Protein AF-0000000080324584 (afdb_homodimer)

Nearest PDB structures (foldseek):
  3cnh-assembly2_B  TM=9.680E-01  e=1.663E-21  Deinococcus radiodurans R1 = ATCC 13939 = DSM 20539
  7asz-assembly1_B  TM=6.895E-01  e=1.979E-08  Zobellia galactanivorans
  3um9-assembly1_B  TM=6.970E-01  e=9.414E-08  Polaromonas sp. JS666
  7arp-assembly1_B  TM=6.440E-01  e=4.584E-08  Zobellia galactanivorans
  2pr7-assembly2_B  TM=8.021E-01  e=5.235E-06  Corynebacterium glutamicum ATCC 13032

InterPro domains:
  IPR006439 HAD hydrolase, subfamily IA [PR00413] (6-17)
  IPR006439 HAD hydrolase, subfamily IA [PR00413] (132-148)
  IPR006439 HAD hydrolase, subfamily IA [PR00413] (150-170)
  IPR006439 HAD hydrolase, subfamily IA [TIGR01509] (119-187)
  IPR023198 Phosphoglycolate phosphatase-like, domain 2 [G3DSA:1.10.150.240] (21-85)
  IPR023214 HAD superfamily [G3DSA:3.40.50.1000] (86-204)
  IPR036412 HAD-like superfamily [SSF56784] (7-192)

Sequence (418 aa):
METSEPKIIFFDIGGVLLTNGWGHDSRKLAAEKFGLNYDELNTLHNYIFNVFEIGNITLDEYLDTVIFNHPRDFTREDFKEFVYSRSKELPGLLQWMKEWKRDCGFRIISINNEGKELNTYRVKKFKLHECFDAFVSSCDVKMRKPDPNIFLLALGIAQARPEQCYYFDDRIFQVETAKNLGMHAYHHTSFEETKAILEKIKEDISKPQMETSEPKIIFFDIGGVLLTNGWGHDSRKLAAEKFGLNYDELNTLHNYIFNVFEIGNITLDEYLDTVIFNHPRDFTREDFKEFVYSRSKELPGLLQWMKEWKRDCGFRIISINNEGKELNTYRVKKFKLHECFDAFVSSCDVKMRKPDPNIFLLALGIAQARPEQCYYFDDRIFQVETAKNLGMHAYHHTSFEETKAILEKIKEDISKPQ

Organism: NCBI:txid1503925

Solvent-accessible surface area (backbone atoms only — not comparable to full-atom values): 22120 Å² total; per-residue (Å²): 118,85,75,84,66,76,52,39,34,36,31,37,41,53,62,58,33,25,43,65,28,79,40,72,69,44,47,50,52,46,17,65,75,69,71,45,62,49,69,59,36,51,53,41,38,70,70,46,43,66,50,27,25,27,38,76,42,50,66,67,58,48,37,38,64,42,63,55,66,50,93,67,98,67,52,70,67,58,50,50,52,52,47,60,64,43,48,41,78,42,80,61,39,48,66,49,41,36,60,47,46,79,73,57,83,51,51,30,33,36,49,37,74,34,32,52,65,60,43,53,48,48,40,61,74,67,46,42,68,62,48,33,60,34,39,46,34,4,22,57,70,58,40,41,81,81,47,67,62,46,55,53,37,48,30,43,28,60,69,52,57,39,75,43,27,34,37,38,25,51,46,59,68,60,21,50,53,41,36,75,64,44,25,51,46,37,66,45,84,43,47,67,59,50,50,53,51,52,51,51,52,48,52,61,63,69,45,81,120,121,84,72,80,68,79,43,40,37,36,31,37,41,54,62,58,32,25,42,66,28,78,42,72,69,44,47,50,50,46,16,65,77,69,71,46,61,48,71,60,35,52,53,42,39,72,70,46,44,66,50,28,26,27,38,77,42,50,66,67,58,48,37,38,64,42,64,56,67,50,94,67,98,67,51,70,67,59,49,49,50,53,47,60,65,43,48,42,77,41,80,61,40,48,67,48,40,37,60,47,46,78,74,56,81,53,51,30,32,36,49,37,74,36,32,52,64,60,42,54,48,50,40,60,75,66,46,41,68,61,47,33,62,35,38,46,36,4,22,55,72,60,38,40,80,81,48,67,61,46,55,53,37,47,32,43,29,60,70,52,59,39,77,45,26,34,37,38,26,52,45,60,69,59,21,49,53,40,36,75,64,45,25,52,46,37,69,45,82,44,47,67,59,49,50,50,51,51,54,49,52,48,54,62,62,70,46,81,123

Secondary structure (DSSP, 8-state):
-------EEEE--BTTTB--SSSHHHHHHHHHHHT--HHHHHHHHHHHHHHHHTTSS-HHHHHHHHTTTS--SS-HHHHHHHHHHT--BPSSHHHHHHHHHTTS---EEEEE---HHHHHHHHHHTTGGGT-SEEEEHHHHT--TT-HHHHHHHHHHHT--GGGEEEEESSHHHHHHHHHTT-EEEE---HHHHHHHHHHHHHHHHS--/-------EEEE--BTTTB--SSSHHHHHHHHHHHT--HHHHHHHHHHHHHHHHTTSS-HHHHHHHHTTTS--SS-HHHHHHHHHHT--BPSSHHHHHHHHHTTS--EEEEEE--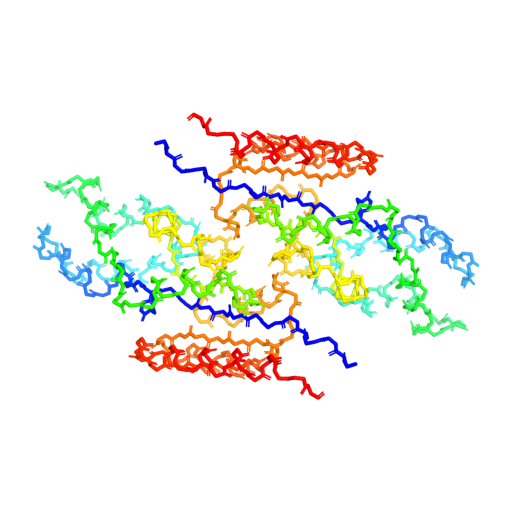-HHHHHHHHHHTTGGGT-SEEEEHHHHT--TT-HHHHHHHHHHHT--GGGEEEEESSHHHHHHHHHTT-EEEE---HHHHHHHHHHHHHHHHS--

Foldseek 3Di:
DPAQDAQEEEEEPDPFFKPPLDDPVLLVVLCVVQVHDSVQLVVQCVVCVLCQQQQVDAPVVSCCRRPVVDDGPDDPVVVVVSSLVSIDTDPDQQVVQLVCQVPLNHAYEYAYTDGDVSVVSNCVVSVSVSRHPYYLGSSVVSHHPPPLVSVVVVCVVSVHQQCSYEYEDQDVVSQVSSVVSPHNYDHDDDNVVVVVVSVVSSVVSPDDD/DPQLPAQEEEEEPDPFFKPPLDDPVLLVVLCVVQVHDSVQLVVQCVVCVLCQQQQVDAPVVSCCRRPVVDDGPDDPVVVVVSSLVSIDTDPDQQVVQLVCQVPLRHAYEYAYTDGDVSVVSCCVVSVSVSRHPYYLGSSVVSHHPPPLVSVVVVCVVVVHQQCSYEYEDQDVVSQVSSVVSPHNYDHDDDNVVVVVVSVVVSVVSPDDD

Radius of gyration: 23.41 Å; Cα contacts (8 Å, |Δi|>4): 671; chains: 2; bounding box: 48×74×59 Å

Structure (mmCIF, N/CA/C/O backbone):
data_AF-0000000080324584-model_v1
#
loop_
_entity.id
_entity.type
_entity.pdbx_description
1 polymer Hydrolase
#
loop_
_atom_site.group_PDB
_atom_site.id
_atom_site.type_symbol
_atom_site.label_atom_id
_atom_site.label_alt_id
_atom_site.label_comp_id
_atom_site.label_asym_id
_atom_site.label_entity_id
_atom_site.label_seq_id
_atom_site.pdbx_PDB_ins_code
_atom_site.Cartn_x
_atom_site.Cartn_y
_atom_site.Cartn_z
_atom_site.occupancy
_atom_site.B_iso_or_equiv
_atom_site.auth_seq_id
_atom_site.auth_comp_id
_atom_site.auth_asym_id
_atom_site.auth_atom_id
_atom_site.pdbx_PDB_model_num
ATOM 1 N N . MET A 1 1 ? 25.406 14.828 9.945 1 26.23 1 MET A N 1
ATOM 2 C CA . MET A 1 1 ? 25.359 14.047 8.719 1 26.23 1 MET A CA 1
ATOM 3 C C . MET A 1 1 ? 23.922 13.633 8.391 1 26.23 1 MET A C 1
ATOM 5 O O . MET A 1 1 ? 23.234 13.039 9.227 1 26.23 1 MET A O 1
ATOM 9 N N . GLU A 1 2 ? 23.094 14.352 7.641 1 38.09 2 GLU A N 1
ATOM 10 C CA . GLU A 1 2 ? 21.641 14.242 7.5 1 38.09 2 GLU A CA 1
ATOM 11 C C . GLU A 1 2 ? 21.219 12.781 7.402 1 38.09 2 GLU A C 1
ATOM 13 O O . GLU A 1 2 ? 21.797 12 6.641 1 38.09 2 GLU A O 1
ATOM 18 N N . THR A 1 3 ? 20.922 12.062 8.398 1 42.47 3 THR A N 1
ATOM 19 C CA . THR A 1 3 ? 20.531 10.664 8.523 1 42.47 3 THR A CA 1
ATOM 20 C C . THR A 1 3 ? 19.953 10.148 7.215 1 42.47 3 THR A C 1
ATOM 22 O O . THR A 1 3 ? 19.297 10.891 6.48 1 42.47 3 THR A O 1
ATOM 25 N N . SER A 1 4 ? 20.438 9.102 6.699 1 48.88 4 SER A N 1
ATOM 26 C CA . SER A 1 4 ? 20.25 8.242 5.531 1 48.88 4 SER A CA 1
ATOM 27 C C . SER A 1 4 ? 18.766 7.984 5.27 1 48.88 4 SER A C 1
ATOM 29 O O . SER A 1 4 ? 18.031 7.602 6.18 1 48.88 4 SER A O 1
ATOM 31 N N . GLU A 1 5 ? 18.125 8.789 4.402 1 55.38 5 GLU A N 1
ATOM 32 C CA . GLU A 1 5 ? 16.828 8.93 3.773 1 55.38 5 GLU A CA 1
ATOM 33 C C . GLU A 1 5 ? 16.203 7.57 3.457 1 55.38 5 GLU A C 1
ATOM 35 O O . GLU A 1 5 ? 16.922 6.574 3.344 1 55.38 5 GLU A O 1
ATOM 40 N N . PRO A 1 6 ? 14.93 7.465 3.289 1 57.03 6 PRO A N 1
ATOM 41 C CA . PRO A 1 6 ? 14.141 6.258 3.041 1 57.03 6 PRO A CA 1
ATOM 42 C C . PRO A 1 6 ? 14.695 5.41 1.899 1 57.03 6 PRO A C 1
ATOM 44 O O . PRO A 1 6 ? 15.172 5.953 0.897 1 57.03 6 PRO A O 1
ATOM 47 N N . LYS A 1 7 ? 15.25 4.117 1.831 1 79.06 7 LYS A N 1
ATOM 48 C CA . LYS A 1 7 ? 15.891 3.137 0.959 1 79.06 7 LYS A CA 1
ATOM 49 C C . LYS A 1 7 ? 14.906 2.045 0.542 1 79.06 7 LYS A C 1
ATOM 51 O O . LYS A 1 7 ? 15.07 0.88 0.909 1 79.06 7 LYS A O 1
ATOM 56 N N . ILE A 1 8 ? 13.688 2.422 -0.136 1 94.56 8 ILE A N 1
ATOM 57 C CA . ILE A 1 8 ? 12.602 1.554 -0.579 1 94.56 8 ILE A CA 1
ATOM 58 C C . ILE A 1 8 ? 13.039 0.773 -1.817 1 94.56 8 ILE A C 1
ATOM 60 O O . ILE A 1 8 ? 13.594 1.348 -2.758 1 94.56 8 ILE A O 1
ATOM 64 N N . ILE A 1 9 ? 12.867 -0.395 -1.835 1 97.94 9 ILE A N 1
ATOM 65 C CA . ILE A 1 9 ? 13.078 -1.235 -3.01 1 97.94 9 ILE A CA 1
ATOM 66 C C . ILE A 1 9 ? 11.742 -1.836 -3.457 1 97.94 9 ILE A C 1
ATOM 68 O O . ILE A 1 9 ? 11.039 -2.453 -2.658 1 97.94 9 ILE A O 1
ATOM 72 N N . PHE A 1 10 ? 11.375 -1.6 -4.723 1 98.75 10 PHE A N 1
ATOM 73 C CA . PHE A 1 10 ? 10.211 -2.221 -5.344 1 98.75 10 PHE A CA 1
ATOM 74 C C . PHE A 1 10 ? 10.625 -3.41 -6.203 1 98.75 10 PHE A C 1
ATOM 76 O O . PHE A 1 10 ? 11.641 -3.352 -6.902 1 98.75 10 PHE A O 1
ATOM 83 N N . PHE A 1 11 ? 9.852 -4.5 -6.152 1 98.75 11 PHE A N 1
ATOM 84 C CA . PHE A 1 11 ? 10.109 -5.668 -6.984 1 98.75 11 PHE A CA 1
ATOM 85 C C . PHE A 1 11 ? 8.836 -6.098 -7.711 1 98.75 11 PHE A C 1
ATOM 87 O O . PHE A 1 11 ? 7.75 -6.09 -7.129 1 98.75 11 PHE A O 1
ATOM 94 N N . ASP A 1 12 ? 8.977 -6.422 -8.953 1 98.56 12 ASP A N 1
ATOM 95 C CA . ASP A 1 12 ? 8.031 -7.355 -9.555 1 98.56 12 ASP A CA 1
ATOM 96 C C . ASP A 1 12 ? 8.172 -8.75 -8.953 1 98.56 12 ASP A C 1
ATOM 98 O O . ASP A 1 12 ? 9.148 -9.031 -8.258 1 98.56 12 ASP A O 1
ATOM 102 N N . ILE A 1 13 ? 7.188 -9.578 -9.188 1 98.44 13 ILE A N 1
ATOM 103 C CA . ILE A 1 13 ? 7.246 -10.922 -8.625 1 98.44 13 ILE A CA 1
ATOM 104 C C . ILE A 1 13 ? 7.445 -11.938 -9.75 1 98.44 13 ILE A C 1
ATOM 106 O O . ILE A 1 13 ? 8.438 -12.68 -9.75 1 98.44 13 ILE A O 1
ATOM 110 N N . GLY A 1 14 ? 6.496 -11.969 -10.695 1 97.62 14 GLY A N 1
ATOM 111 C CA . GLY A 1 14 ? 6.613 -12.891 -11.812 1 97.62 14 GLY A CA 1
ATOM 112 C C . GLY A 1 14 ? 7.809 -12.602 -12.703 1 97.62 14 GLY A C 1
ATOM 113 O O . GLY A 1 14 ? 8.008 -11.461 -13.133 1 97.62 14 GLY A O 1
ATOM 114 N N . GLY A 1 15 ? 8.562 -13.594 -12.961 1 97.06 15 GLY A N 1
ATOM 115 C CA . GLY A 1 15 ? 9.734 -13.422 -13.805 1 97.06 15 GLY A CA 1
ATOM 116 C C . GLY A 1 15 ? 10.945 -12.922 -13.047 1 97.06 15 GLY A C 1
ATOM 117 O O . GLY A 1 15 ? 12.062 -12.922 -13.578 1 97.06 15 GLY A O 1
ATOM 118 N N . VAL A 1 16 ? 10.719 -12.523 -11.797 1 98.38 16 VAL A N 1
ATOM 119 C CA . VAL A 1 16 ? 11.805 -12.023 -10.969 1 98.38 16 VAL A CA 1
ATOM 120 C C . VAL A 1 16 ? 12.062 -12.984 -9.805 1 98.38 16 VAL A C 1
ATOM 122 O O . VAL A 1 16 ? 13.18 -13.469 -9.625 1 98.38 16 VAL A O 1
ATOM 125 N N . LEU A 1 17 ? 11.023 -13.297 -9.062 1 98.62 17 LEU A N 1
ATOM 126 C CA . LEU A 1 17 ? 11.117 -14.203 -7.918 1 98.62 17 LEU A CA 1
ATOM 127 C C . LEU A 1 17 ? 10.445 -15.531 -8.219 1 98.62 17 LEU A C 1
ATOM 129 O O . LEU A 1 17 ? 10.93 -16.594 -7.797 1 98.62 17 LEU A O 1
ATOM 133 N N . LEU A 1 18 ? 9.359 -15.492 -8.906 1 98.44 18 LEU A N 1
ATOM 134 C CA . LEU A 1 18 ? 8.547 -16.641 -9.273 1 98.44 18 LEU A CA 1
ATOM 135 C C . LEU A 1 18 ? 8.32 -16.703 -10.781 1 98.44 18 LEU A C 1
ATOM 137 O O . LEU A 1 18 ? 8.508 -15.695 -11.477 1 98.44 18 LEU A O 1
ATOM 141 N N . THR A 1 19 ? 7.926 -17.859 -11.266 1 97.44 19 THR A N 1
ATOM 142 C CA . THR A 1 19 ? 7.461 -17.953 -12.641 1 97.44 19 THR A CA 1
ATOM 143 C C . THR A 1 19 ? 6.203 -17.109 -12.844 1 97.44 19 THR A C 1
ATOM 145 O O . THR A 1 19 ? 5.551 -16.719 -11.875 1 97.44 19 THR A O 1
ATOM 148 N N . ASN A 1 20 ? 5.742 -16.688 -14.023 1 91.38 20 ASN A N 1
ATOM 149 C CA . ASN A 1 20 ? 4.555 -15.883 -14.312 1 91.38 20 ASN A CA 1
ATOM 150 C C . ASN A 1 20 ? 3.275 -16.656 -14.008 1 91.38 20 ASN A C 1
ATOM 152 O O . ASN A 1 20 ? 2.203 -16.062 -13.875 1 91.38 20 ASN A O 1
ATOM 156 N N . GLY A 1 21 ? 3.299 -17.812 -13.672 1 89.31 21 GLY A N 1
ATOM 157 C CA . GLY A 1 21 ? 2.172 -18.641 -13.266 1 89.31 21 GLY A CA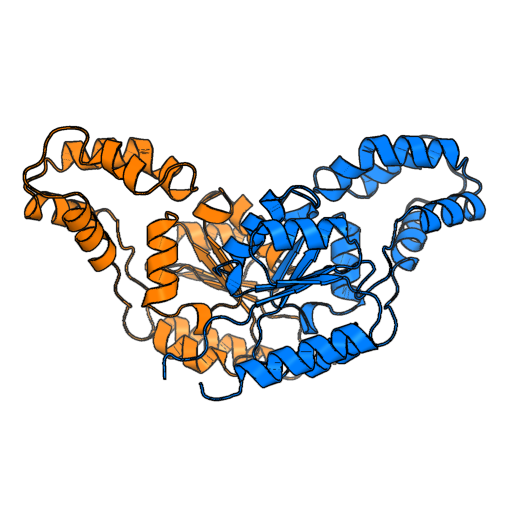 1
ATOM 158 C C . GLY A 1 21 ? 1.243 -18.984 -14.422 1 89.31 21 GLY A C 1
ATOM 159 O O . GLY A 1 21 ? 1.298 -20.094 -14.961 1 89.31 21 GLY A O 1
ATOM 160 N N . TRP A 1 22 ? 0.382 -17.953 -14.898 1 94.94 22 TRP A N 1
ATOM 161 C CA . TRP A 1 22 ? -0.637 -18.156 -15.922 1 94.94 22 TRP A CA 1
ATOM 162 C C . TRP A 1 22 ? -0.351 -17.312 -17.156 1 94.94 22 TRP A C 1
ATOM 164 O O . TRP A 1 22 ? -1.208 -16.531 -17.594 1 94.94 22 TRP A O 1
ATOM 174 N N . GLY A 1 23 ? 0.853 -17.578 -17.734 1 93.75 23 GLY A N 1
ATOM 175 C CA . GLY A 1 23 ? 1.255 -16.875 -18.953 1 93.75 23 GLY A CA 1
ATOM 176 C C . GLY A 1 23 ? 1.009 -17.688 -20.219 1 93.75 23 GLY A C 1
ATOM 177 O O . GLY A 1 23 ? 0.259 -18.672 -20.188 1 93.75 23 GLY A O 1
ATOM 178 N N . HIS A 1 24 ? 1.54 -17.172 -21.25 1 93.62 24 HIS A N 1
ATOM 179 C CA . HIS A 1 24 ? 1.378 -17.766 -22.562 1 93.62 24 HIS A CA 1
ATOM 180 C C . HIS A 1 24 ? 1.788 -19.234 -22.562 1 93.62 24 HIS A C 1
ATOM 182 O O . HIS A 1 24 ? 1.039 -20.094 -23.031 1 93.62 24 HIS A O 1
ATOM 188 N N . ASP A 1 25 ? 2.953 -19.531 -22.031 1 95.12 25 ASP A N 1
ATOM 189 C CA . ASP A 1 25 ? 3.473 -20.891 -22.016 1 95.12 25 ASP A CA 1
ATOM 190 C C . ASP A 1 25 ? 2.584 -21.812 -21.188 1 95.12 25 ASP A C 1
ATOM 192 O O . ASP A 1 25 ? 2.34 -22.953 -21.578 1 95.12 25 ASP A O 1
ATOM 196 N N . SER A 1 26 ? 2.152 -21.359 -20.094 1 97.12 26 SER A N 1
ATOM 197 C CA . SER A 1 26 ? 1.279 -22.156 -19.234 1 97.12 26 SER A CA 1
ATOM 198 C C . SER A 1 26 ? -0.051 -22.453 -19.922 1 97.12 26 SER A C 1
ATOM 200 O O . SER A 1 26 ? -0.603 -23.547 -19.766 1 97.12 26 SER A O 1
ATOM 202 N N . ARG A 1 27 ? -0.572 -21.516 -20.672 1 97.88 27 ARG A N 1
ATOM 203 C CA . ARG A 1 27 ? -1.83 -21.734 -21.375 1 97.88 27 ARG A CA 1
ATOM 204 C C . ARG A 1 27 ? -1.671 -22.766 -22.484 1 97.88 27 ARG A C 1
ATOM 206 O O . ARG A 1 27 ? -2.588 -23.547 -22.75 1 97.88 27 ARG A O 1
ATOM 213 N N . LYS A 1 28 ? -0.511 -22.766 -23.109 1 98.12 28 LYS A N 1
ATOM 214 C CA . LYS A 1 28 ? -0.239 -23.797 -24.094 1 98.12 28 LYS A CA 1
ATOM 215 C C . LYS A 1 28 ? -0.218 -25.188 -23.469 1 98.12 28 LYS A C 1
ATOM 217 O O . LYS A 1 28 ? -0.791 -26.125 -24 1 98.12 28 LYS A O 1
ATOM 222 N N . LEU A 1 29 ? 0.433 -25.234 -22.359 1 98.06 29 LEU A N 1
ATOM 223 C CA . LEU A 1 29 ? 0.5 -26.516 -21.641 1 98.06 29 LEU A CA 1
ATOM 224 C C . LEU A 1 29 ? -0.89 -26.969 -21.203 1 98.06 29 LEU A C 1
ATOM 226 O O . LEU A 1 29 ? -1.198 -28.156 -21.25 1 98.06 29 LEU A O 1
ATOM 230 N N . ALA A 1 30 ? -1.648 -26.016 -20.766 1 98.31 30 ALA A N 1
ATOM 231 C CA . ALA A 1 30 ? -3.018 -26.328 -20.359 1 98.31 30 ALA A CA 1
ATOM 232 C C . ALA A 1 30 ? -3.814 -26.891 -21.531 1 98.31 30 ALA A C 1
ATOM 234 O O . ALA A 1 30 ? -4.574 -27.859 -21.375 1 98.31 30 ALA A O 1
ATOM 235 N N . ALA A 1 31 ? -3.693 -26.25 -22.672 1 98.19 31 ALA A N 1
ATOM 236 C CA . ALA A 1 31 ? -4.402 -26.703 -23.859 1 98.19 31 ALA A CA 1
ATOM 237 C C . ALA A 1 31 ? -4.047 -28.141 -24.203 1 98.19 31 ALA A C 1
ATOM 239 O O . ALA A 1 31 ? -4.922 -28.938 -24.547 1 98.19 31 ALA A O 1
ATOM 240 N N . GLU A 1 32 ? -2.791 -28.453 -24.109 1 98.25 32 GLU A N 1
ATOM 241 C CA . GLU A 1 32 ? -2.324 -29.812 -24.391 1 98.25 32 GLU A CA 1
ATOM 242 C C . GLU A 1 32 ? -2.857 -30.797 -23.359 1 98.25 32 GLU A C 1
ATOM 244 O O . GLU A 1 32 ? -3.395 -31.859 -23.703 1 98.25 32 GLU A O 1
ATOM 249 N N . LYS A 1 33 ? -2.771 -30.484 -22.125 1 98.25 33 LYS A N 1
ATOM 250 C CA . LYS A 1 33 ? -3.119 -31.375 -21.031 1 98.25 33 LYS A CA 1
ATOM 251 C C . LYS A 1 33 ? -4.617 -31.656 -21 1 98.25 33 LYS A C 1
ATOM 253 O O . LYS A 1 33 ? -5.039 -32.781 -20.766 1 98.25 33 LYS A O 1
ATOM 258 N N . PHE A 1 34 ? -5.367 -30.625 -21.281 1 98.38 34 PHE A N 1
ATOM 259 C CA . PHE A 1 34 ? -6.809 -30.75 -21.078 1 98.38 34 PHE A CA 1
ATOM 260 C C . PHE A 1 34 ? -7.531 -30.859 -22.422 1 98.38 34 PHE A C 1
ATOM 262 O O . PHE A 1 34 ? -8.758 -30.891 -22.469 1 98.38 34 PHE A O 1
ATOM 269 N N . GLY A 1 35 ? -6.75 -30.953 -23.516 1 97.5 35 GLY A N 1
ATOM 270 C CA . GLY A 1 35 ? -7.34 -31.109 -24.844 1 97.5 35 GLY A CA 1
ATOM 271 C C . GLY A 1 35 ? -8.156 -29.906 -25.266 1 97.5 35 GLY A C 1
ATOM 272 O O . GLY A 1 35 ? -9.258 -30.047 -25.812 1 97.5 35 GLY A O 1
ATOM 273 N N . LEU A 1 36 ? -7.645 -28.688 -24.984 1 98.06 36 LEU A N 1
ATOM 274 C CA . LEU A 1 36 ? -8.344 -27.453 -25.328 1 98.06 36 LEU A CA 1
ATOM 275 C C . LEU A 1 36 ? -7.848 -26.891 -26.641 1 98.06 36 LEU A C 1
ATOM 277 O O . LEU A 1 36 ? -6.711 -27.141 -27.047 1 98.06 36 LEU A O 1
ATOM 281 N N . ASN A 1 37 ? -8.734 -26.203 -27.344 1 97.69 37 ASN A N 1
ATOM 282 C CA . ASN A 1 37 ? -8.305 -25.406 -28.484 1 97.69 37 ASN A CA 1
ATOM 283 C C . ASN A 1 37 ? -7.539 -24.156 -28.031 1 97.69 37 ASN A C 1
ATOM 285 O O . ASN A 1 37 ? -8.133 -23.188 -27.547 1 97.69 37 ASN A O 1
ATOM 289 N N . TYR A 1 38 ? -6.297 -24.125 -28.203 1 97.81 38 TYR A N 1
ATOM 290 C CA . TYR A 1 38 ? -5.434 -23.062 -27.703 1 97.81 38 TYR A CA 1
ATOM 291 C C . TYR A 1 38 ? -5.844 -21.703 -28.266 1 97.81 38 TYR A C 1
ATOM 293 O O . TYR A 1 38 ? -5.848 -20.703 -27.547 1 97.81 38 TYR A O 1
ATOM 301 N N . ASP A 1 39 ? -6.113 -21.656 -29.562 1 97.62 39 ASP A N 1
ATOM 302 C CA . ASP A 1 39 ? -6.461 -20.391 -30.203 1 97.62 39 ASP A CA 1
ATOM 303 C C . ASP A 1 39 ? -7.727 -19.797 -29.578 1 97.62 39 ASP A C 1
ATOM 305 O O . ASP A 1 39 ? -7.801 -18.594 -29.344 1 97.62 39 ASP A O 1
ATOM 309 N N . GLU A 1 40 ? -8.617 -20.656 -29.375 1 97.19 40 GLU A N 1
ATOM 310 C CA . GLU A 1 40 ? -9.844 -20.219 -28.719 1 97.19 40 GLU A CA 1
ATOM 311 C C . GLU A 1 40 ? -9.562 -19.766 -27.281 1 97.19 40 GLU A C 1
ATOM 313 O O . GLU A 1 40 ? -10.023 -18.703 -26.875 1 97.19 40 GLU A O 1
ATOM 318 N N . LEU A 1 41 ? -8.836 -20.578 -26.547 1 97.94 41 LEU A N 1
ATOM 319 C CA . LEU A 1 41 ? -8.453 -20.25 -25.172 1 97.94 41 LEU A CA 1
ATOM 320 C C . LEU A 1 41 ? -7.746 -18.906 -25.109 1 97.94 41 LEU A C 1
ATOM 322 O O . LEU A 1 41 ? -8.117 -18.047 -24.312 1 97.94 41 LEU A O 1
ATOM 326 N N . ASN A 1 42 ? -6.828 -18.734 -25.938 1 97.81 42 ASN A N 1
ATOM 327 C CA . ASN A 1 42 ? -6.012 -17.516 -25.938 1 97.81 42 ASN A CA 1
ATOM 328 C C . ASN A 1 42 ? -6.824 -16.297 -26.312 1 97.81 42 ASN A C 1
ATOM 330 O O . ASN A 1 42 ? -6.609 -15.203 -25.781 1 97.81 42 ASN A O 1
ATOM 334 N N . THR A 1 43 ? -7.719 -16.406 -27.266 1 97.5 43 THR A N 1
ATOM 335 C CA . THR A 1 43 ? -8.578 -15.305 -27.672 1 97.5 43 THR A CA 1
ATOM 336 C C . THR A 1 43 ? -9.453 -14.836 -26.516 1 97.5 43 THR A C 1
ATOM 338 O O . THR A 1 43 ? -9.547 -13.641 -26.234 1 97.5 43 THR A O 1
ATOM 341 N N . LEU A 1 44 ? -10.062 -15.781 -25.859 1 97.56 44 LEU A N 1
ATOM 342 C CA . LEU A 1 44 ? -10.938 -15.461 -24.734 1 97.56 44 LEU A CA 1
ATOM 343 C C . LEU A 1 44 ? -10.133 -14.914 -23.562 1 97.56 44 LEU A C 1
ATOM 345 O O . LEU A 1 44 ? -10.594 -14 -22.859 1 97.56 44 LEU A O 1
ATOM 349 N N . HIS A 1 45 ? -8.938 -15.516 -23.312 1 98.12 45 HIS A N 1
ATOM 350 C CA . HIS A 1 45 ? -8.016 -14.992 -22.312 1 98.12 45 HIS A CA 1
ATOM 351 C C . HIS A 1 45 ? -7.719 -13.516 -22.547 1 98.12 45 HIS A C 1
ATOM 353 O O . HIS A 1 45 ? -7.879 -12.688 -21.641 1 98.12 45 HIS A O 1
ATOM 359 N N . ASN A 1 46 ? -7.309 -13.164 -23.75 1 96.94 46 ASN A N 1
ATOM 360 C CA . ASN A 1 46 ? -6.93 -11.797 -24.094 1 96.94 46 ASN A CA 1
ATOM 361 C C . ASN A 1 46 ? -8.109 -10.836 -23.953 1 96.94 46 ASN A C 1
ATOM 363 O O . ASN A 1 46 ? -7.926 -9.664 -23.609 1 96.94 46 ASN A O 1
ATOM 367 N N . TYR A 1 47 ? -9.266 -11.398 -24.078 1 95.25 47 TYR A N 1
ATOM 368 C CA . TYR A 1 47 ? -10.5 -10.617 -23.984 1 95.25 47 TYR A CA 1
ATOM 369 C C . TYR A 1 47 ? -10.781 -10.219 -22.547 1 95.25 47 TYR A C 1
ATOM 371 O O . TYR A 1 47 ? -11.18 -9.078 -22.281 1 95.25 47 TYR A O 1
ATOM 379 N N . ILE A 1 48 ? -10.523 -11.07 -21.609 1 97.94 48 ILE A N 1
ATOM 380 C CA . ILE A 1 48 ? -11.109 -10.875 -20.297 1 97.94 48 ILE A CA 1
ATOM 381 C C . ILE A 1 48 ? -10.008 -10.719 -19.25 1 97.94 48 ILE A C 1
ATOM 383 O O . ILE A 1 48 ? -10.273 -10.328 -18.109 1 97.94 48 ILE A O 1
ATOM 387 N N . PHE A 1 49 ? -8.773 -10.977 -19.641 1 97.38 49 PHE A N 1
ATOM 388 C CA . PHE A 1 49 ? -7.695 -11.164 -18.672 1 97.38 49 PHE A CA 1
ATOM 389 C C . PHE A 1 49 ? -7.438 -9.875 -17.891 1 97.38 49 PHE A C 1
ATOM 391 O O . PHE A 1 49 ? -7.168 -9.914 -16.703 1 97.38 49 PHE A O 1
ATOM 398 N N . ASN A 1 50 ? -7.531 -8.734 -18.547 1 96.31 50 ASN A N 1
ATOM 399 C CA . ASN A 1 50 ? -7.293 -7.461 -17.875 1 96.31 50 ASN A CA 1
ATOM 400 C C . ASN A 1 50 ? -8.305 -7.227 -16.75 1 96.31 50 ASN A C 1
ATOM 402 O O . ASN A 1 50 ? -7.957 -6.707 -15.695 1 96.31 50 ASN A O 1
ATOM 406 N N . VAL A 1 51 ? -9.547 -7.566 -16.953 1 97.81 51 VAL A N 1
ATOM 407 C CA . VAL A 1 51 ? -10.609 -7.418 -15.969 1 97.81 51 VAL A CA 1
ATOM 408 C C . VAL A 1 51 ? -10.336 -8.32 -14.766 1 97.81 51 VAL A C 1
ATOM 410 O O . VAL A 1 51 ? -10.562 -7.922 -13.625 1 97.81 51 VAL A O 1
ATOM 413 N N . PHE A 1 52 ? -9.797 -9.516 -15.094 1 98 52 PHE A N 1
ATOM 414 C CA . PHE A 1 52 ? -9.438 -10.477 -14.062 1 98 52 PHE A CA 1
ATOM 415 C C . PHE A 1 52 ? -8.234 -9.992 -13.258 1 98 52 PHE A C 1
ATOM 417 O O . PHE A 1 52 ? -8.25 -10.031 -12.023 1 98 52 PHE A O 1
ATOM 424 N N . GLU A 1 53 ? -7.266 -9.438 -13.883 1 97.62 53 GLU A N 1
ATOM 425 C CA . GLU A 1 53 ? -6.008 -9.055 -13.242 1 97.62 53 GLU A CA 1
ATOM 426 C C . GLU A 1 53 ? -6.191 -7.844 -12.336 1 97.62 53 GLU A C 1
ATOM 428 O O . GLU A 1 53 ? -5.426 -7.641 -11.398 1 97.62 53 GLU A O 1
ATOM 433 N N . ILE A 1 54 ? -7.242 -7.027 -12.594 1 98.12 54 ILE A N 1
ATOM 434 C CA . ILE A 1 54 ? -7.457 -5.863 -11.734 1 98.12 54 ILE A CA 1
ATOM 435 C C . ILE A 1 54 ? -8.508 -6.191 -10.68 1 98.12 54 ILE A C 1
ATOM 437 O O . ILE A 1 54 ? -8.984 -5.301 -9.969 1 98.12 54 ILE A O 1
ATOM 441 N N . GLY A 1 55 ? -8.938 -7.414 -10.648 1 98.06 55 GLY A N 1
ATOM 442 C CA . GLY A 1 55 ? -9.719 -7.91 -9.531 1 98.06 55 GLY A CA 1
ATOM 443 C C . GLY A 1 55 ? -11.211 -7.672 -9.688 1 98.06 55 GLY A C 1
ATOM 444 O O . GLY A 1 55 ? -11.961 -7.73 -8.719 1 98.06 55 GLY A O 1
ATOM 445 N N . ASN A 1 56 ? -11.633 -7.367 -10.891 1 97.88 56 ASN A N 1
ATOM 446 C CA . ASN A 1 56 ? -13.039 -7.062 -11.094 1 97.88 56 ASN A CA 1
ATOM 447 C C . ASN A 1 56 ? -13.875 -8.336 -11.258 1 97.88 56 ASN A C 1
ATOM 449 O O . ASN A 1 56 ? -15.102 -8.289 -11.18 1 97.88 56 ASN A O 1
ATOM 453 N N . ILE A 1 57 ? -13.211 -9.469 -11.516 1 98.06 57 ILE A N 1
ATOM 454 C CA . ILE A 1 57 ? -13.891 -10.758 -11.547 1 98.06 57 ILE A CA 1
ATOM 455 C C . ILE A 1 57 ? -13.055 -11.797 -10.812 1 98.06 57 ILE A C 1
ATOM 457 O O . ILE A 1 57 ? -11.844 -11.625 -10.641 1 98.06 57 ILE A O 1
ATOM 461 N N . THR A 1 58 ? -13.688 -12.828 -10.359 1 98.31 58 THR A N 1
ATOM 462 C CA . THR A 1 58 ? -13.008 -13.906 -9.648 1 98.31 58 THR A CA 1
ATOM 463 C C . THR A 1 58 ? -12.359 -14.875 -10.625 1 98.31 58 THR A C 1
ATOM 465 O O . THR A 1 58 ? -12.641 -14.836 -11.828 1 98.31 58 THR A O 1
ATOM 468 N N . LEU A 1 59 ? -11.531 -15.734 -10.109 1 98.56 59 LEU A N 1
ATOM 469 C CA . LEU A 1 59 ? -10.938 -16.781 -10.93 1 98.56 59 LEU A CA 1
ATOM 470 C C . LEU A 1 59 ? -12.023 -17.688 -11.523 1 98.56 59 LEU A C 1
ATOM 472 O O . LEU A 1 59 ? -11.938 -18.094 -12.688 1 98.56 59 LEU A O 1
ATOM 476 N N . ASP A 1 60 ? -13.062 -17.938 -10.75 1 98.62 60 ASP A N 1
ATOM 477 C CA . ASP A 1 60 ? -14.156 -18.781 -11.242 1 98.62 60 ASP A CA 1
ATOM 478 C C . ASP A 1 60 ? -14.867 -18.125 -12.414 1 98.62 60 ASP A C 1
ATOM 480 O O . ASP A 1 60 ? -15.18 -18.781 -13.406 1 98.62 60 ASP A O 1
ATOM 484 N N . GLU A 1 61 ? -15.109 -16.828 -12.297 1 98.62 61 GLU A N 1
ATOM 485 C CA . GLU A 1 61 ? -15.766 -16.094 -13.383 1 98.62 61 GLU A CA 1
ATOM 486 C C . GLU A 1 61 ? -14.867 -16.031 -14.617 1 98.62 61 GLU A C 1
ATOM 488 O O . GLU A 1 61 ? -15.352 -16.156 -15.742 1 98.62 61 GLU A O 1
ATOM 493 N N . TYR A 1 62 ? -13.633 -15.844 -14.406 1 98.69 62 TYR A N 1
ATOM 494 C CA . TYR A 1 62 ? -12.664 -15.891 -15.492 1 98.69 62 TYR A CA 1
ATOM 495 C C . TYR A 1 62 ? -12.688 -17.25 -16.188 1 98.69 62 TYR A C 1
ATOM 497 O O . TYR A 1 62 ? -12.758 -17.312 -17.422 1 98.69 62 TYR A O 1
ATOM 505 N N . LEU A 1 63 ? -12.664 -18.328 -15.406 1 98.62 63 LEU A N 1
ATOM 506 C CA . LEU A 1 63 ? -12.648 -19.672 -15.961 1 98.62 63 LEU A CA 1
ATOM 507 C C . LEU A 1 63 ? -13.953 -20 -16.672 1 98.62 63 LEU A C 1
ATOM 509 O O . LEU A 1 63 ? -13.969 -20.719 -17.672 1 98.62 63 LEU A O 1
ATOM 513 N N . ASP A 1 64 ? -15.086 -19.453 -16.156 1 98.56 64 ASP A N 1
ATOM 514 C CA . ASP A 1 64 ? -16.359 -19.609 -16.844 1 98.56 64 ASP A CA 1
ATOM 515 C C . ASP A 1 64 ? -16.281 -19.078 -18.266 1 98.56 64 ASP A C 1
ATOM 517 O O . ASP A 1 64 ? -16.875 -19.641 -19.188 1 98.56 64 ASP A O 1
ATOM 521 N N . THR A 1 65 ? -15.562 -17.984 -18.375 1 98.5 65 THR A N 1
ATOM 522 C CA . THR A 1 65 ? -15.469 -17.312 -19.672 1 98.5 65 THR A CA 1
ATOM 523 C C . THR A 1 65 ? -14.484 -18.031 -20.578 1 98.5 65 THR A C 1
ATOM 525 O O . THR A 1 65 ? -14.766 -18.25 -21.766 1 98.5 65 THR A O 1
ATOM 528 N N . VAL A 1 66 ? -13.391 -18.484 -20.078 1 98.5 66 VAL A N 1
ATOM 529 C CA . VAL A 1 66 ? -12.258 -18.891 -20.891 1 98.5 66 VAL A CA 1
ATOM 530 C C . VAL A 1 66 ? -12.266 -20.406 -21.078 1 98.5 66 VAL A C 1
ATOM 532 O O . VAL A 1 66 ? -11.914 -20.922 -22.141 1 98.5 66 VAL A O 1
ATOM 535 N N . ILE A 1 67 ? -12.703 -21.109 -20.047 1 98.5 67 ILE A N 1
ATOM 536 C CA . ILE A 1 67 ? -12.523 -22.562 -20.031 1 98.5 67 ILE A CA 1
ATOM 537 C C . ILE A 1 67 ? -13.891 -23.25 -20.016 1 98.5 67 ILE A C 1
ATOM 539 O O . ILE A 1 67 ? -14.18 -24.094 -20.859 1 98.5 67 ILE A O 1
ATOM 543 N N . PHE A 1 68 ? -14.742 -22.844 -19.172 1 98.5 68 PHE A N 1
ATOM 544 C CA . PHE A 1 68 ? -15.969 -23.594 -18.906 1 98.5 68 PHE A CA 1
ATOM 545 C C . PHE A 1 68 ? -17.172 -22.922 -19.562 1 98.5 68 PHE A C 1
ATOM 547 O O . PHE A 1 68 ? -18.266 -22.906 -19 1 98.5 68 PHE A O 1
ATOM 554 N N . ASN A 1 69 ? -16.828 -22.312 -20.594 1 96.62 69 ASN A N 1
ATOM 555 C CA . ASN A 1 69 ? -17.906 -21.734 -21.391 1 96.62 69 ASN A CA 1
ATOM 556 C C . ASN A 1 69 ? -18.688 -22.797 -22.156 1 96.62 69 ASN A C 1
ATOM 558 O O . ASN A 1 69 ? -19.688 -22.5 -22.812 1 96.62 69 ASN A O 1
ATOM 562 N N . HIS A 1 70 ? -18.25 -24.062 -22.141 1 93.5 70 HIS A N 1
ATOM 563 C CA . HIS A 1 70 ? -18.953 -25.266 -22.578 1 93.5 70 HIS A CA 1
ATOM 564 C C . HIS A 1 70 ? -18.578 -26.469 -21.719 1 93.5 70 HIS A C 1
ATOM 566 O O . HIS A 1 70 ? -17.625 -26.406 -20.938 1 93.5 70 HIS A O 1
ATOM 572 N N . PRO A 1 71 ? -19.328 -27.484 -21.828 1 96.06 71 PRO A N 1
ATOM 573 C CA . PRO A 1 71 ? -19.031 -28.656 -20.984 1 96.06 71 PRO A CA 1
ATOM 574 C C . PRO A 1 71 ? -17.625 -29.203 -21.219 1 96.06 71 PRO A C 1
ATOM 576 O O . PRO A 1 71 ? -17.141 -29.203 -22.344 1 96.06 71 PRO A O 1
ATOM 579 N N . ARG A 1 72 ? -17 -29.594 -20.141 1 97.75 72 ARG A N 1
ATOM 580 C CA . ARG A 1 72 ? -15.656 -30.188 -20.156 1 97.75 72 ARG A CA 1
ATOM 581 C C . ARG A 1 72 ? -15.656 -31.562 -19.5 1 97.75 72 ARG A C 1
ATOM 583 O O . ARG A 1 72 ? -16.547 -31.875 -18.703 1 97.75 72 ARG A O 1
ATOM 590 N N . ASP A 1 73 ? -14.641 -32.344 -19.828 1 97 73 ASP A N 1
ATOM 591 C CA . ASP A 1 73 ? -14.492 -33.688 -19.266 1 97 73 ASP A CA 1
ATOM 592 C C . ASP A 1 73 ? -13.57 -33.656 -18.047 1 97 73 ASP A C 1
ATOM 594 O O . ASP A 1 73 ? -13.125 -34.688 -17.578 1 97 73 ASP A O 1
ATOM 598 N N . PHE A 1 74 ? -13.148 -32.469 -17.547 1 98.25 74 PHE A N 1
ATOM 599 C CA . PHE A 1 74 ? -12.391 -32.25 -16.328 1 98.25 74 PHE A CA 1
ATOM 600 C C . PHE A 1 74 ? -13.109 -31.25 -15.422 1 98.25 74 PHE A C 1
ATOM 602 O O . PHE A 1 74 ? -14.023 -30.562 -15.859 1 98.25 74 PHE A O 1
ATOM 609 N N . THR A 1 75 ? -12.672 -31.188 -14.211 1 98.19 75 THR A N 1
ATOM 610 C CA . THR A 1 75 ? -13.375 -30.344 -13.25 1 98.19 75 THR A CA 1
ATOM 611 C C . THR A 1 75 ? -12.695 -28.984 -13.125 1 98.19 75 THR A C 1
ATOM 613 O O . THR A 1 75 ? -11.539 -28.812 -13.508 1 98.19 75 THR A O 1
ATOM 616 N N . ARG A 1 76 ? -13.445 -28.078 -12.602 1 98.06 76 ARG A N 1
ATOM 617 C C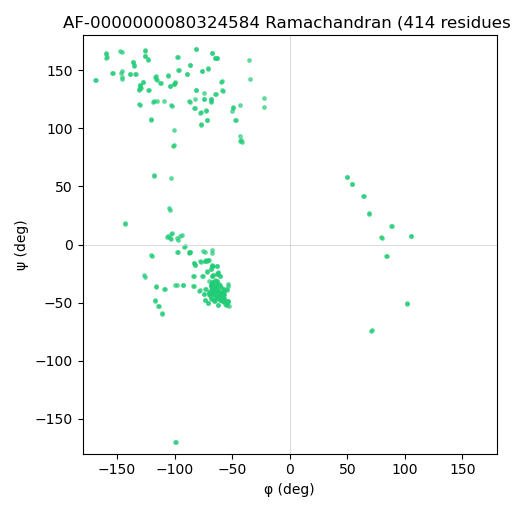A . ARG A 1 76 ? -12.914 -26.75 -12.305 1 98.06 76 ARG A CA 1
ATOM 618 C C . ARG A 1 76 ? -11.75 -26.828 -11.328 1 98.06 76 ARG A C 1
ATOM 620 O O . ARG A 1 76 ? -10.758 -26.109 -11.477 1 98.06 76 ARG A O 1
ATOM 627 N N . GLU A 1 77 ? -11.875 -27.641 -10.359 1 98.25 77 GLU A N 1
ATOM 628 C CA . GLU A 1 77 ? -10.844 -27.812 -9.344 1 98.25 77 GLU A CA 1
ATOM 629 C C . GLU A 1 77 ? -9.555 -28.375 -9.961 1 98.25 77 GLU A C 1
ATOM 631 O O . GLU A 1 77 ? -8.461 -27.938 -9.602 1 98.25 77 GLU A O 1
ATOM 636 N N . ASP A 1 78 ? -9.711 -29.297 -10.875 1 98.19 78 ASP A N 1
ATOM 637 C CA . ASP A 1 78 ? -8.547 -29.828 -11.57 1 98.19 78 ASP A CA 1
ATOM 638 C C . ASP A 1 78 ? -7.805 -28.734 -12.328 1 98.19 78 ASP A C 1
ATOM 640 O O . ASP A 1 78 ? -6.57 -28.688 -12.305 1 98.19 78 ASP A O 1
ATOM 644 N N . PHE A 1 79 ? -8.578 -27.953 -12.945 1 98.56 79 PHE A N 1
ATOM 645 C CA . PHE A 1 79 ? -7.965 -26.906 -13.75 1 98.56 79 PHE A CA 1
ATOM 646 C C . PHE A 1 79 ? -7.309 -25.859 -12.852 1 98.56 79 PHE A C 1
ATOM 648 O O . PHE A 1 79 ? -6.199 -25.391 -13.141 1 98.56 79 PHE A O 1
ATOM 655 N N . LYS A 1 80 ? -7.949 -25.438 -11.797 1 98.5 80 LYS A N 1
ATOM 656 C CA . LYS A 1 80 ? -7.371 -24.484 -10.859 1 98.5 80 LYS A CA 1
ATOM 657 C C . LYS A 1 80 ? -6.066 -25.016 -10.273 1 98.5 80 LYS A C 1
ATOM 659 O O . LYS A 1 80 ? -5.094 -24.266 -10.133 1 98.5 80 LYS A O 1
ATOM 664 N N . GLU A 1 81 ? -6.059 -26.25 -9.922 1 98.25 81 GLU A N 1
ATOM 665 C CA . GLU A 1 81 ? -4.836 -26.859 -9.406 1 98.25 81 GLU A CA 1
ATOM 666 C C . GLU A 1 81 ? -3.701 -26.766 -10.422 1 98.25 81 GLU A C 1
ATOM 668 O O . GLU A 1 81 ? -2.549 -26.531 -10.055 1 98.25 81 GLU A O 1
ATOM 673 N N . PHE A 1 82 ? -4.082 -27.062 -11.641 1 98.38 82 PHE A N 1
ATOM 674 C CA . PHE A 1 82 ? -3.098 -26.922 -12.711 1 98.38 82 PHE A CA 1
ATOM 675 C C . PHE A 1 82 ? -2.551 -25.5 -12.773 1 98.38 82 PHE A C 1
ATOM 677 O O . PHE A 1 82 ? -1.336 -25.312 -12.828 1 98.38 82 PHE A O 1
ATOM 684 N N . VAL A 1 83 ? -3.422 -24.5 -12.781 1 98.31 83 VAL A N 1
ATOM 685 C CA . VAL A 1 83 ? -3.035 -23.094 -12.836 1 98.31 83 VAL A CA 1
ATOM 686 C C . VAL A 1 83 ? -2.088 -22.781 -11.68 1 98.31 83 VAL A C 1
ATOM 688 O O . VAL A 1 83 ? -1.019 -22.203 -11.883 1 98.31 83 VAL A O 1
ATOM 691 N N . TYR A 1 84 ? -2.459 -23.125 -10.438 1 98.31 84 TYR A N 1
ATOM 692 C CA . TYR A 1 84 ? -1.658 -22.844 -9.25 1 98.31 84 TYR A CA 1
ATOM 693 C C . TYR A 1 84 ? -0.303 -23.547 -9.336 1 98.31 84 TYR A C 1
ATOM 695 O O . TYR A 1 84 ? 0.716 -22.984 -8.938 1 98.31 84 TYR A O 1
ATOM 703 N N . SER A 1 85 ? -0.259 -24.719 -9.93 1 97.88 85 SER A N 1
ATOM 704 C CA . SER A 1 85 ? 0.958 -25.516 -10 1 97.88 85 SER A CA 1
ATOM 705 C C . SER A 1 85 ? 1.982 -24.891 -10.938 1 97.88 85 SER A C 1
ATOM 707 O O . SER A 1 85 ? 3.156 -25.266 -10.922 1 97.88 85 SER A O 1
ATOM 709 N N . ARG A 1 86 ? 1.557 -23.938 -11.734 1 97.5 86 ARG A N 1
ATOM 710 C CA . ARG A 1 86 ? 2.463 -23.281 -12.68 1 97.5 86 ARG A CA 1
ATOM 711 C C . ARG A 1 86 ? 3.35 -22.266 -11.977 1 97.5 86 ARG A C 1
ATOM 713 O O . ARG A 1 86 ? 4.328 -21.781 -12.547 1 97.5 86 ARG A O 1
ATOM 720 N N . SER A 1 87 ? 3.014 -21.922 -10.773 1 97.88 87 SER A N 1
ATOM 721 C CA . SER A 1 87 ? 3.834 -21.016 -9.977 1 97.88 87 SER A CA 1
ATOM 722 C C . SER A 1 87 ? 4.969 -21.766 -9.281 1 97.88 87 SER A C 1
ATOM 724 O O . SER A 1 87 ? 4.73 -22.672 -8.492 1 97.88 87 SER A O 1
ATOM 726 N N . LYS A 1 88 ? 6.117 -21.391 -9.648 1 97.62 88 LYS A N 1
ATOM 727 C CA . LYS A 1 88 ? 7.324 -21.969 -9.062 1 97.62 88 LYS A CA 1
ATOM 728 C C . LYS A 1 88 ? 8.328 -20.891 -8.695 1 97.62 88 LYS A C 1
ATOM 730 O O . LYS A 1 88 ? 8.391 -19.844 -9.344 1 97.62 88 LYS A O 1
ATOM 735 N N . GLU A 1 89 ? 9.039 -21.172 -7.625 1 97.75 89 GLU A N 1
ATOM 736 C CA . GLU A 1 89 ? 10.117 -20.266 -7.242 1 97.75 89 GLU A CA 1
ATOM 737 C C . GLU A 1 89 ? 11.266 -20.312 -8.242 1 97.75 89 GLU A C 1
ATOM 739 O O . GLU A 1 89 ? 11.68 -21.391 -8.672 1 97.75 89 GLU A O 1
ATOM 744 N N . LEU A 1 90 ? 11.633 -19.156 -8.758 1 97.5 90 LEU A N 1
ATOM 745 C CA . LEU A 1 90 ? 12.836 -19.094 -9.578 1 97.5 90 LEU A CA 1
ATOM 746 C C . LEU A 1 90 ? 14.086 -19.266 -8.719 1 97.5 90 LEU A C 1
ATOM 748 O O . LEU A 1 90 ? 14.078 -18.953 -7.527 1 97.5 90 LEU A O 1
ATOM 752 N N . PRO A 1 91 ? 15.133 -19.797 -9.273 1 94.38 91 PRO A N 1
ATOM 753 C CA . PRO A 1 91 ? 16.281 -20.203 -8.461 1 94.38 91 PRO A CA 1
ATOM 754 C C . PRO A 1 91 ? 17.031 -19.016 -7.855 1 94.38 91 PRO A C 1
ATOM 756 O O . PRO A 1 91 ? 17.422 -18.094 -8.578 1 94.38 91 PRO A O 1
ATOM 759 N N . GLY A 1 92 ? 17.141 -19.047 -6.523 1 96.25 92 GLY A N 1
ATOM 760 C CA . GLY A 1 92 ? 18.172 -18.281 -5.84 1 96.25 92 GLY A CA 1
ATOM 761 C C . GLY A 1 92 ? 17.656 -17 -5.215 1 96.25 92 GLY A C 1
ATOM 762 O O . GLY A 1 92 ? 17.828 -16.766 -4.02 1 96.25 92 GLY A O 1
ATOM 763 N N . LEU A 1 93 ? 16.938 -16.141 -5.914 1 97.44 93 LEU A N 1
ATOM 764 C CA . LEU A 1 93 ? 16.75 -14.758 -5.504 1 97.44 93 LEU A CA 1
ATOM 765 C C . LEU A 1 93 ? 15.797 -14.656 -4.32 1 97.44 93 LEU A C 1
ATOM 767 O O . LEU A 1 93 ? 16.094 -13.977 -3.338 1 97.44 93 LEU A O 1
ATOM 771 N N . LEU A 1 94 ? 14.641 -15.344 -4.379 1 98.12 94 LEU A N 1
ATOM 772 C CA . LEU A 1 94 ? 13.648 -15.234 -3.312 1 98.12 94 LEU A CA 1
ATOM 773 C C . LEU A 1 94 ? 14.227 -15.711 -1.985 1 98.12 94 LEU A C 1
ATOM 775 O O . LEU A 1 94 ? 14.078 -15.039 -0.961 1 98.12 94 LEU A O 1
ATOM 779 N N . GLN A 1 95 ? 14.875 -16.828 -2.043 1 97 95 GLN A N 1
ATOM 780 C CA . GLN A 1 95 ? 15.469 -17.375 -0.83 1 97 95 GLN A CA 1
ATOM 781 C C . GLN A 1 95 ? 16.531 -16.453 -0.265 1 97 95 GLN A C 1
ATOM 783 O O . GLN A 1 95 ? 16.578 -16.203 0.942 1 97 95 GLN A O 1
ATOM 788 N N . TRP A 1 96 ? 17.328 -16 -1.166 1 98.12 96 TRP A N 1
ATOM 789 C CA . TRP A 1 96 ? 18.359 -15.062 -0.755 1 98.12 96 TRP A CA 1
ATOM 790 C C . TRP A 1 96 ? 17.75 -13.797 -0.167 1 98.12 96 TRP A C 1
ATOM 792 O O . TRP A 1 96 ? 18.234 -13.289 0.854 1 98.12 96 TRP A O 1
ATOM 802 N N . MET A 1 97 ? 16.734 -13.273 -0.751 1 97.62 97 MET A N 1
ATOM 803 C CA . MET A 1 97 ? 16.094 -12.031 -0.31 1 97.62 97 MET A CA 1
ATOM 804 C C . MET A 1 97 ? 15.492 -12.195 1.077 1 97.62 97 MET A C 1
ATOM 806 O O . MET A 1 97 ? 15.5 -11.266 1.88 1 97.62 97 MET A O 1
ATOM 810 N N . LYS A 1 98 ? 14.883 -13.344 1.31 1 96.5 98 LYS A N 1
ATOM 811 C CA . LYS A 1 98 ? 14.305 -13.594 2.627 1 96.5 98 LYS A CA 1
ATOM 812 C C . LYS A 1 98 ? 15.359 -13.469 3.723 1 96.5 98 LYS A C 1
ATOM 814 O O . LYS A 1 98 ? 15.102 -12.883 4.773 1 96.5 98 LYS A O 1
ATOM 819 N N . GLU A 1 99 ? 16.516 -13.961 3.422 1 96 99 GLU A N 1
ATOM 820 C CA . GLU A 1 99 ? 17.625 -13.859 4.375 1 96 99 GLU A CA 1
ATOM 821 C C . GLU A 1 99 ? 18.188 -12.445 4.418 1 96 99 GLU A C 1
ATOM 823 O O . GLU A 1 99 ? 18.453 -11.914 5.496 1 96 99 GLU A O 1
ATOM 828 N N . TRP A 1 100 ? 18.328 -11.875 3.305 1 95.31 100 TRP A N 1
ATOM 829 C CA . TRP A 1 100 ? 18.891 -10.531 3.16 1 95.31 100 TRP A CA 1
ATOM 830 C C . TRP A 1 100 ? 18 -9.5 3.85 1 95.31 100 TRP A C 1
ATOM 832 O O . TRP A 1 100 ? 18.5 -8.516 4.406 1 95.31 100 TRP A O 1
ATOM 842 N N . LYS A 1 101 ? 16.719 -9.734 3.881 1 92.75 101 LYS A N 1
ATOM 843 C CA . LYS A 1 101 ? 15.719 -8.812 4.43 1 92.75 101 LYS A CA 1
ATOM 844 C C . LYS A 1 101 ? 15.914 -8.633 5.934 1 92.75 101 LYS A C 1
ATOM 846 O O . LYS A 1 101 ? 15.656 -7.551 6.469 1 92.75 101 LYS A O 1
ATOM 851 N N . ARG A 1 102 ? 16.359 -9.57 6.598 1 88.19 102 ARG A N 1
ATOM 852 C CA . ARG A 1 102 ? 16.469 -9.578 8.055 1 88.19 102 ARG A CA 1
ATOM 853 C C . ARG A 1 102 ? 17.375 -8.445 8.539 1 88.19 102 ARG A C 1
ATOM 855 O O . ARG A 1 102 ? 17.172 -7.914 9.633 1 88.19 102 ARG A O 1
ATOM 862 N N . ASP A 1 103 ? 18.312 -8.016 7.688 1 87.19 103 ASP A N 1
ATOM 863 C CA . ASP A 1 103 ? 19.234 -6.98 8.148 1 87.19 103 ASP A CA 1
ATOM 864 C C . ASP A 1 103 ? 19.562 -6.004 7.031 1 87.19 103 ASP A C 1
ATOM 866 O O . ASP A 1 103 ? 20.578 -5.297 7.098 1 87.19 103 ASP A O 1
ATOM 870 N N . CYS A 1 104 ? 18.797 -5.961 6.023 1 87.81 104 CYS A N 1
ATOM 871 C CA . CYS A 1 104 ? 19.141 -5.156 4.855 1 87.81 104 CYS A CA 1
ATOM 872 C C . CYS A 1 104 ? 18.906 -3.676 5.121 1 87.81 104 CYS A C 1
ATOM 874 O O . CYS A 1 104 ? 19.531 -2.818 4.496 1 87.81 104 CYS A O 1
ATOM 876 N N . GLY A 1 105 ? 17.953 -3.373 6.055 1 87.06 105 GLY A N 1
ATOM 877 C CA . GLY A 1 105 ? 17.641 -1.991 6.387 1 87.06 105 GLY A CA 1
ATOM 878 C C . GLY A 1 105 ? 16.734 -1.322 5.375 1 87.06 105 GLY A C 1
ATOM 879 O O . GLY A 1 105 ? 16.531 -0.107 5.422 1 87.06 105 GLY A O 1
ATOM 880 N N . PHE A 1 106 ? 16.219 -2.031 4.398 1 92.44 106 PHE A N 1
ATOM 881 C CA . PHE A 1 106 ? 15.336 -1.496 3.371 1 92.44 106 PHE A CA 1
ATOM 882 C C . PHE A 1 106 ? 13.898 -1.946 3.605 1 92.44 106 PHE A C 1
ATOM 884 O O . PHE A 1 106 ? 13.664 -3.039 4.125 1 92.44 106 PHE A O 1
ATOM 891 N N . ARG A 1 107 ? 12.977 -1.062 3.273 1 94.5 107 ARG A N 1
ATOM 892 C CA . ARG A 1 107 ? 11.609 -1.522 3.043 1 94.5 107 ARG A CA 1
ATOM 893 C C . ARG A 1 107 ? 11.461 -2.102 1.641 1 94.5 107 ARG A C 1
ATOM 895 O O . ARG A 1 107 ? 11.992 -1.55 0.674 1 94.5 107 ARG A O 1
ATOM 902 N N . ILE A 1 108 ? 10.852 -3.232 1.576 1 97.44 108 ILE A N 1
ATOM 903 C CA . ILE A 1 108 ? 10.641 -3.895 0.293 1 97.44 108 ILE A CA 1
ATOM 904 C C . ILE A 1 108 ? 9.148 -4.039 0.026 1 97.44 108 ILE A C 1
ATOM 906 O O . ILE A 1 108 ? 8.414 -4.594 0.849 1 97.44 108 ILE A O 1
ATOM 910 N N . ILE A 1 109 ? 8.672 -3.512 -1.095 1 98.62 109 ILE A N 1
ATOM 911 C CA . ILE A 1 109 ? 7.27 -3.527 -1.495 1 98.62 109 ILE A CA 1
ATOM 912 C C . ILE A 1 109 ? 7.145 -4.098 -2.906 1 98.62 109 ILE A C 1
ATOM 914 O O . ILE A 1 109 ? 7.965 -3.799 -3.779 1 98.62 109 ILE A O 1
ATOM 918 N N . SER A 1 110 ? 6.172 -4.887 -3.139 1 98.69 110 SER A N 1
ATOM 919 C CA . SER A 1 110 ? 6 -5.434 -4.48 1 98.69 110 SER A CA 1
ATOM 920 C C . SER A 1 110 ? 5.125 -4.523 -5.34 1 98.69 110 SER A C 1
ATOM 922 O O . SER A 1 110 ? 4.262 -3.814 -4.82 1 98.69 110 SER A O 1
ATOM 924 N N . ILE A 1 111 ? 5.383 -4.461 -6.57 1 98.75 111 ILE A N 1
ATOM 925 C CA . ILE A 1 111 ? 4.484 -3.996 -7.621 1 98.75 111 ILE A CA 1
ATOM 926 C C . ILE A 1 111 ? 4.254 -5.113 -8.633 1 98.75 111 ILE A C 1
ATOM 928 O O . ILE A 1 111 ? 5.152 -5.453 -9.406 1 98.75 111 ILE A O 1
ATOM 932 N N . ASN A 1 112 ? 3.061 -5.664 -8.594 1 97.62 112 ASN A N 1
ATOM 933 C CA . ASN A 1 112 ? 2.902 -6.859 -9.414 1 97.62 112 ASN A CA 1
ATOM 934 C C . ASN A 1 112 ? 1.492 -6.961 -9.992 1 97.62 112 ASN A C 1
ATOM 936 O O . ASN A 1 112 ? 0.527 -6.523 -9.359 1 97.62 112 ASN A O 1
ATOM 940 N N . ASN A 1 113 ? 1.372 -7.426 -11.227 1 97.88 113 ASN A N 1
ATOM 941 C CA . ASN A 1 113 ? 0.104 -7.789 -11.852 1 97.88 113 ASN A CA 1
ATOM 942 C C . ASN A 1 113 ? -0.28 -9.234 -11.539 1 97.88 113 ASN A C 1
ATOM 944 O O . ASN A 1 113 ? 0.493 -10.156 -11.797 1 97.88 113 ASN A O 1
ATOM 948 N N . GLU A 1 114 ? -1.463 -9.406 -10.945 1 98 114 GLU A N 1
ATOM 949 C CA . GLU A 1 114 ? -1.929 -10.766 -10.688 1 98 114 GLU A CA 1
ATOM 950 C C . GLU A 1 114 ? -3.395 -10.781 -10.266 1 98 114 GLU A C 1
ATOM 952 O O . GLU A 1 114 ? -3.838 -9.898 -9.523 1 98 114 GLU A O 1
ATOM 957 N N . GLY A 1 115 ? -4.152 -11.789 -10.734 1 98 115 GLY A N 1
ATOM 958 C CA . GLY A 1 115 ? -5.5 -11.953 -10.219 1 98 115 GLY A CA 1
ATOM 959 C C . GLY A 1 115 ? -5.539 -12.312 -8.75 1 98 115 GLY A C 1
ATOM 960 O O . GLY A 1 115 ? -4.562 -12.828 -8.203 1 98 115 GLY A O 1
ATOM 961 N N . LYS A 1 116 ? -6.645 -12.094 -8.156 1 98.12 116 LYS A N 1
ATOM 962 C CA . LYS A 1 116 ? -6.777 -12.117 -6.707 1 98.12 116 LYS A CA 1
ATOM 963 C C . LYS A 1 116 ? -6.449 -13.5 -6.145 1 98.12 116 LYS A C 1
ATOM 965 O O . LYS A 1 116 ? -5.586 -13.633 -5.277 1 98.12 116 LYS A O 1
ATOM 970 N N . GLU A 1 117 ? -7.062 -14.562 -6.645 1 98.06 117 GLU A N 1
ATOM 971 C CA . GLU A 1 117 ? -6.898 -15.898 -6.09 1 98.06 117 GLU A CA 1
ATOM 972 C C . GLU A 1 117 ? -5.473 -16.406 -6.297 1 98.06 117 GLU A C 1
ATOM 974 O O . GLU A 1 117 ? -4.895 -17.031 -5.402 1 98.06 117 GLU A O 1
ATOM 979 N N . LEU A 1 118 ? -4.949 -16.156 -7.453 1 97.94 118 LEU A N 1
ATOM 980 C CA . LEU A 1 118 ? -3.578 -16.578 -7.723 1 97.94 118 LEU A CA 1
ATOM 981 C C . LEU A 1 118 ? -2.592 -15.789 -6.863 1 97.94 118 LEU A C 1
ATOM 983 O O . LEU A 1 118 ? -1.624 -16.359 -6.348 1 97.94 118 LEU A O 1
ATOM 987 N N . ASN A 1 119 ? -2.814 -14.492 -6.734 1 98.19 119 ASN A N 1
ATOM 988 C CA . ASN A 1 119 ? -1.979 -13.656 -5.879 1 98.19 119 ASN A CA 1
ATOM 989 C C . ASN A 1 119 ? -1.97 -14.156 -4.438 1 98.19 119 ASN A C 1
ATOM 991 O O . ASN A 1 119 ? -0.904 -14.32 -3.84 1 98.19 119 ASN A O 1
ATOM 995 N N . THR A 1 120 ? -3.158 -14.43 -3.932 1 97.38 120 THR A N 1
ATOM 996 C CA . THR A 1 120 ? -3.299 -14.938 -2.572 1 97.38 120 THR A CA 1
ATOM 997 C C . THR A 1 120 ? -2.559 -16.266 -2.412 1 97.38 120 THR A C 1
ATOM 999 O O . THR A 1 120 ? -1.829 -16.453 -1.438 1 97.38 120 THR A O 1
ATOM 1002 N N . TYR A 1 121 ? -2.703 -17.156 -3.336 1 97.94 121 TYR A N 1
ATOM 1003 C CA . TYR A 1 121 ? -2.027 -18.453 -3.328 1 97.94 121 TYR A CA 1
ATOM 1004 C C . TYR A 1 121 ? -0.514 -18.281 -3.297 1 97.94 121 TYR A C 1
ATOM 1006 O O . TYR A 1 121 ? 0.173 -18.891 -2.48 1 97.94 121 TYR A O 1
ATOM 1014 N N . ARG A 1 122 ? -0.017 -17.422 -4.188 1 98.12 122 ARG A N 1
ATOM 1015 C CA . ARG A 1 122 ? 1.425 -17.25 -4.34 1 98.12 122 ARG A CA 1
ATOM 1016 C C . ARG A 1 122 ? 2.039 -16.625 -3.086 1 98.12 122 ARG A C 1
ATOM 1018 O O . ARG A 1 122 ? 3.104 -17.062 -2.635 1 98.12 122 ARG A O 1
ATOM 1025 N N . VAL A 1 123 ? 1.403 -15.641 -2.521 1 97.62 123 VAL A N 1
ATOM 1026 C CA . VAL A 1 123 ? 1.899 -14.984 -1.313 1 97.62 123 VAL A CA 1
ATOM 1027 C C . VAL A 1 123 ? 2.012 -16.016 -0.183 1 97.62 123 VAL A C 1
ATOM 1029 O O . VAL A 1 123 ? 3.027 -16.062 0.514 1 97.62 123 VAL A O 1
ATOM 1032 N N . LYS A 1 124 ? 0.96 -16.812 -0.079 1 96.5 124 LYS A N 1
ATOM 1033 C CA . LYS A 1 124 ? 0.925 -17.812 0.992 1 96.5 124 LYS A CA 1
ATOM 1034 C C . LYS A 1 124 ? 1.92 -18.938 0.729 1 96.5 124 LYS A C 1
ATOM 1036 O O . LYS A 1 124 ? 2.758 -19.25 1.579 1 96.5 124 LYS A O 1
ATOM 1041 N N . LYS A 1 125 ? 1.885 -19.5 -0.433 1 97.38 125 LYS A N 1
ATOM 1042 C CA . LYS A 1 125 ? 2.666 -20.688 -0.779 1 97.38 125 LYS A CA 1
ATOM 1043 C C . LYS A 1 125 ? 4.164 -20.406 -0.684 1 97.38 125 LYS A C 1
ATOM 1045 O O . LYS A 1 125 ? 4.926 -21.219 -0.181 1 97.38 125 LYS A O 1
ATOM 1050 N N . PHE A 1 126 ? 4.523 -19.297 -1.121 1 97.75 126 PHE A N 1
ATOM 1051 C CA . PHE A 1 126 ? 5.949 -19.016 -1.224 1 97.75 126 PHE A CA 1
ATOM 1052 C C . PHE A 1 126 ? 6.402 -18.094 -0.096 1 97.75 126 PHE A C 1
ATOM 1054 O O . PHE A 1 126 ? 7.543 -17.625 -0.093 1 97.75 126 PHE A O 1
ATOM 1061 N N . LYS A 1 127 ? 5.5 -17.781 0.848 1 96.25 127 LYS A N 1
ATOM 1062 C CA . LYS A 1 127 ? 5.785 -16.984 2.041 1 96.25 127 LYS A CA 1
ATOM 1063 C C . LYS A 1 127 ? 6.422 -15.648 1.678 1 96.25 127 LYS A C 1
ATOM 1065 O O . LYS A 1 127 ? 7.449 -15.273 2.24 1 96.25 127 LYS A O 1
ATOM 1070 N N . LEU A 1 128 ? 5.793 -14.961 0.801 1 97.25 128 LEU A N 1
ATOM 1071 C CA . LEU A 1 128 ? 6.355 -13.719 0.282 1 97.25 128 LEU A CA 1
ATOM 1072 C C . LEU A 1 128 ? 6.398 -12.641 1.365 1 97.25 128 LEU A C 1
ATOM 1074 O O . LEU A 1 128 ? 7.156 -11.68 1.259 1 97.25 128 LEU A O 1
ATOM 1078 N N . HIS A 1 129 ? 5.633 -12.836 2.42 1 93.75 129 HIS A N 1
ATOM 1079 C CA . HIS A 1 129 ? 5.609 -11.891 3.529 1 93.75 129 HIS A CA 1
ATOM 1080 C C . HIS A 1 129 ? 6.941 -11.875 4.273 1 93.75 129 HIS A C 1
ATOM 1082 O O . HIS A 1 129 ? 7.211 -10.969 5.055 1 93.75 129 HIS A O 1
ATOM 1088 N N . GLU A 1 130 ? 7.691 -12.883 4.078 1 94.31 130 GLU A N 1
ATOM 1089 C CA . GLU A 1 130 ? 9.008 -12.938 4.715 1 94.31 130 GLU A CA 1
ATOM 1090 C C . GLU A 1 130 ? 9.984 -11.977 4.047 1 94.31 130 GLU A C 1
ATOM 1092 O O . GLU A 1 130 ? 11.031 -11.664 4.609 1 94.31 130 GLU A O 1
ATOM 1097 N N . CYS A 1 131 ? 9.555 -11.547 2.898 1 94.38 131 CYS A N 1
ATOM 1098 C CA . CYS A 1 131 ? 10.43 -10.664 2.133 1 94.38 131 CYS A CA 1
ATOM 1099 C C . CYS A 1 131 ? 9.805 -9.289 1.957 1 94.38 131 CYS A C 1
ATOM 1101 O O . CYS A 1 131 ? 10.5 -8.273 2.033 1 94.38 131 CYS A O 1
ATOM 1103 N N . PHE A 1 132 ? 8.547 -9.219 1.809 1 96.81 132 PHE A N 1
ATOM 1104 C CA . PHE A 1 132 ? 7.867 -7.98 1.444 1 96.81 132 PHE A CA 1
ATOM 1105 C C . PHE A 1 132 ? 7.164 -7.375 2.652 1 96.81 132 PHE A C 1
ATOM 1107 O O . PHE A 1 132 ? 6.48 -8.078 3.398 1 96.81 132 PHE A O 1
ATOM 1114 N N . ASP A 1 133 ? 7.301 -6.059 2.783 1 95.75 133 ASP A N 1
ATOM 1115 C CA . ASP A 1 133 ? 6.633 -5.312 3.846 1 95.75 133 ASP A CA 1
ATOM 1116 C C . ASP A 1 133 ? 5.199 -4.965 3.455 1 95.75 133 ASP A C 1
ATOM 1118 O O . ASP A 1 133 ? 4.348 -4.754 4.32 1 95.75 133 ASP A O 1
ATOM 1122 N N . ALA A 1 134 ? 4.941 -4.859 2.207 1 97.88 134 ALA A N 1
ATOM 1123 C CA . ALA A 1 134 ? 3.6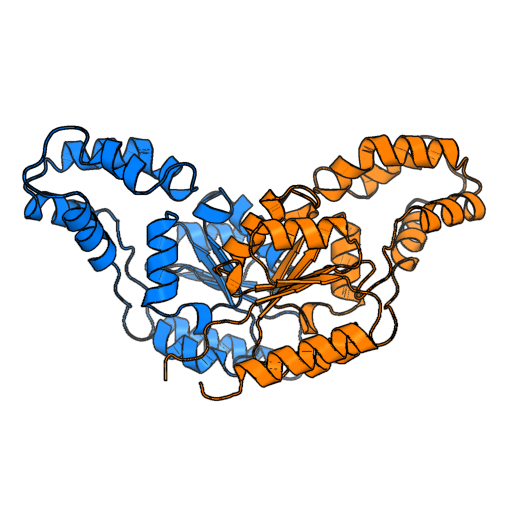29 -4.547 1.642 1 97.88 134 ALA A CA 1
ATOM 1124 C C . ALA A 1 134 ? 3.547 -4.98 0.18 1 97.88 134 ALA A C 1
ATOM 1126 O O . ALA A 1 134 ? 4.57 -5.258 -0.451 1 97.88 134 ALA A O 1
ATOM 1127 N N . PHE A 1 135 ? 2.311 -5.035 -0.297 1 98.56 135 PHE A N 1
ATOM 1128 C CA . PHE A 1 135 ? 2.062 -5.531 -1.646 1 98.56 135 PHE A CA 1
ATOM 1129 C C . PHE A 1 135 ? 1.172 -4.57 -2.424 1 98.56 135 PHE A C 1
ATOM 1131 O O . PHE A 1 135 ? 0.048 -4.285 -2.008 1 98.56 135 PHE A O 1
ATOM 1138 N N . VAL A 1 136 ? 1.696 -4.086 -3.516 1 98.81 136 VAL A N 1
ATOM 1139 C CA . VAL A 1 136 ? 0.889 -3.357 -4.488 1 98.81 136 VAL A CA 1
ATOM 1140 C C . VAL A 1 136 ? 0.542 -4.273 -5.66 1 98.81 136 VAL A C 1
ATOM 1142 O O . VAL A 1 136 ? 1.232 -4.27 -6.684 1 98.81 136 VAL A O 1
ATOM 1145 N N . SER A 1 137 ? -0.533 -5.008 -5.457 1 98.75 137 SER A N 1
ATOM 1146 C CA . SER A 1 137 ? -0.997 -5.961 -6.461 1 98.75 137 SER A CA 1
ATOM 1147 C C . SER A 1 137 ? -2.162 -5.398 -7.262 1 98.75 137 SER A C 1
ATOM 1149 O O . SER A 1 137 ? -3.096 -4.824 -6.695 1 98.75 137 SER A O 1
ATOM 1151 N N . SER A 1 138 ? -2.113 -5.629 -8.516 1 98.75 138 SER A N 1
ATOM 1152 C CA . SER A 1 138 ? -3.113 -5.066 -9.414 1 98.75 138 SER A CA 1
ATOM 1153 C C . SER A 1 138 ? -4.527 -5.426 -8.969 1 98.75 138 SER A C 1
ATOM 1155 O O . SER A 1 138 ? -5.43 -4.59 -9.008 1 98.75 138 SER A O 1
ATOM 1157 N N . CYS A 1 139 ? -4.746 -6.613 -8.492 1 98.5 139 CYS A N 1
ATOM 1158 C CA . CYS A 1 139 ? -6.074 -7.105 -8.133 1 98.5 139 CYS A CA 1
ATOM 1159 C C . CYS A 1 139 ? -6.629 -6.352 -6.934 1 98.5 139 CYS A C 1
ATOM 1161 O O . CYS A 1 139 ? -7.844 -6.227 -6.781 1 98.5 139 CYS A O 1
ATOM 1163 N N . ASP A 1 140 ? -5.75 -5.859 -6.121 1 98.19 140 ASP A N 1
ATOM 1164 C CA . ASP A 1 140 ? -6.184 -5.18 -4.906 1 98.19 140 ASP A CA 1
ATOM 1165 C C . ASP A 1 140 ? -6.324 -3.676 -5.137 1 98.19 140 ASP A C 1
ATOM 1167 O O . ASP A 1 140 ? -7.223 -3.037 -4.586 1 98.19 140 ASP A O 1
ATOM 1171 N N . VAL A 1 141 ? -5.434 -3.119 -5.992 1 98.12 141 VAL A N 1
ATOM 1172 C CA . VAL A 1 141 ? -5.41 -1.669 -6.145 1 98.12 141 VAL A CA 1
ATOM 1173 C C . VAL A 1 141 ? -6.215 -1.268 -7.379 1 98.12 141 VAL A C 1
ATOM 1175 O O . VAL A 1 141 ? -6.363 -0.078 -7.672 1 98.12 141 VAL A O 1
ATOM 1178 N N . LYS A 1 142 ? -6.68 -2.197 -8.172 1 97.31 142 LYS A N 1
ATOM 1179 C CA . LYS A 1 142 ? -7.582 -2.027 -9.305 1 97.31 142 LYS A CA 1
ATOM 1180 C C . LYS A 1 142 ? -6.891 -1.299 -10.453 1 97.31 142 LYS A C 1
ATOM 1182 O O . LYS A 1 142 ? -7.527 -0.552 -11.195 1 97.31 142 LYS A O 1
ATOM 1187 N N . MET A 1 143 ? -5.625 -1.431 -10.516 1 97 143 MET A N 1
ATOM 1188 C CA . MET A 1 143 ? -4.762 -0.904 -11.562 1 97 143 MET A CA 1
ATOM 1189 C C . MET A 1 143 ? -3.578 -1.831 -11.812 1 97 143 MET A C 1
ATOM 1191 O O . MET A 1 143 ? -3.105 -2.5 -10.891 1 97 143 MET A O 1
ATOM 1195 N N . ARG A 1 144 ? -3.133 -1.877 -13.055 1 97.38 144 ARG A N 1
ATOM 1196 C CA . ARG A 1 144 ? -2.053 -2.807 -13.367 1 97.38 144 ARG A CA 1
ATOM 1197 C C . ARG A 1 144 ? -0.985 -2.139 -14.227 1 97.38 144 ARG A C 1
ATOM 1199 O O . ARG A 1 144 ? -1.262 -1.154 -14.914 1 97.38 144 ARG A O 1
ATOM 1206 N N . LYS A 1 145 ? 0.271 -2.748 -14.062 1 97.12 145 LYS A N 1
ATOM 1207 C CA . LYS A 1 145 ? 1.289 -2.416 -15.055 1 97.12 145 LYS A CA 1
ATOM 1208 C C . LYS A 1 145 ? 0.824 -2.779 -16.453 1 97.12 145 LYS A C 1
ATOM 1210 O O . LYS A 1 145 ? 0.154 -3.795 -16.656 1 97.12 145 LYS A O 1
ATOM 1215 N N . PRO A 1 146 ? 0.984 -1.863 -17.422 1 94.81 146 PRO A N 1
ATOM 1216 C CA . PRO A 1 146 ? 1.958 -0.77 -17.453 1 94.81 146 PRO A CA 1
ATOM 1217 C C . PRO A 1 146 ? 1.342 0.583 -17.109 1 94.81 146 PRO A C 1
ATOM 1219 O O . PRO A 1 146 ? 1.961 1.625 -17.344 1 94.81 146 PRO A O 1
ATOM 1222 N N . ASP A 1 147 ? 0.158 0.721 -16.656 1 94.94 147 ASP A N 1
ATOM 1223 C CA . ASP A 1 147 ? -0.37 1.998 -16.188 1 94.94 147 ASP A CA 1
ATOM 1224 C C . ASP A 1 147 ? 0.598 2.67 -15.211 1 94.94 147 ASP A C 1
ATOM 1226 O O . ASP A 1 147 ? 0.89 2.129 -14.141 1 94.94 147 ASP A O 1
ATOM 1230 N N . PRO A 1 148 ? 1.122 3.895 -15.578 1 96.12 148 PRO A N 1
ATOM 1231 C CA . PRO A 1 148 ? 2.1 4.535 -14.695 1 96.12 148 PRO A CA 1
ATOM 1232 C C . PRO A 1 148 ? 1.519 4.887 -13.328 1 96.12 148 PRO A C 1
ATOM 1234 O O . PRO A 1 148 ? 2.268 5.094 -12.367 1 96.12 148 PRO A O 1
ATOM 1237 N N . ASN A 1 149 ? 0.19 4.934 -13.266 1 96.44 149 ASN A N 1
ATOM 1238 C CA . ASN A 1 149 ? -0.455 5.324 -12.016 1 96.44 149 ASN A CA 1
ATOM 1239 C C . ASN A 1 149 ? -0.226 4.289 -10.914 1 96.44 149 ASN A C 1
ATOM 1241 O O . ASN A 1 149 ? -0.284 4.613 -9.727 1 96.44 149 ASN A O 1
ATOM 1245 N N . ILE A 1 150 ? -0.002 3.027 -11.281 1 98.44 150 ILE A N 1
ATOM 1246 C CA . ILE A 1 150 ? 0.249 2.018 -10.258 1 98.44 150 ILE A CA 1
ATOM 1247 C C . ILE A 1 150 ? 1.585 2.297 -9.57 1 98.44 150 ILE A C 1
ATOM 1249 O O . ILE A 1 150 ? 1.74 2.045 -8.375 1 98.44 150 ILE A O 1
ATOM 1253 N N . PHE A 1 151 ? 2.529 2.854 -10.32 1 98.56 151 PHE A N 1
ATOM 1254 C CA . PHE A 1 151 ? 3.811 3.24 -9.742 1 98.56 151 PHE A CA 1
ATOM 1255 C C . PHE A 1 151 ? 3.65 4.441 -8.82 1 98.56 151 PHE A C 1
ATOM 1257 O O . PHE A 1 151 ? 4.246 4.488 -7.738 1 98.56 151 PHE A O 1
ATOM 1264 N N . LEU A 1 152 ? 2.852 5.379 -9.258 1 98.12 152 LEU A N 1
ATOM 1265 C CA . LEU A 1 152 ? 2.592 6.551 -8.43 1 98.12 152 LEU A CA 1
ATOM 1266 C C . LEU A 1 152 ? 1.91 6.152 -7.125 1 98.12 152 LEU A C 1
ATOM 1268 O O . LEU A 1 152 ? 2.246 6.676 -6.059 1 98.12 152 LEU A O 1
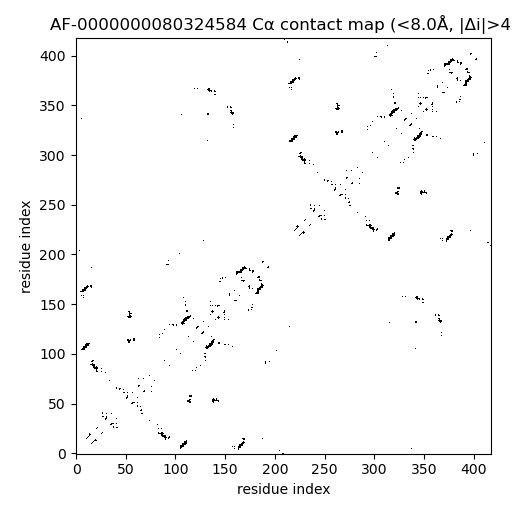ATOM 1272 N N . LEU A 1 153 ? 0.964 5.234 -7.25 1 98.56 153 LEU A N 1
ATOM 1273 C CA . LEU A 1 153 ? 0.305 4.715 -6.059 1 98.56 153 LEU A CA 1
ATOM 1274 C C . LEU A 1 153 ? 1.312 4.047 -5.129 1 98.56 153 LEU A C 1
ATOM 1276 O O . LEU A 1 153 ? 1.276 4.258 -3.912 1 98.56 153 LEU A O 1
ATOM 1280 N N . ALA A 1 154 ? 2.191 3.238 -5.715 1 98.69 154 ALA A N 1
ATOM 1281 C CA . ALA A 1 154 ? 3.213 2.555 -4.926 1 98.69 154 ALA A CA 1
ATOM 1282 C C . ALA A 1 154 ? 4.098 3.559 -4.191 1 98.69 154 ALA A C 1
ATOM 1284 O O . ALA A 1 154 ? 4.449 3.35 -3.027 1 98.69 154 ALA A O 1
ATOM 1285 N N . LEU A 1 155 ? 4.445 4.633 -4.844 1 97.88 155 LEU A N 1
ATOM 1286 C CA . LEU A 1 155 ? 5.23 5.691 -4.215 1 97.88 155 LEU A CA 1
ATOM 1287 C C . LEU A 1 155 ? 4.465 6.32 -3.059 1 97.88 155 LEU A C 1
ATOM 1289 O O . LEU A 1 155 ? 5.047 6.625 -2.014 1 97.88 155 LEU A O 1
ATOM 1293 N N . GLY A 1 156 ? 3.17 6.52 -3.285 1 97.81 156 GLY A N 1
ATOM 1294 C CA . GLY A 1 156 ? 2.322 7.031 -2.219 1 97.81 156 GLY A CA 1
ATOM 1295 C C . GLY A 1 156 ? 2.246 6.105 -1.021 1 97.81 156 GLY A C 1
ATOM 1296 O O . GLY A 1 156 ? 2.352 6.551 0.123 1 97.81 156 GLY A O 1
ATOM 1297 N N . ILE A 1 157 ? 2.123 4.809 -1.282 1 98.19 157 ILE A N 1
ATOM 1298 C CA . ILE A 1 157 ? 2.049 3.793 -0.238 1 98.19 157 ILE A CA 1
ATOM 1299 C C . ILE A 1 157 ? 3.365 3.75 0.535 1 98.19 157 ILE A C 1
ATOM 1301 O O . ILE A 1 157 ? 3.371 3.564 1.754 1 98.19 157 ILE A O 1
ATOM 1305 N N . ALA A 1 158 ? 4.441 3.961 -0.154 1 97.38 158 ALA A N 1
ATOM 1306 C CA . ALA A 1 158 ? 5.77 3.936 0.454 1 97.38 158 ALA A CA 1
ATOM 1307 C C . ALA A 1 158 ? 6.094 5.27 1.118 1 97.38 158 ALA A C 1
ATOM 1309 O O . ALA A 1 158 ? 7.035 5.367 1.908 1 97.38 158 ALA A O 1
ATOM 1310 N N . GLN A 1 159 ? 5.324 6.312 0.738 1 96.38 159 GLN A N 1
ATOM 1311 C CA . GLN A 1 159 ? 5.648 7.676 1.142 1 96.38 159 GLN A CA 1
ATOM 1312 C C . GLN A 1 159 ? 7.113 8 0.862 1 96.38 159 GLN A C 1
ATOM 1314 O O . GLN A 1 159 ? 7.832 8.453 1.752 1 96.38 159 GLN A O 1
ATOM 1319 N N . ALA A 1 160 ? 7.508 7.871 -0.391 1 95.56 160 ALA A N 1
ATOM 1320 C CA . ALA A 1 160 ? 8.883 8.094 -0.833 1 95.56 160 ALA A CA 1
ATOM 1321 C C . ALA A 1 160 ? 8.914 8.852 -2.158 1 95.56 160 ALA A C 1
ATOM 1323 O O . ALA A 1 160 ? 8.023 8.688 -2.994 1 95.56 160 ALA A O 1
ATOM 1324 N N . ARG A 1 161 ? 9.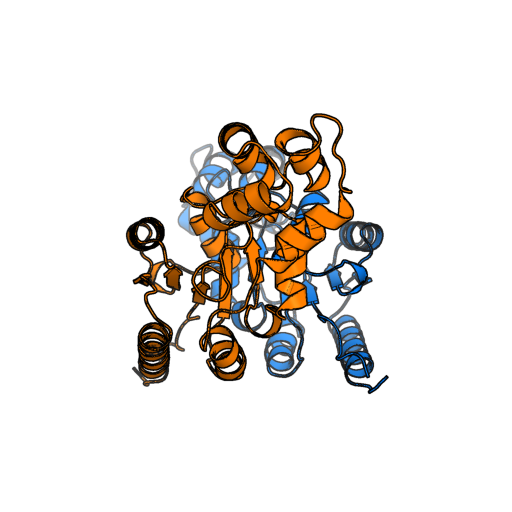922 9.68 -2.361 1 94.56 161 ARG A N 1
ATOM 1325 C CA . ARG A 1 161 ? 10.18 10.289 -3.662 1 94.56 161 ARG A CA 1
ATOM 1326 C C . ARG A 1 161 ? 10.82 9.289 -4.617 1 94.56 161 ARG A C 1
ATOM 1328 O O . ARG A 1 161 ? 11.539 8.383 -4.188 1 94.56 161 ARG A O 1
ATOM 1335 N N . PRO A 1 162 ? 10.555 9.445 -5.883 1 96.31 162 PRO A N 1
ATOM 1336 C CA . PRO A 1 162 ? 11.094 8.484 -6.848 1 96.31 162 PRO A CA 1
ATOM 1337 C C . PRO A 1 162 ? 12.602 8.312 -6.723 1 96.31 162 PRO A C 1
ATOM 1339 O O . PRO A 1 162 ? 13.109 7.188 -6.828 1 96.31 162 PRO A O 1
ATOM 1342 N N . GLU A 1 163 ? 13.32 9.359 -6.41 1 94.81 163 GLU A N 1
ATOM 1343 C CA . GLU A 1 163 ? 14.781 9.32 -6.387 1 94.81 163 GLU A CA 1
ATOM 1344 C C . GLU A 1 163 ? 15.289 8.508 -5.199 1 94.81 163 GLU A C 1
ATOM 1346 O O . GLU A 1 163 ? 16.469 8.133 -5.152 1 94.81 163 GLU A O 1
ATOM 1351 N N . GLN A 1 164 ? 14.461 8.234 -4.277 1 94.12 164 GLN A N 1
ATOM 1352 C CA . GLN A 1 164 ? 14.805 7.438 -3.1 1 94.12 164 GLN A CA 1
ATOM 1353 C C . GLN A 1 164 ? 14.531 5.957 -3.336 1 94.12 164 GLN A C 1
ATOM 1355 O O . GLN A 1 164 ? 14.781 5.125 -2.461 1 94.12 164 GLN A O 1
ATOM 1360 N N . CYS A 1 165 ? 14.016 5.598 -4.52 1 96.62 165 CYS A N 1
ATOM 1361 C CA . CYS A 1 165 ? 13.453 4.266 -4.715 1 96.62 165 CYS A CA 1
ATOM 1362 C C . CYS A 1 165 ? 14.242 3.494 -5.77 1 96.62 165 CYS A C 1
ATOM 1364 O O . CYS A 1 165 ? 14.727 4.082 -6.738 1 96.62 165 CYS A O 1
ATOM 1366 N N . TYR A 1 166 ? 14.367 2.23 -5.547 1 97.75 166 TYR A N 1
ATOM 1367 C CA . TYR A 1 166 ? 14.906 1.267 -6.5 1 97.75 166 TYR A CA 1
ATOM 1368 C C . TYR A 1 166 ? 13.828 0.313 -6.988 1 97.75 166 TYR A C 1
ATOM 1370 O O . TYR A 1 166 ? 12.969 -0.111 -6.211 1 97.75 166 TYR A O 1
ATOM 1378 N N . TYR A 1 167 ? 13.828 -0.005 -8.281 1 98.62 167 TYR A N 1
ATOM 1379 C CA . TYR A 1 167 ? 12.82 -0.878 -8.867 1 98.62 167 TYR A CA 1
ATOM 1380 C C . TYR A 1 167 ? 13.461 -1.97 -9.711 1 98.62 167 TYR A C 1
ATOM 1382 O O . TYR A 1 167 ? 14.359 -1.694 -10.516 1 98.62 167 TYR A O 1
ATOM 1390 N N . PHE A 1 168 ? 13.023 -3.211 -9.531 1 98.75 168 PHE A N 1
ATOM 1391 C CA . PHE A 1 168 ? 13.516 -4.34 -10.312 1 98.75 168 PHE A CA 1
ATOM 1392 C C . PHE A 1 168 ? 12.375 -5.043 -11.039 1 98.75 168 PHE A C 1
ATOM 1394 O O . PHE A 1 168 ? 11.344 -5.348 -10.43 1 98.75 168 PHE A O 1
ATOM 1401 N N . ASP A 1 169 ? 12.516 -5.344 -12.312 1 98.69 169 ASP A N 1
ATOM 1402 C CA . ASP A 1 169 ? 11.523 -5.988 -13.164 1 98.69 169 ASP A CA 1
ATOM 1403 C C . ASP A 1 169 ? 12.195 -6.746 -14.305 1 98.69 169 ASP A C 1
ATOM 1405 O O . ASP A 1 169 ? 13.25 -6.336 -14.797 1 98.69 169 ASP A O 1
ATOM 1409 N N . ASP A 1 170 ? 11.625 -7.816 -14.742 1 97.81 170 ASP A N 1
ATOM 1410 C CA . ASP A 1 170 ? 12.211 -8.586 -15.836 1 97.81 170 ASP A CA 1
ATOM 1411 C C . ASP A 1 170 ? 11.734 -8.062 -17.188 1 97.81 170 ASP A C 1
ATOM 1413 O O . ASP A 1 170 ? 12.195 -8.523 -18.234 1 97.81 170 ASP A O 1
ATOM 1417 N N . ARG A 1 171 ? 10.797 -7.137 -17.188 1 97.06 171 ARG A N 1
ATOM 1418 C CA . ARG A 1 171 ? 10.312 -6.508 -18.406 1 97.06 171 ARG A CA 1
ATOM 1419 C C . ARG A 1 171 ? 10.914 -5.113 -18.578 1 97.06 171 ARG A C 1
ATOM 1421 O O . ARG A 1 171 ? 10.617 -4.207 -17.797 1 97.06 171 ARG A O 1
ATOM 1428 N N . ILE A 1 172 ? 11.617 -4.934 -19.641 1 97.44 172 ILE A N 1
ATOM 1429 C CA . ILE A 1 172 ? 12.398 -3.723 -19.859 1 97.44 172 ILE A CA 1
ATOM 1430 C C . ILE A 1 172 ? 11.469 -2.514 -19.938 1 97.44 172 ILE A C 1
ATOM 1432 O O . ILE A 1 172 ? 11.828 -1.419 -19.5 1 97.44 172 ILE A O 1
ATOM 1436 N N . PHE A 1 173 ? 10.344 -2.674 -20.469 1 96.38 173 PHE A N 1
ATOM 1437 C CA . PHE A 1 173 ? 9.43 -1.546 -20.625 1 96.38 173 PHE A CA 1
ATOM 1438 C C . PHE A 1 173 ? 8.945 -1.048 -19.266 1 96.38 173 PHE A C 1
ATOM 1440 O O . PHE A 1 173 ? 8.719 0.15 -19.094 1 96.38 173 PHE A O 1
ATOM 1447 N N . GLN A 1 174 ? 8.734 -1.981 -18.328 1 97.88 174 GLN A N 1
ATOM 1448 C CA . GLN A 1 174 ? 8.359 -1.569 -16.984 1 97.88 174 GLN A CA 1
ATOM 1449 C C . GLN A 1 174 ? 9.5 -0.827 -16.281 1 97.88 174 GLN A C 1
ATOM 1451 O O . GLN A 1 174 ? 9.266 0.135 -15.555 1 97.88 174 GLN A O 1
ATOM 1456 N N . VAL A 1 175 ? 10.695 -1.278 -16.516 1 98.38 175 VAL A N 1
ATOM 1457 C CA . VAL A 1 175 ? 11.891 -0.629 -15.992 1 98.38 175 VAL A CA 1
ATOM 1458 C C . VAL A 1 175 ? 11.977 0.801 -16.516 1 98.38 175 VAL A C 1
ATOM 1460 O O . VAL A 1 175 ? 12.211 1.738 -15.75 1 98.38 175 VAL A O 1
ATOM 1463 N N . GLU A 1 176 ? 11.719 0.958 -17.797 1 97.94 176 GLU A N 1
ATOM 1464 C CA . GLU A 1 176 ? 11.773 2.277 -18.422 1 97.94 176 GLU A CA 1
ATOM 1465 C C . GLU A 1 176 ? 10.703 3.201 -17.859 1 97.94 176 GLU A C 1
ATOM 1467 O O . GLU A 1 176 ? 10.945 4.391 -17.641 1 97.94 176 GLU A O 1
ATOM 1472 N N . THR A 1 177 ? 9.516 2.648 -17.641 1 97.62 177 THR A N 1
ATOM 1473 C CA . THR A 1 177 ? 8.438 3.422 -17.031 1 97.62 177 THR A CA 1
ATOM 1474 C C . THR A 1 177 ? 8.867 3.955 -15.664 1 97.62 177 THR A C 1
ATOM 1476 O O . THR A 1 177 ? 8.688 5.137 -15.367 1 97.62 177 THR A O 1
ATOM 1479 N N . ALA A 1 178 ? 9.477 3.109 -14.852 1 98.06 178 ALA A N 1
ATOM 1480 C CA . ALA A 1 178 ? 9.938 3.498 -13.516 1 98.06 178 ALA A CA 1
ATOM 1481 C C . ALA A 1 178 ? 11.039 4.543 -13.602 1 98.06 178 ALA A C 1
ATOM 1483 O O . ALA A 1 178 ? 11.055 5.508 -12.828 1 98.06 178 ALA A O 1
ATOM 1484 N N . LYS A 1 179 ? 11.922 4.402 -14.57 1 98.12 179 LYS A N 1
ATOM 1485 C CA . LYS A 1 179 ? 12.984 5.379 -14.781 1 98.12 179 LYS A CA 1
ATOM 1486 C C . LYS A 1 179 ? 12.406 6.746 -15.148 1 98.12 179 LYS A C 1
ATOM 1488 O O . LYS A 1 179 ? 12.867 7.773 -14.641 1 98.12 179 LYS A O 1
ATOM 1493 N N . ASN A 1 180 ? 11.492 6.711 -16 1 97.94 180 ASN A N 1
ATOM 1494 C CA . ASN A 1 180 ? 10.867 7.953 -16.453 1 97.94 180 ASN A CA 1
ATOM 1495 C C . ASN A 1 180 ? 10.172 8.68 -15.305 1 97.94 180 ASN A C 1
ATOM 1497 O O . ASN A 1 180 ? 9.992 9.898 -15.352 1 97.94 180 ASN A O 1
ATOM 1501 N N . LEU A 1 181 ? 9.805 7.945 -14.289 1 97.44 181 LEU A N 1
ATOM 1502 C CA . LEU A 1 181 ? 9.172 8.531 -13.117 1 97.44 181 LEU A CA 1
ATOM 1503 C C . LEU A 1 181 ? 10.219 9.008 -12.117 1 97.44 181 LEU A C 1
ATOM 1505 O O . LEU A 1 181 ? 9.875 9.586 -11.078 1 97.44 181 LEU A O 1
ATOM 1509 N N . GLY A 1 182 ? 11.516 8.719 -12.359 1 97.44 182 GLY A N 1
ATOM 1510 C CA . GLY A 1 182 ? 12.594 9.25 -11.531 1 97.44 182 GLY A CA 1
ATOM 1511 C C . GLY A 1 182 ? 13.195 8.211 -10.602 1 97.44 182 GLY A C 1
ATOM 1512 O O . GLY A 1 182 ? 14.07 8.531 -9.797 1 97.44 182 GLY A O 1
ATOM 1513 N N . MET A 1 183 ? 12.82 6.938 -10.727 1 97.5 183 MET A N 1
ATOM 1514 C CA . MET A 1 183 ? 13.359 5.887 -9.867 1 97.5 183 MET A CA 1
ATOM 1515 C C . MET A 1 183 ? 14.656 5.324 -10.438 1 97.5 183 MET A C 1
ATOM 1517 O O . MET A 1 183 ? 14.914 5.449 -11.633 1 97.5 183 MET A O 1
ATOM 1521 N N . HIS A 1 184 ? 15.445 4.801 -9.539 1 97.38 184 HIS A N 1
ATOM 1522 C CA . HIS A 1 184 ? 16.531 3.93 -9.992 1 97.38 184 HIS A CA 1
ATOM 1523 C C . HIS A 1 184 ? 16 2.547 -10.359 1 97.38 184 HIS A C 1
ATOM 1525 O O . HIS A 1 184 ? 15.734 1.725 -9.477 1 97.38 184 HIS A O 1
ATOM 1531 N N . ALA A 1 185 ? 15.859 2.271 -11.656 1 98.38 185 ALA A N 1
ATOM 1532 C CA . ALA A 1 185 ? 15.211 1.029 -12.07 1 98.38 185 ALA A CA 1
ATOM 1533 C C . ALA A 1 185 ? 16.188 0.116 -12.805 1 98.38 185 ALA A C 1
ATOM 1535 O O . ALA A 1 185 ? 17.031 0.588 -13.578 1 98.38 185 ALA A O 1
ATOM 1536 N N . TYR A 1 186 ? 16.078 -1.159 -12.562 1 98.69 186 TYR A N 1
ATOM 1537 C CA . TYR A 1 186 ? 17 -2.156 -13.078 1 98.69 186 TYR A CA 1
ATOM 1538 C C . TYR A 1 186 ? 16.266 -3.299 -13.758 1 98.69 186 TYR A C 1
ATOM 1540 O O . TYR A 1 186 ? 15.266 -3.797 -13.234 1 98.69 186 TYR A O 1
ATOM 1548 N N . HIS A 1 187 ? 16.766 -3.654 -14.898 1 98.75 187 HIS A N 1
ATOM 1549 C CA . HIS A 1 187 ? 16.266 -4.832 -15.609 1 98.75 187 HIS A CA 1
ATOM 1550 C C . HIS A 1 187 ? 16.812 -6.113 -14.984 1 98.75 187 HIS A C 1
ATOM 1552 O O . HIS A 1 187 ? 18.016 -6.363 -15.008 1 98.75 187 HIS A O 1
ATOM 1558 N N . HIS A 1 188 ? 15.93 -6.875 -14.422 1 98.62 188 HIS A N 1
ATOM 1559 C CA . HIS A 1 188 ? 16.344 -8.156 -13.859 1 98.62 188 HIS A CA 1
ATOM 1560 C C . HIS A 1 188 ? 16.625 -9.18 -14.961 1 98.62 188 HIS A C 1
ATOM 1562 O O . HIS A 1 188 ? 15.734 -9.5 -15.75 1 98.62 188 HIS A O 1
ATOM 1568 N N . THR A 1 189 ? 17.828 -9.719 -14.883 1 97.25 189 THR A N 1
ATOM 1569 C CA . THR A 1 189 ? 18.172 -10.703 -15.891 1 97.25 189 THR A CA 1
ATOM 1570 C C . THR A 1 189 ? 18.656 -12 -15.242 1 97.25 189 THR A C 1
ATOM 1572 O O . THR A 1 189 ? 18.594 -13.07 -15.859 1 97.25 189 THR A O 1
ATOM 1575 N N . SER A 1 190 ? 19.188 -11.82 -14.039 1 97.44 190 SER A N 1
ATOM 1576 C CA . SER A 1 190 ? 19.625 -13.016 -13.32 1 97.44 190 SER A CA 1
ATOM 1577 C C . SER A 1 190 ? 19.734 -12.742 -11.82 1 97.44 190 SER A C 1
ATOM 1579 O O . SER A 1 190 ? 19.812 -11.586 -11.391 1 97.44 190 SER A O 1
ATOM 1581 N N . PHE A 1 191 ? 19.719 -13.875 -11.141 1 97.81 191 PHE A N 1
ATOM 1582 C CA . PHE A 1 191 ? 19.875 -13.797 -9.695 1 97.81 191 PHE A CA 1
ATOM 1583 C C . PHE A 1 191 ? 21.203 -13.133 -9.336 1 97.81 191 PHE A C 1
ATOM 1585 O O . PHE A 1 191 ? 21.234 -12.211 -8.516 1 97.81 191 PHE A O 1
ATOM 1592 N N . GLU A 1 192 ? 22.234 -13.523 -9.961 1 98 192 GLU A N 1
ATOM 1593 C CA . GLU A 1 192 ? 23.578 -13.047 -9.633 1 98 192 GLU A CA 1
ATOM 1594 C C . GLU A 1 192 ? 23.688 -11.539 -9.852 1 98 192 GLU A C 1
ATOM 1596 O O . GLU A 1 192 ? 24.25 -10.828 -9.016 1 98 192 GLU A O 1
ATOM 1601 N N . GLU A 1 193 ? 23.188 -11.094 -10.898 1 98.06 193 GLU A N 1
ATOM 1602 C CA . GLU A 1 193 ? 23.297 -9.68 -11.227 1 98.06 193 GLU A CA 1
ATOM 1603 C C . GLU A 1 193 ? 22.469 -8.828 -10.258 1 98.06 193 GLU A C 1
ATOM 1605 O O . GLU A 1 193 ? 22.938 -7.805 -9.766 1 98.06 193 GLU A O 1
ATOM 1610 N N . THR A 1 194 ? 21.234 -9.227 -9.992 1 98.38 194 THR A N 1
ATOM 1611 C CA . THR A 1 194 ? 20.375 -8.492 -9.07 1 98.38 194 THR A CA 1
ATOM 1612 C C . THR A 1 194 ? 20.969 -8.477 -7.668 1 98.38 194 THR A C 1
ATOM 1614 O O . THR A 1 194 ? 21 -7.438 -7.008 1 98.38 194 THR A O 1
ATOM 1617 N N . LYS A 1 195 ? 21.469 -9.641 -7.27 1 98 195 LYS A N 1
ATOM 1618 C CA . LYS A 1 195 ? 22.141 -9.727 -5.973 1 98 195 LYS A CA 1
ATOM 1619 C C . LYS A 1 195 ? 23.297 -8.734 -5.875 1 98 195 LYS A C 1
ATOM 1621 O O . LYS A 1 195 ? 23.438 -8.031 -4.879 1 98 195 LYS A O 1
ATOM 1626 N N . ALA A 1 196 ? 24.109 -8.688 -6.871 1 98 196 ALA A N 1
ATOM 1627 C CA . ALA A 1 196 ? 25.266 -7.797 -6.883 1 98 196 ALA A CA 1
ATOM 1628 C C . ALA A 1 196 ? 24.828 -6.336 -6.766 1 98 196 ALA A C 1
ATOM 1630 O O . ALA A 1 196 ? 25.438 -5.559 -6.031 1 98 196 ALA A O 1
ATOM 1631 N N . ILE A 1 197 ? 23.812 -5.969 -7.477 1 97.69 197 ILE A N 1
ATOM 1632 C CA . ILE A 1 197 ? 23.328 -4.598 -7.461 1 97.69 197 ILE A CA 1
ATOM 1633 C C . ILE A 1 197 ? 22.812 -4.25 -6.066 1 97.69 197 ILE A C 1
ATOM 1635 O O . ILE A 1 197 ? 23.125 -3.184 -5.531 1 97.69 197 ILE A O 1
ATOM 1639 N N . LEU A 1 198 ? 22.031 -5.125 -5.461 1 96.81 198 LEU A N 1
ATOM 1640 C CA . LEU A 1 198 ? 21.453 -4.891 -4.145 1 96.81 198 LEU A CA 1
ATOM 1641 C C . LEU A 1 198 ? 22.531 -4.762 -3.084 1 96.81 198 LEU A C 1
ATOM 1643 O O . LEU A 1 198 ? 22.438 -3.922 -2.188 1 96.81 198 LEU A O 1
ATOM 1647 N N . GLU A 1 199 ? 23.516 -5.609 -3.203 1 95.62 199 GLU A N 1
ATOM 1648 C CA . GLU A 1 199 ? 24.625 -5.531 -2.26 1 95.62 199 GLU A CA 1
ATOM 1649 C C . GLU A 1 199 ? 25.375 -4.211 -2.4 1 95.62 199 GLU A C 1
ATOM 1651 O O . GLU A 1 199 ? 25.781 -3.617 -1.403 1 95.62 199 GLU A O 1
ATOM 1656 N N . LYS A 1 200 ? 25.547 -3.781 -3.615 1 94.56 200 LYS A N 1
ATOM 1657 C CA . LYS A 1 200 ? 26.203 -2.5 -3.857 1 94.56 200 LYS A CA 1
ATOM 1658 C C . LYS A 1 200 ? 25.375 -1.346 -3.291 1 94.56 200 LYS A C 1
ATOM 1660 O O . LYS A 1 200 ? 25.938 -0.422 -2.686 1 94.56 200 LYS A O 1
ATOM 1665 N N . ILE A 1 201 ? 24.062 -1.39 -3.49 1 92.94 201 ILE A N 1
ATOM 1666 C CA . ILE A 1 201 ? 23.156 -0.367 -2.969 1 92.94 201 ILE A CA 1
ATOM 1667 C C . ILE A 1 201 ? 23.281 -0.3 -1.447 1 92.94 201 ILE A C 1
ATOM 1669 O O . ILE A 1 201 ? 23.375 0.789 -0.873 1 92.94 201 ILE A O 1
ATOM 1673 N N . LYS A 1 202 ? 23.234 -1.464 -0.836 1 91.44 202 LYS A N 1
ATOM 1674 C CA . LYS A 1 202 ? 23.344 -1.533 0.618 1 91.44 202 LYS A CA 1
ATOM 1675 C C . LYS A 1 202 ? 24.656 -0.925 1.103 1 91.44 202 LYS A C 1
ATOM 1677 O O . LYS A 1 202 ? 24.688 -0.182 2.086 1 91.44 202 LYS A O 1
ATOM 1682 N N . GLU A 1 203 ? 25.75 -1.184 0.426 1 89.88 203 GLU A N 1
ATOM 1683 C CA . GLU A 1 203 ? 27.062 -0.667 0.781 1 89.88 203 GLU A CA 1
ATOM 1684 C C . GLU A 1 203 ? 27.109 0.852 0.643 1 89.88 203 GLU A C 1
ATOM 1686 O O . GLU A 1 203 ? 27.719 1.535 1.477 1 89.88 203 GLU A O 1
ATOM 1691 N N . ASP A 1 204 ? 26.516 1.383 -0.344 1 86.94 204 ASP A N 1
ATOM 1692 C CA . ASP A 1 204 ? 26.547 2.811 -0.641 1 86.94 204 ASP A CA 1
ATOM 1693 C C . ASP A 1 204 ? 25.781 3.613 0.398 1 86.94 204 ASP A C 1
ATOM 1695 O O . ASP A 1 204 ? 26.125 4.758 0.699 1 86.94 204 ASP A O 1
ATOM 1699 N N . ILE A 1 205 ? 24.75 3.033 0.896 1 81.88 205 ILE A N 1
ATOM 1700 C CA . ILE A 1 205 ? 23.906 3.75 1.846 1 81.88 205 ILE A CA 1
ATOM 1701 C C . ILE A 1 205 ? 24.516 3.65 3.246 1 81.88 205 ILE A C 1
ATOM 1703 O O . ILE A 1 205 ? 24.328 4.551 4.07 1 81.88 205 ILE A O 1
ATOM 1707 N N . SER A 1 206 ? 25.094 2.559 3.568 1 75.25 206 SER A N 1
ATOM 1708 C CA . SER A 1 206 ? 25.719 2.361 4.875 1 75.25 206 SER A CA 1
ATOM 1709 C C . SER A 1 206 ? 26.953 3.238 5.035 1 75.25 206 SER A C 1
ATOM 1711 O O . SER A 1 206 ? 27.422 3.459 6.152 1 75.25 206 SER A O 1
ATOM 1713 N N . LYS A 1 207 ? 27.531 3.695 3.967 1 63.06 207 LYS A N 1
ATOM 1714 C CA . LYS A 1 207 ? 28.719 4.543 4.051 1 63.06 207 LYS A CA 1
ATOM 1715 C C . LYS A 1 207 ? 28.359 5.941 4.543 1 63.06 207 LYS A C 1
ATOM 1717 O O . LYS A 1 207 ? 27.453 6.586 3.996 1 63.06 207 LYS A O 1
ATOM 1722 N N . PRO A 1 208 ? 28.906 6.332 5.801 1 56.75 208 PRO A N 1
ATOM 1723 C CA . PRO A 1 208 ? 28.75 7.703 6.285 1 56.75 208 PRO A CA 1
ATOM 1724 C C . PRO A 1 208 ? 29.094 8.75 5.227 1 56.75 208 PRO A C 1
ATOM 1726 O O . PRO A 1 208 ? 30.031 8.555 4.445 1 56.75 208 PRO A O 1
ATOM 1729 N N . GLN A 1 209 ? 28.031 9.453 4.668 1 43.16 209 GLN A N 1
ATOM 1730 C CA . GLN A 1 209 ? 28.516 10.57 3.852 1 43.16 209 GLN A CA 1
ATOM 1731 C C . GLN A 1 209 ? 29.438 11.477 4.648 1 43.16 209 GLN A C 1
ATOM 1733 O O . GLN A 1 209 ? 29.234 11.688 5.848 1 43.16 209 GLN A O 1
ATOM 1738 N N . MET B 1 1 ? 5.316 -26.75 14.773 1 26.73 1 MET B N 1
ATOM 1739 C CA . MET B 1 1 ? 4.48 -25.703 15.359 1 26.73 1 MET B CA 1
ATOM 1740 C C . MET B 1 1 ? 4.094 -24.672 14.312 1 26.73 1 MET B C 1
ATOM 1742 O O . MET B 1 1 ? 4.953 -24.156 13.594 1 26.73 1 MET B O 1
ATOM 1746 N N . GLU B 1 2 ? 2.967 -24.641 13.641 1 38.25 2 GLU B N 1
ATOM 1747 C CA . GLU B 1 2 ? 2.648 -23.812 12.477 1 38.25 2 GLU B CA 1
ATOM 1748 C C . GLU B 1 2 ? 3.17 -22.391 12.641 1 38.25 2 GLU B C 1
ATOM 1750 O O . GLU B 1 2 ? 2.963 -21.766 13.68 1 38.25 2 GLU B O 1
ATOM 1755 N N . THR B 1 3 ? 4.301 -22 12.312 1 43.12 3 THR B N 1
ATOM 1756 C CA . THR B 1 3 ? 4.934 -20.688 12.414 1 43.12 3 THR B CA 1
ATOM 1757 C C . THR B 1 3 ? 3.881 -19.578 12.5 1 43.12 3 THR B C 1
ATOM 1759 O O . THR B 1 3 ? 2.855 -19.641 11.812 1 43.12 3 THR B O 1
ATOM 1762 N N . SER B 1 4 ? 3.814 -18.812 13.547 1 50.19 4 SER B N 1
ATOM 1763 C CA . SER B 1 4 ? 3 -17.672 13.945 1 50.19 4 SER B CA 1
ATOM 1764 C C . SER B 1 4 ? 2.83 -16.688 12.789 1 50.19 4 SER B C 1
ATOM 1766 O O . SER B 1 4 ? 3.811 -16.266 12.172 1 50.19 4 SER B O 1
ATOM 1768 N N . GLU B 1 5 ? 1.842 -16.844 11.977 1 57.72 5 GLU B N 1
ATOM 1769 C CA . GLU B 1 5 ? 1.333 -16.078 10.844 1 57.72 5 GLU B CA 1
ATOM 1770 C C . GLU B 1 5 ? 1.515 -14.57 11.062 1 57.72 5 GLU B C 1
ATOM 1772 O O . GLU B 1 5 ? 1.602 -14.109 12.203 1 57.72 5 GLU B O 1
ATOM 1777 N N . PRO B 1 6 ? 1.829 -13.867 10 1 58.53 6 PRO B N 1
ATOM 1778 C CA . PRO B 1 6 ? 2.033 -12.414 10.031 1 58.53 6 PRO B CA 1
ATOM 1779 C C . PRO B 1 6 ? 0.976 -11.688 10.859 1 58.53 6 PRO B C 1
ATOM 1781 O O . PRO B 1 6 ? -0.209 -12.023 10.789 1 58.53 6 PRO B O 1
ATOM 1784 N N . LYS B 1 7 ? 1.379 -10.914 11.977 1 84.31 7 LYS B N 1
ATOM 1785 C CA . LYS B 1 7 ? 0.465 -10.078 12.75 1 84.31 7 LYS B CA 1
ATOM 1786 C C . LYS B 1 7 ? 0.582 -8.609 12.344 1 84.31 7 LYS B C 1
ATOM 1788 O O . LYS B 1 7 ? 1.604 -7.973 12.594 1 84.31 7 LYS B O 1
ATOM 1793 N N . ILE B 1 8 ? -0.37 -8.148 11.453 1 94.62 8 ILE B N 1
ATOM 1794 C CA . ILE B 1 8 ? -0.469 -6.793 10.922 1 94.62 8 ILE B CA 1
ATOM 1795 C C . ILE B 1 8 ? -1.191 -5.898 11.93 1 94.62 8 ILE B C 1
ATOM 1797 O O . ILE B 1 8 ? -2.23 -6.281 12.469 1 94.62 8 ILE B O 1
ATOM 1801 N N . ILE B 1 9 ? -0.574 -4.859 12.266 1 98 9 ILE B N 1
ATOM 1802 C CA . ILE B 1 9 ? -1.24 -3.83 13.062 1 98 9 ILE B CA 1
ATOM 1803 C C . ILE B 1 9 ? -1.498 -2.598 12.195 1 98 9 ILE B C 1
ATOM 1805 O O . ILE B 1 9 ? -0.579 -2.07 11.57 1 98 9 ILE B O 1
ATOM 1809 N N . PHE B 1 10 ? -2.744 -2.186 12.117 1 98.75 10 PHE B N 1
ATOM 1810 C CA . PHE B 1 10 ? -3.137 -0.943 11.461 1 98.75 10 PHE B CA 1
ATOM 1811 C C . PHE B 1 10 ? -3.352 0.166 12.484 1 98.75 10 PHE B C 1
ATOM 1813 O O . PHE B 1 10 ? -3.914 -0.072 13.555 1 98.75 10 PHE B O 1
ATOM 1820 N N . PHE B 1 11 ? -2.906 1.383 12.164 1 98.75 11 PHE B N 1
ATOM 1821 C CA . PHE B 1 11 ? -3.125 2.539 13.023 1 98.75 11 PHE B CA 1
ATOM 1822 C C . PHE B 1 11 ? -3.699 3.707 12.227 1 98.75 11 PHE B C 1
ATOM 1824 O O . PHE B 1 11 ? -3.273 3.965 11.102 1 98.75 11 PHE B O 1
ATOM 1831 N N . ASP B 1 12 ? -4.656 4.359 12.797 1 98.56 12 ASP B N 1
ATOM 1832 C CA . ASP B 1 12 ? -4.867 5.762 12.438 1 98.56 12 ASP B CA 1
ATOM 1833 C C . ASP B 1 12 ? -3.707 6.633 12.914 1 98.56 12 ASP B C 1
ATOM 1835 O O . ASP B 1 12 ? -2.879 6.188 13.711 1 98.56 12 ASP B O 1
ATOM 1839 N N . ILE B 1 13 ? -3.643 7.828 12.391 1 98.44 13 ILE B N 1
ATOM 1840 C CA . ILE B 1 13 ? -2.547 8.711 12.781 1 98.44 13 ILE B CA 1
ATOM 1841 C C . ILE B 1 13 ? -3.086 9.867 13.617 1 98.44 13 ILE B C 1
ATOM 1843 O O . ILE B 1 13 ? -2.684 10.047 14.773 1 98.44 13 ILE B O 1
ATOM 1847 N N . GLY B 1 14 ? -4.004 10.641 13.031 1 97.62 14 GLY B N 1
ATOM 1848 C CA . GLY B 1 14 ? -4.594 11.758 13.75 1 97.62 14 GLY B CA 1
ATOM 1849 C C . GLY B 1 14 ? -5.418 11.32 14.953 1 97.62 14 GLY B C 1
ATOM 1850 O O . GLY B 1 14 ? -6.289 10.453 14.828 1 97.62 14 GLY B O 1
ATOM 1851 N N . GLY B 1 15 ? -5.156 11.906 16.047 1 97.06 15 GLY B N 1
ATOM 1852 C CA . GLY B 1 15 ? -5.887 11.555 17.25 1 97.06 15 GLY B CA 1
ATOM 1853 C C . GLY B 1 15 ? -5.316 10.336 17.969 1 97.06 15 GLY B C 1
ATOM 1854 O O . GLY B 1 15 ? -5.703 10.039 19.094 1 97.06 15 GLY B O 1
ATOM 1855 N N . VAL B 1 16 ? -4.379 9.664 17.297 1 98.38 16 VAL B N 1
ATOM 1856 C CA . VAL B 1 16 ? -3.76 8.477 17.875 1 98.38 16 VAL B CA 1
ATOM 1857 C C . VAL B 1 16 ? -2.281 8.742 18.141 1 98.38 16 VAL B C 1
ATOM 1859 O O . VAL B 1 16 ? -1.809 8.578 19.266 1 98.38 16 VAL B O 1
ATOM 1862 N N . LEU B 1 17 ? -1.566 9.195 17.125 1 98.62 17 LEU B N 1
ATOM 1863 C CA . LEU B 1 17 ? -0.141 9.484 17.234 1 98.62 17 LEU B CA 1
ATOM 1864 C C . LEU B 1 17 ? 0.112 10.992 17.188 1 98.62 17 LEU B C 1
ATOM 1866 O O . LEU B 1 17 ? 0.985 11.5 17.891 1 98.62 17 LEU B O 1
ATOM 1870 N N . LEU B 1 18 ? -0.628 11.672 16.375 1 98.5 18 LEU B N 1
ATOM 1871 C CA . LEU B 1 18 ? -0.523 13.109 16.156 1 98.5 18 LEU B CA 1
ATOM 1872 C C . LEU B 1 18 ? -1.87 13.789 16.375 1 98.5 18 LEU B C 1
ATOM 1874 O O . LEU B 1 18 ? -2.912 13.133 16.359 1 98.5 18 LEU B O 1
ATOM 1878 N N . THR B 1 19 ? -1.833 15.094 16.562 1 97.44 19 THR B N 1
ATOM 1879 C CA . THR B 1 19 ? -3.074 15.859 16.531 1 97.44 19 THR B CA 1
ATOM 1880 C C . THR B 1 19 ? -3.727 15.781 15.156 1 97.44 19 THR B C 1
ATOM 1882 O O . THR B 1 19 ? -3.082 15.398 14.172 1 97.44 19 THR B O 1
ATOM 1885 N N . ASN B 1 20 ? -4.996 16.047 14.891 1 91.44 20 ASN B N 1
ATOM 1886 C CA . ASN B 1 20 ? -5.699 16.016 13.609 1 91.44 20 ASN B CA 1
ATOM 1887 C C . ASN B 1 20 ? -5.199 17.109 12.664 1 91.44 20 ASN B C 1
ATOM 1889 O O . ASN B 1 20 ? -5.402 17.016 11.453 1 91.44 20 ASN B O 1
ATOM 1893 N N . GLY B 1 21 ? -4.43 17.938 13.023 1 89.25 21 GLY B N 1
ATOM 1894 C CA . GLY B 1 21 ? -3.809 18.969 12.211 1 89.25 21 GLY B CA 1
ATOM 1895 C C . GLY B 1 21 ? -4.777 20.062 11.789 1 89.25 21 GLY B C 1
ATOM 1896 O O . GLY B 1 21 ? -4.777 21.156 12.359 1 89.25 21 GLY B O 1
ATOM 1897 N N . TRP B 1 22 ? -5.723 19.75 10.781 1 94.94 22 TRP B N 1
ATOM 1898 C CA . TRP B 1 22 ? -6.641 20.719 10.203 1 94.94 22 TRP B CA 1
ATOM 1899 C C . TRP B 1 22 ? -8.094 20.328 10.469 1 94.94 22 TRP B C 1
ATOM 1901 O O . TRP B 1 22 ? -8.891 20.219 9.539 1 94.94 22 TRP B O 1
ATOM 1911 N N . GLY B 1 23 ? -8.406 20.25 11.797 1 93.75 23 GLY B N 1
ATOM 1912 C CA . GLY B 1 23 ? -9.758 19.938 12.227 1 93.75 23 GLY B CA 1
ATOM 1913 C C . GLY B 1 23 ? -10.555 21.172 12.625 1 93.75 23 GLY B C 1
ATOM 1914 O O . GLY B 1 23 ? -10.164 22.297 12.305 1 93.75 23 GLY B O 1
ATOM 1915 N N . HIS B 1 24 ? -11.656 20.891 13.188 1 93.69 24 HIS B N 1
ATOM 1916 C CA . HIS B 1 24 ? -12.594 21.922 13.602 1 93.69 24 HIS B CA 1
ATOM 1917 C C . HIS B 1 24 ? -11.922 22.969 14.492 1 93.69 24 HIS B C 1
ATOM 1919 O O . HIS B 1 24 ? -12.039 24.172 14.242 1 93.69 24 HIS B O 1
ATOM 1925 N N . ASP B 1 25 ? -11.203 22.5 15.492 1 95.19 25 ASP B N 1
ATOM 1926 C CA . ASP B 1 25 ? -10.562 23.406 16.438 1 95.19 25 ASP B CA 1
ATOM 1927 C C . ASP B 1 25 ? -9.5 24.266 15.758 1 95.19 25 ASP B C 1
ATOM 1929 O O . ASP B 1 25 ? -9.367 25.453 16.047 1 95.19 25 ASP B O 1
ATOM 1933 N N . SER B 1 26 ? -8.75 23.672 14.922 1 97.12 26 SER B N 1
ATOM 1934 C CA . SER B 1 26 ? -7.711 24.406 14.195 1 97.12 26 SER B CA 1
ATOM 1935 C C . SER B 1 26 ? -8.312 25.469 13.281 1 97.12 26 SER B C 1
ATOM 1937 O O . SER B 1 26 ? -7.75 26.562 13.141 1 97.12 26 SER B O 1
ATOM 1939 N N . ARG B 1 27 ? -9.445 25.188 12.688 1 97.88 27 ARG B N 1
ATOM 1940 C CA . ARG B 1 27 ? -10.102 26.156 11.82 1 97.88 27 ARG B CA 1
ATOM 1941 C C . ARG B 1 27 ? -10.625 27.344 12.617 1 97.88 27 ARG B C 1
ATOM 1943 O O . ARG B 1 27 ? -10.602 28.484 12.141 1 97.88 27 ARG B O 1
ATOM 1950 N N . LYS B 1 28 ? -11.078 27.062 13.812 1 98.12 28 LYS B N 1
ATOM 1951 C CA . LYS B 1 28 ? -11.5 28.156 14.68 1 98.12 28 LYS B CA 1
ATOM 1952 C C . LYS B 1 28 ? -10.32 29.062 15.031 1 98.12 28 LYS B C 1
ATOM 1954 O O . LYS B 1 28 ? -10.453 30.281 15 1 98.12 28 LYS B O 1
ATOM 1959 N N . LEU B 1 29 ? -9.25 28.438 15.352 1 98.06 29 LEU B N 1
ATOM 1960 C CA . LEU B 1 29 ? -8.055 29.203 15.672 1 98.06 29 LEU B CA 1
ATOM 1961 C C . LEU B 1 29 ? -7.586 30.016 14.477 1 98.06 29 LEU B C 1
ATOM 1963 O O . LEU B 1 29 ? -7.129 31.156 14.633 1 98.06 29 LEU B O 1
ATOM 1967 N N . ALA B 1 30 ? -7.664 29.406 13.344 1 98.31 30 ALA B N 1
ATOM 1968 C CA . ALA B 1 30 ? -7.289 30.109 12.125 1 98.31 30 ALA B CA 1
ATOM 1969 C C . ALA B 1 30 ? -8.164 31.344 11.914 1 98.31 30 ALA B C 1
ATOM 1971 O O . ALA B 1 30 ? -7.668 32.406 11.531 1 98.31 30 ALA B O 1
ATOM 1972 N N . ALA B 1 31 ? -9.461 31.156 12.094 1 98.25 31 ALA B N 1
ATOM 1973 C CA . ALA B 1 31 ? -10.398 32.281 11.93 1 98.25 31 ALA B CA 1
ATOM 1974 C C . ALA B 1 31 ? -10.039 33.438 12.852 1 98.25 31 ALA B C 1
ATOM 1976 O O . ALA B 1 31 ? -10.078 34.594 12.445 1 98.25 31 ALA B O 1
ATOM 1977 N N . GLU B 1 32 ? -9.719 33.125 14.062 1 98.25 32 GLU B N 1
ATOM 1978 C CA . GLU B 1 32 ? -9.344 34.125 15.039 1 98.25 32 GLU B CA 1
ATOM 1979 C C . GLU B 1 32 ? -8.031 34.812 14.648 1 98.25 32 GLU B C 1
ATOM 1981 O O . GLU B 1 32 ? -7.938 36.031 14.641 1 98.25 32 GLU B O 1
ATOM 1986 N N . LYS B 1 33 ? -7.062 34.062 14.297 1 98.25 33 LYS B N 1
ATOM 1987 C CA . LYS B 1 33 ? -5.719 34.562 14.023 1 98.25 33 LYS B CA 1
ATOM 1988 C C . LYS B 1 33 ? -5.699 35.438 12.766 1 98.25 33 LYS B C 1
ATOM 1990 O O . LYS B 1 33 ? -5.016 36.469 12.727 1 98.25 33 LYS B O 1
ATOM 1995 N N . PHE B 1 34 ? -6.457 35 11.797 1 98.38 34 PHE B N 1
ATOM 1996 C CA . PHE B 1 34 ? -6.355 35.656 10.492 1 98.38 34 PHE B CA 1
ATOM 1997 C C . PHE B 1 34 ? -7.562 36.531 10.234 1 98.38 34 PHE B C 1
ATOM 1999 O O . PHE B 1 34 ? -7.707 37.094 9.148 1 98.38 34 PHE B O 1
ATOM 2006 N N . GLY B 1 35 ? -8.438 36.688 11.258 1 97.44 35 GLY B N 1
ATOM 2007 C CA . GLY B 1 35 ? -9.602 37.531 11.125 1 97.44 35 GLY B CA 1
ATOM 2008 C C . GLY B 1 35 ? -10.586 37.062 10.078 1 97.44 35 GLY B C 1
ATOM 2009 O O . GLY B 1 35 ? -11.094 37.844 9.281 1 97.44 35 GLY B O 1
ATOM 2010 N N . LEU B 1 36 ? -10.82 35.719 10.031 1 98.06 36 LEU B N 1
ATOM 2011 C CA . LEU B 1 36 ? -11.719 35.125 9.047 1 98.06 36 LEU B CA 1
ATOM 2012 C C . LEU B 1 36 ? -13.109 34.906 9.633 1 98.06 36 LEU B C 1
ATOM 2014 O O . LEU B 1 36 ? -13.258 34.781 10.852 1 98.06 36 LEU B O 1
ATOM 2018 N N . ASN B 1 37 ? -14.102 34.969 8.773 1 97.69 37 ASN B N 1
ATOM 2019 C CA . ASN B 1 37 ? -15.43 34.531 9.164 1 97.69 37 ASN B CA 1
ATOM 2020 C C . ASN B 1 37 ? -15.492 33 9.297 1 97.69 37 ASN B C 1
ATOM 2022 O O . ASN B 1 37 ? -15.547 32.312 8.297 1 97.69 37 ASN B O 1
ATOM 2026 N N . TYR B 1 38 ? -15.562 32.5 10.445 1 97.81 38 TYR B N 1
ATOM 2027 C CA . TYR B 1 38 ? -15.492 31.078 10.703 1 97.81 38 TYR B CA 1
ATOM 2028 C C . TYR B 1 38 ? -16.625 30.344 10 1 97.81 38 TYR B C 1
ATOM 2030 O O . TYR B 1 38 ? -16.406 29.25 9.453 1 97.81 38 TYR B O 1
ATOM 2038 N N . ASP B 1 39 ? -17.828 30.891 10.086 1 97.62 39 ASP B N 1
ATOM 2039 C CA . ASP B 1 39 ? -18.984 30.203 9.484 1 97.62 39 ASP B CA 1
ATOM 2040 C C . ASP B 1 39 ? -18.797 30.047 7.98 1 97.62 39 ASP B C 1
ATOM 2042 O O . ASP B 1 39 ? -19.109 29 7.418 1 97.62 39 ASP B O 1
ATOM 2046 N N . GLU B 1 40 ? -18.312 31.062 7.426 1 97.19 40 GLU B N 1
ATOM 2047 C CA . GLU B 1 40 ? -18.031 31 6 1 97.19 40 GLU B CA 1
ATOM 2048 C C . GLU B 1 40 ? -16.922 29.984 5.715 1 97.19 40 GLU B C 1
ATOM 2050 O O . GLU B 1 40 ? -17.047 29.156 4.812 1 97.19 40 GLU B O 1
ATOM 2055 N N . LEU B 1 41 ? -15.836 30.078 6.457 1 97.94 41 LEU B N 1
ATOM 2056 C CA . LEU B 1 41 ? -14.711 29.156 6.336 1 97.94 41 LEU B CA 1
ATOM 2057 C C . LEU B 1 41 ? -15.18 27.703 6.469 1 97.94 41 LEU B C 1
ATOM 2059 O O . LEU B 1 41 ? -14.875 26.875 5.621 1 97.94 41 LEU B O 1
ATOM 2063 N N . ASN B 1 42 ? -15.922 27.469 7.445 1 97.81 42 ASN B N 1
ATOM 2064 C CA . ASN B 1 42 ? -16.359 26.125 7.742 1 97.81 42 ASN B CA 1
ATOM 2065 C C . ASN B 1 42 ? -17.312 25.594 6.676 1 97.81 42 ASN B C 1
ATOM 2067 O O . ASN B 1 42 ? -17.297 24.406 6.34 1 97.81 42 ASN B O 1
ATOM 2071 N N . THR B 1 43 ? -18.203 26.422 6.164 1 97.56 43 THR B N 1
ATOM 2072 C CA . THR B 1 43 ? -19.125 26.031 5.102 1 97.56 43 THR B CA 1
ATOM 2073 C C . THR B 1 43 ? -18.359 25.609 3.85 1 97.56 43 THR B C 1
ATOM 2075 O O . THR B 1 43 ? -18.641 24.562 3.273 1 97.56 43 THR B O 1
ATOM 2078 N N . LEU B 1 44 ? -17.406 26.406 3.467 1 97.62 44 LEU B N 1
ATOM 2079 C CA . LEU B 1 44 ? -16.609 26.109 2.275 1 97.62 44 LEU B CA 1
ATOM 2080 C C . LEU B 1 44 ? -15.727 24.891 2.494 1 97.62 44 LEU B C 1
ATOM 2082 O O . LEU B 1 44 ? -15.539 24.094 1.58 1 97.62 44 LEU B O 1
ATOM 2086 N N . HIS B 1 45 ? -15.148 24.781 3.725 1 98.12 45 HIS B N 1
ATOM 2087 C CA . HIS B 1 45 ? -14.391 23.594 4.102 1 98.12 45 HIS B CA 1
ATOM 2088 C C . HIS B 1 45 ? -15.219 22.328 3.91 1 98.12 45 HIS B C 1
ATOM 2090 O O . HIS B 1 45 ? -14.781 21.391 3.236 1 98.12 45 HIS B O 1
ATOM 2096 N N . ASN B 1 46 ? -16.406 22.297 4.465 1 97 46 ASN B N 1
ATOM 2097 C CA . ASN B 1 46 ? -17.266 21.125 4.402 1 97 46 ASN B CA 1
ATOM 2098 C C . ASN B 1 46 ? -17.672 20.797 2.965 1 97 46 ASN B C 1
ATOM 2100 O O . ASN B 1 46 ? -17.859 19.625 2.627 1 97 46 ASN B O 1
ATOM 2104 N N . TYR B 1 47 ? -17.656 21.812 2.166 1 95.31 47 TYR B N 1
ATOM 2105 C CA . TYR B 1 47 ? -18.016 21.672 0.761 1 95.31 47 TYR B CA 1
ATOM 2106 C C . TYR B 1 47 ? -16.922 20.938 -0.017 1 95.31 47 TYR B C 1
ATOM 2108 O O . TYR B 1 47 ? -17.219 20.094 -0.855 1 95.31 47 TYR B O 1
ATOM 2116 N N . ILE B 1 48 ? -15.688 21.188 0.278 1 97.94 48 ILE B N 1
ATOM 2117 C CA . ILE B 1 48 ? -14.648 20.812 -0.67 1 97.94 48 ILE B CA 1
ATOM 2118 C C . ILE B 1 48 ? -13.672 19.844 -0.007 1 97.94 48 ILE B C 1
ATOM 2120 O O . ILE B 1 48 ? -12.844 19.234 -0.681 1 97.94 48 ILE B O 1
ATOM 2124 N N . PHE B 1 49 ? -13.805 19.656 1.299 1 97.44 49 PHE B N 1
ATOM 2125 C CA . PHE B 1 49 ? -12.758 19 2.07 1 97.44 49 PHE B CA 1
ATOM 2126 C C . PHE B 1 49 ? -12.594 17.547 1.644 1 97.44 49 PHE B C 1
ATOM 2128 O O . PHE B 1 49 ? -11.477 17.031 1.583 1 97.44 49 PHE B O 1
ATOM 2135 N N . ASN B 1 50 ? -13.688 16.875 1.333 1 96.31 50 ASN B N 1
ATOM 2136 C CA . ASN B 1 50 ? -13.609 15.477 0.917 1 96.31 50 ASN B CA 1
ATOM 2137 C C . ASN B 1 50 ? -12.805 15.32 -0.368 1 96.31 50 ASN B C 1
ATOM 2139 O O . ASN B 1 50 ? -12.047 14.359 -0.515 1 96.31 50 ASN B O 1
ATOM 2143 N N . VAL B 1 51 ? -12.945 16.219 -1.312 1 97.88 51 VAL B N 1
ATOM 2144 C CA . VAL B 1 51 ? -12.219 16.203 -2.58 1 97.88 51 VAL B CA 1
ATOM 2145 C C . VAL B 1 51 ? -10.727 16.391 -2.328 1 97.88 51 VAL B C 1
ATOM 2147 O O . VAL B 1 51 ? -9.898 15.75 -2.973 1 97.88 51 VAL B O 1
ATOM 2150 N N . PHE B 1 52 ? -10.453 17.266 -1.33 1 98 52 PHE B N 1
ATOM 2151 C CA . PHE B 1 52 ? -9.07 17.531 -0.936 1 98 52 PHE B CA 1
ATOM 2152 C C . PHE B 1 52 ? -8.461 16.312 -0.242 1 98 52 PHE B C 1
ATOM 2154 O O . PHE B 1 52 ? -7.344 15.906 -0.563 1 98 52 PHE B O 1
ATOM 2161 N N . GLU B 1 53 ? -9.172 15.672 0.604 1 97.62 53 GLU B N 1
ATOM 2162 C CA . GLU B 1 53 ? -8.656 14.586 1.433 1 97.62 53 GLU B CA 1
ATOM 2163 C C . GLU B 1 53 ? -8.391 13.336 0.6 1 97.62 53 GLU B C 1
ATOM 2165 O O . GLU B 1 53 ? -7.551 12.508 0.967 1 97.62 53 GLU B O 1
ATOM 2170 N N . ILE B 1 54 ? -9.062 13.195 -0.567 1 98.12 54 ILE B N 1
ATOM 2171 C CA . ILE B 1 54 ? -8.82 12.016 -1.395 1 98.12 54 ILE B CA 1
ATOM 2172 C C . ILE B 1 54 ? -7.816 12.359 -2.496 1 98.12 54 ILE B C 1
ATOM 2174 O O . ILE B 1 54 ? -7.613 11.578 -3.424 1 98.12 54 ILE B O 1
ATOM 2178 N N . GLY B 1 55 ? -7.305 13.555 -2.455 1 98.06 55 GLY B N 1
ATOM 2179 C CA . GLY B 1 55 ? -6.148 13.898 -3.271 1 98.06 55 GLY B CA 1
ATOM 2180 C C . GLY B 1 55 ? -6.523 14.406 -4.648 1 98.06 55 GLY B C 1
ATOM 2181 O O . GLY B 1 55 ? -5.691 14.43 -5.559 1 98.06 55 GLY B O 1
ATOM 2182 N N . ASN B 1 56 ? -7.77 14.773 -4.832 1 97.88 56 ASN B N 1
ATOM 2183 C CA . ASN B 1 56 ? -8.211 15.203 -6.156 1 97.88 56 ASN B CA 1
ATOM 2184 C C . ASN B 1 56 ? -7.875 16.672 -6.41 1 97.88 56 ASN B C 1
ATOM 2186 O O . ASN B 1 56 ? -7.926 17.141 -7.547 1 97.88 56 ASN B O 1
ATOM 2190 N N . ILE B 1 57 ? -7.562 17.422 -5.352 1 98.06 57 ILE B N 1
ATOM 2191 C CA . ILE B 1 57 ? -7.082 18.797 -5.492 1 98.06 57 ILE B CA 1
ATOM 2192 C C . ILE B 1 57 ? -5.898 19.031 -4.559 1 98.06 57 ILE B C 1
ATOM 2194 O O . ILE B 1 57 ? -5.719 18.297 -3.58 1 98.06 57 ILE B O 1
ATOM 2198 N N . THR B 1 58 ? -5.105 19.984 -4.879 1 98.31 58 THR B N 1
ATOM 2199 C CA . THR B 1 58 ? -3.941 20.328 -4.066 1 98.31 58 THR B CA 1
ATOM 2200 C C . THR B 1 58 ? -4.348 21.203 -2.879 1 98.31 58 THR B C 1
ATOM 2202 O O . THR B 1 58 ? -5.465 21.719 -2.836 1 98.31 58 THR B O 1
ATOM 2205 N N . LEU B 1 59 ? -3.438 21.359 -1.963 1 98.56 59 LEU B N 1
ATOM 2206 C CA . LEU B 1 59 ? -3.664 22.266 -0.841 1 98.56 59 LEU B CA 1
ATOM 2207 C C . LEU B 1 59 ? -3.896 23.688 -1.331 1 98.56 59 LEU B C 1
ATOM 2209 O O . LEU B 1 59 ? -4.758 24.406 -0.805 1 98.56 59 LEU B O 1
ATOM 2213 N N . ASP B 1 60 ? -3.193 24.078 -2.373 1 98.62 60 ASP B N 1
ATOM 2214 C CA . ASP B 1 60 ? -3.361 25.422 -2.922 1 98.62 60 ASP B CA 1
ATOM 2215 C C . ASP B 1 60 ? -4.762 25.609 -3.496 1 98.62 60 ASP B C 1
ATOM 2217 O O . ASP B 1 60 ? -5.395 26.641 -3.279 1 98.62 60 ASP B O 1
ATOM 2221 N N . GLU B 1 61 ? -5.246 24.594 -4.215 1 98.62 61 GLU B N 1
ATOM 2222 C CA . GLU B 1 61 ? -6.59 24.672 -4.777 1 98.62 61 GLU B CA 1
ATOM 2223 C C . GLU B 1 61 ? -7.648 24.672 -3.678 1 98.62 61 GLU B C 1
ATOM 2225 O O . GLU B 1 61 ? -8.648 25.391 -3.775 1 98.62 61 GLU B O 1
ATOM 2230 N N . TYR B 1 62 ? -7.426 23.906 -2.688 1 98.69 62 TYR B N 1
ATOM 2231 C CA . TYR B 1 62 ? -8.297 23.922 -1.52 1 98.69 62 TYR B CA 1
ATOM 2232 C C . TYR B 1 62 ? -8.336 25.297 -0.872 1 98.69 62 TYR B C 1
ATOM 2234 O O . TYR B 1 62 ? -9.414 25.828 -0.591 1 98.69 62 TYR B O 1
ATOM 2242 N N . LEU B 1 63 ? -7.156 25.906 -0.675 1 98.62 63 LEU B N 1
ATOM 2243 C CA . LEU B 1 63 ? -7.059 27.203 -0.027 1 98.62 63 LEU B CA 1
ATOM 2244 C C . LEU B 1 63 ? -7.668 28.297 -0.903 1 98.62 63 LEU B C 1
ATOM 2246 O O . LEU B 1 63 ? -8.242 29.25 -0.391 1 98.62 63 LEU B O 1
ATOM 2250 N N . ASP B 1 64 ? -7.543 28.141 -2.234 1 98.56 64 ASP B N 1
ATOM 2251 C CA . ASP B 1 64 ? -8.203 29.078 -3.141 1 98.56 64 ASP B CA 1
ATOM 2252 C C . ASP B 1 64 ? -9.711 29.109 -2.898 1 98.56 64 ASP B C 1
ATOM 2254 O O . ASP B 1 64 ? -10.328 30.172 -2.982 1 98.56 64 ASP B O 1
ATOM 2258 N N . THR B 1 65 ? -10.211 27.938 -2.631 1 98.5 65 THR B N 1
ATOM 2259 C CA . THR B 1 65 ? -11.656 27.812 -2.453 1 98.5 65 THR B CA 1
ATOM 2260 C C . THR B 1 65 ? -12.078 28.297 -1.072 1 98.5 65 THR B C 1
ATOM 2262 O O . THR B 1 65 ? -13.07 29.016 -0.941 1 98.5 65 THR B O 1
ATOM 2265 N N . VAL B 1 66 ? -11.328 28.031 -0.053 1 98.5 66 VAL B N 1
ATOM 2266 C CA . VAL B 1 66 ? -11.797 28.172 1.323 1 98.5 66 VAL B CA 1
ATOM 2267 C C . VAL B 1 66 ? -11.305 29.484 1.905 1 98.5 66 VAL B C 1
ATOM 2269 O O . VAL B 1 66 ? -12.016 30.141 2.668 1 98.5 66 VAL B O 1
ATOM 2272 N N . ILE B 1 67 ? -10.102 29.875 1.503 1 98.5 67 ILE B N 1
ATOM 2273 C CA . ILE B 1 67 ? -9.461 31 2.182 1 98.5 67 ILE B CA 1
ATOM 2274 C C . ILE B 1 67 ? -9.258 32.156 1.198 1 98.5 67 ILE B C 1
ATOM 2276 O O . ILE B 1 67 ? -9.672 33.281 1.462 1 98.5 67 ILE B O 1
ATOM 2280 N N . PHE B 1 68 ? -8.75 31.875 0.068 1 98.5 68 PHE B N 1
ATOM 2281 C CA . PHE B 1 68 ? -8.289 32.938 -0.833 1 98.5 68 PHE B CA 1
ATOM 2282 C C . PHE B 1 68 ? -9.281 33.125 -1.978 1 98.5 68 PHE B C 1
ATOM 2284 O O . PHE B 1 68 ? -8.875 33.375 -3.113 1 98.5 68 PHE B O 1
ATOM 2291 N N . ASN B 1 69 ? -10.438 32.875 -1.622 1 96.62 69 ASN B N 1
ATOM 2292 C CA . ASN B 1 69 ? -11.5 33.125 -2.588 1 96.62 69 ASN B CA 1
ATOM 2293 C C . ASN B 1 69 ? -11.789 34.625 -2.701 1 96.62 69 ASN B C 1
ATOM 2295 O O . ASN B 1 69 ? -12.594 35.031 -3.533 1 96.62 69 ASN B O 1
ATOM 2299 N N . HIS B 1 70 ? -11.188 35.469 -1.89 1 93.44 70 HIS B N 1
ATOM 2300 C CA . HIS B 1 70 ? -11.125 36.906 -1.972 1 93.44 70 HIS B CA 1
ATOM 2301 C C . HIS B 1 70 ? -9.797 37.438 -1.428 1 93.44 70 HIS B C 1
ATOM 2303 O O . HIS B 1 70 ? -9.047 36.719 -0.794 1 93.44 70 HIS B O 1
ATOM 2309 N N . PRO B 1 71 ? -9.523 38.656 -1.699 1 96.06 71 PRO B N 1
ATOM 2310 C CA . PRO B 1 71 ? -8.242 39.188 -1.234 1 96.06 71 PRO B CA 1
ATOM 2311 C C . PRO B 1 71 ? -8.086 39.125 0.282 1 96.06 71 PRO B C 1
ATOM 2313 O O . PRO B 1 71 ? -9.055 39.312 1.02 1 96.06 71 PRO B O 1
ATOM 2316 N N . ARG B 1 72 ? -6.898 38.781 0.715 1 97.75 72 ARG B N 1
ATOM 2317 C CA . ARG B 1 72 ? -6.547 38.688 2.129 1 97.75 72 ARG B CA 1
ATOM 2318 C C . ARG B 1 72 ? -5.359 39.594 2.453 1 97.75 72 ARG B C 1
ATOM 2320 O O . ARG B 1 72 ? -4.586 39.969 1.563 1 97.75 72 ARG B O 1
ATOM 2327 N N . ASP B 1 73 ? -5.227 39.938 3.732 1 97 73 ASP B N 1
ATOM 2328 C CA . ASP B 1 73 ? -4.121 40.75 4.191 1 97 73 ASP B CA 1
ATOM 2329 C C . ASP B 1 73 ? -2.963 39.906 4.699 1 97 73 ASP B C 1
ATOM 2331 O O . ASP B 1 73 ? -2.057 40.406 5.363 1 97 73 ASP B O 1
ATOM 2335 N N . PHE B 1 74 ? -2.982 38.562 4.523 1 98.19 74 PHE B N 1
ATOM 2336 C CA . PHE B 1 74 ? -1.908 37.625 4.801 1 98.19 74 PHE B CA 1
ATOM 2337 C C . PHE B 1 74 ? -1.592 36.781 3.568 1 98.19 74 PHE B C 1
ATOM 2339 O O . PHE B 1 74 ? -2.367 36.781 2.611 1 98.19 74 PHE B O 1
ATOM 2346 N N . THR B 1 75 ? -0.492 36.094 3.621 1 98.19 75 THR B N 1
ATOM 2347 C CA . THR B 1 75 ? -0.054 35.375 2.439 1 98.19 75 THR B CA 1
ATOM 2348 C C . THR B 1 75 ? -0.472 33.906 2.527 1 98.19 75 THR B C 1
ATOM 2350 O O . THR B 1 75 ? -0.786 33.406 3.609 1 98.19 75 THR B O 1
ATOM 2353 N N . ARG B 1 76 ? -0.466 33.281 1.402 1 98.06 76 ARG B N 1
ATOM 2354 C CA . ARG B 1 76 ? -0.727 31.859 1.321 1 98.06 76 ARG B CA 1
ATOM 2355 C C . ARG B 1 76 ? 0.285 31.062 2.146 1 98.06 76 ARG B C 1
ATOM 2357 O O . ARG B 1 76 ? -0.074 30.094 2.814 1 98.06 76 ARG B O 1
ATOM 2364 N N . GLU B 1 77 ? 1.491 31.453 2.068 1 98.25 77 GLU B N 1
ATOM 2365 C CA . GLU B 1 77 ? 2.564 30.781 2.795 1 98.25 77 GLU B CA 1
ATOM 2366 C C . GLU B 1 77 ? 2.367 30.906 4.305 1 98.25 77 GLU B C 1
ATOM 2368 O O . GLU B 1 77 ? 2.598 29.938 5.043 1 98.25 77 GLU B O 1
ATOM 2373 N N . ASP B 1 78 ? 1.92 32.062 4.73 1 98.19 78 ASP B N 1
ATOM 2374 C CA . ASP B 1 78 ? 1.63 32.25 6.148 1 98.19 78 ASP B CA 1
ATOM 2375 C C . ASP B 1 78 ? 0.542 31.281 6.617 1 98.19 78 ASP B C 1
ATOM 2377 O O . ASP B 1 78 ? 0.643 30.703 7.703 1 98.19 78 ASP B O 1
ATOM 2381 N N . PHE B 1 79 ? -0.422 31.188 5.805 1 98.56 79 PHE B N 1
ATOM 2382 C CA . PHE B 1 79 ? -1.545 30.344 6.18 1 98.56 79 PHE B CA 1
ATOM 2383 C C . PHE B 1 79 ? -1.142 28.875 6.164 1 98.56 79 PHE B C 1
ATOM 2385 O O . PHE B 1 79 ? -1.5 28.109 7.066 1 98.56 79 PHE B O 1
ATOM 2392 N N . LYS B 1 80 ? -0.423 28.438 5.168 1 98.5 80 LYS B N 1
ATOM 2393 C CA . LYS B 1 80 ? 0.06 27.062 5.102 1 98.5 80 LYS B CA 1
ATOM 2394 C C . LYS B 1 80 ? 0.926 26.719 6.309 1 98.5 80 LYS B C 1
ATOM 2396 O O . LYS B 1 80 ? 0.812 25.625 6.875 1 98.5 80 LYS B O 1
ATOM 2401 N N . GLU B 1 81 ? 1.777 27.609 6.664 1 98.25 81 GLU B N 1
ATOM 2402 C CA . GLU B 1 81 ? 2.611 27.406 7.844 1 98.25 81 GLU B CA 1
ATOM 2403 C C . GLU B 1 81 ? 1.758 27.203 9.094 1 98.25 81 GLU B C 1
ATOM 2405 O O . GLU B 1 81 ? 2.086 26.375 9.945 1 98.25 81 GLU B O 1
ATOM 2410 N N . PHE B 1 82 ? 0.753 28.047 9.172 1 98.38 82 PHE B N 1
ATOM 2411 C CA . PHE B 1 82 ? -0.173 27.891 10.289 1 98.38 82 PHE B CA 1
ATOM 2412 C C . PHE B 1 82 ? -0.799 26.5 10.281 1 98.38 82 PHE B C 1
ATOM 2414 O O . PHE B 1 82 ? -0.831 25.828 11.32 1 98.38 82 PHE B O 1
ATOM 2421 N N . VAL B 1 83 ? -1.309 26.047 9.148 1 98.31 83 VAL B N 1
ATOM 2422 C CA . VAL B 1 83 ? -1.935 24.734 9.008 1 98.31 83 VAL B CA 1
ATOM 2423 C C . VAL B 1 83 ? -0.957 23.656 9.438 1 98.31 83 VAL B C 1
ATOM 2425 O O . VAL B 1 83 ? -1.3 22.781 10.25 1 98.31 83 VAL B O 1
ATOM 2428 N N . TYR B 1 84 ? 0.272 23.656 8.906 1 98.31 84 TYR B N 1
ATOM 2429 C CA . TYR B 1 84 ? 1.284 22.656 9.219 1 98.31 84 TYR B CA 1
ATOM 2430 C C . TYR B 1 84 ? 1.63 22.672 10.703 1 98.31 84 TYR B C 1
ATOM 2432 O O . TYR B 1 84 ? 1.833 21.609 11.312 1 98.31 84 TYR B O 1
ATOM 2440 N N . SER B 1 85 ? 1.612 23.828 11.312 1 97.88 85 SER B N 1
ATOM 2441 C CA . SER B 1 85 ? 2.012 23.984 12.703 1 97.88 85 SER B CA 1
ATOM 2442 C C . SER B 1 85 ? 0.986 23.375 13.648 1 97.88 85 SER B C 1
ATOM 2444 O O . SER B 1 85 ? 1.269 23.156 14.828 1 97.88 85 SER B O 1
ATOM 2446 N N . ARG B 1 86 ? -0.182 23.062 13.141 1 97.44 86 ARG B N 1
ATOM 2447 C CA . ARG B 1 86 ? -1.227 22.469 13.969 1 97.44 86 ARG B CA 1
ATOM 2448 C C . ARG B 1 86 ? -0.955 21 14.227 1 97.44 86 ARG B C 1
ATOM 2450 O O . ARG B 1 86 ? -1.585 20.391 15.086 1 97.44 86 ARG B O 1
ATOM 2457 N N . SER B 1 87 ? -0.068 20.422 13.477 1 97.94 87 SER B N 1
ATOM 2458 C CA . SER B 1 87 ? 0.317 19.031 13.688 1 97.94 87 SER B CA 1
ATOM 2459 C C . SER B 1 87 ? 1.362 18.906 14.789 1 97.94 87 SER B C 1
ATOM 2461 O O . SER B 1 87 ? 2.445 19.484 14.695 1 97.94 87 SER B O 1
ATOM 2463 N N . LYS B 1 88 ? 0.988 18.234 15.781 1 97.62 88 LYS B N 1
ATOM 2464 C CA . LYS B 1 88 ? 1.871 17.969 16.906 1 97.62 88 LYS B CA 1
ATOM 2465 C C . LYS B 1 88 ? 1.821 16.5 17.328 1 97.62 88 LYS B C 1
ATOM 2467 O O . LYS B 1 88 ? 0.789 15.852 17.172 1 97.62 88 LYS B O 1
ATOM 2472 N N . GLU B 1 89 ? 2.965 16.031 17.781 1 97.75 89 GLU B N 1
ATOM 2473 C CA . GLU B 1 89 ? 3.006 14.68 18.328 1 97.75 89 GLU B CA 1
ATOM 2474 C C . GLU B 1 89 ? 2.229 14.586 19.641 1 97.75 89 GLU B C 1
ATOM 2476 O O . GLU B 1 89 ? 2.352 15.453 20.5 1 97.75 89 GLU B O 1
ATOM 2481 N N . LEU B 1 90 ? 1.298 13.656 19.672 1 97.5 90 LEU B N 1
ATOM 2482 C CA . LEU B 1 90 ? 0.642 13.375 20.953 1 97.5 90 LEU B CA 1
ATOM 2483 C C . LEU B 1 90 ? 1.596 12.672 21.906 1 97.5 90 LEU B C 1
ATOM 2485 O O . LEU B 1 90 ? 2.518 11.977 21.469 1 97.5 90 LEU B O 1
ATOM 2489 N N . PRO B 1 91 ? 1.411 12.852 23.188 1 94.31 91 PRO B N 1
ATOM 2490 C CA . PRO B 1 91 ? 2.418 12.391 24.156 1 94.31 91 PRO B CA 1
ATOM 2491 C C . PRO B 1 91 ? 2.508 10.867 24.234 1 94.31 91 PRO B C 1
ATOM 2493 O O . PRO B 1 91 ? 1.498 10.195 24.453 1 94.31 91 PRO B O 1
ATOM 2496 N N . GLY B 1 92 ? 3.725 10.375 23.984 1 96.25 92 GLY B N 1
ATOM 2497 C CA . GLY B 1 92 ? 4.102 9.055 24.469 1 96.25 92 GLY B CA 1
ATOM 2498 C C . GLY B 1 92 ? 4.055 7.992 23.375 1 96.25 92 GLY B C 1
ATOM 2499 O O . GLY B 1 92 ? 5.043 7.293 23.141 1 96.25 92 GLY B O 1
ATOM 2500 N N . LEU B 1 93 ? 3.002 7.848 22.609 1 97.44 93 LEU B N 1
ATOM 2501 C CA . LEU B 1 93 ? 2.746 6.629 21.844 1 97.44 93 LEU B CA 1
ATOM 2502 C C . LEU B 1 93 ? 3.682 6.535 20.641 1 97.44 93 LEU B C 1
ATOM 2504 O O . LEU B 1 93 ? 4.285 5.488 20.406 1 97.44 93 LEU B O 1
ATOM 2508 N N . LEU B 1 94 ? 3.828 7.613 19.859 1 98.12 94 LEU B N 1
ATOM 2509 C CA . LEU B 1 94 ? 4.648 7.566 18.656 1 98.12 94 LEU B CA 1
ATOM 2510 C C . LEU B 1 94 ? 6.098 7.238 19 1 98.12 94 LEU B C 1
ATOM 2512 O O . LEU B 1 94 ? 6.711 6.375 18.359 1 98.12 94 LEU B O 1
ATOM 2516 N N . GLN B 1 95 ? 6.594 7.902 20 1 97 95 GLN B N 1
ATOM 2517 C CA . GLN B 1 95 ? 7.973 7.668 20.422 1 97 95 GLN B CA 1
ATOM 2518 C C . GLN B 1 95 ? 8.164 6.23 20.891 1 97 95 GLN B C 1
ATOM 2520 O O . GLN B 1 95 ? 9.141 5.578 20.531 1 97 95 GLN B O 1
ATOM 2525 N N . TRP B 1 96 ? 7.223 5.836 21.672 1 98.12 96 TRP B N 1
ATOM 2526 C CA . TRP B 1 96 ? 7.273 4.465 22.156 1 98.12 96 TRP B CA 1
ATOM 2527 C C . TRP B 1 96 ? 7.195 3.467 21.016 1 98.12 96 TRP B C 1
ATOM 2529 O O . TRP B 1 96 ? 7.934 2.479 20.984 1 98.12 96 TRP B O 1
ATOM 2539 N N . MET B 1 97 ? 6.359 3.689 20.062 1 97.62 97 MET B N 1
ATOM 2540 C CA . MET B 1 97 ? 6.164 2.783 18.938 1 97.62 97 MET B CA 1
ATOM 2541 C C . MET B 1 97 ? 7.426 2.688 18.078 1 97.62 97 MET B C 1
ATOM 2543 O O . MET B 1 97 ? 7.738 1.623 17.547 1 97.62 97 MET B O 1
ATOM 2547 N N . LYS B 1 98 ? 8.078 3.812 17.875 1 96.44 98 LYS B N 1
ATOM 2548 C CA . LYS B 1 98 ? 9.312 3.801 17.109 1 96.44 98 LYS B CA 1
ATOM 2549 C C . LYS B 1 98 ? 10.336 2.844 17.734 1 96.44 98 LYS B C 1
ATOM 2551 O O . LYS B 1 98 ? 11 2.094 17.016 1 96.44 98 LYS B O 1
ATOM 2556 N N . GLU B 1 99 ? 10.391 2.85 19.016 1 96 99 GLU B N 1
ATOM 2557 C CA . GLU B 1 99 ? 11.297 1.943 19.719 1 96 99 GLU B CA 1
ATOM 2558 C C . GLU B 1 99 ? 10.766 0.512 19.703 1 96 99 GLU B C 1
ATOM 2560 O O . GLU B 1 99 ? 11.523 -0.433 19.484 1 96 99 GLU B O 1
ATOM 2565 N N . TRP B 1 100 ? 9.531 0.379 19.922 1 95.25 100 TRP B N 1
ATOM 2566 C CA . TRP B 1 100 ? 8.867 -0.919 19.984 1 95.25 100 TRP B CA 1
ATOM 2567 C C . TRP B 1 100 ? 8.953 -1.635 18.641 1 95.25 100 TRP B C 1
ATOM 2569 O O . TRP B 1 100 ? 9.062 -2.861 18.594 1 95.25 100 TRP B O 1
ATOM 2579 N N . LYS B 1 101 ? 8.969 -0.887 17.562 1 92.81 101 LYS B N 1
ATOM 2580 C CA . LYS B 1 101 ? 8.969 -1.416 16.188 1 92.81 101 LYS B CA 1
ATOM 2581 C C . LYS B 1 101 ? 10.25 -2.191 15.906 1 92.81 101 LYS B C 1
ATOM 2583 O O . LYS B 1 101 ? 10.242 -3.166 15.156 1 92.81 101 LYS B O 1
ATOM 2588 N N . ARG B 1 102 ? 11.297 -1.856 16.484 1 88.19 102 ARG B N 1
ATOM 2589 C CA . ARG B 1 102 ? 12.609 -2.426 16.203 1 88.19 102 ARG B CA 1
ATOM 2590 C C . ARG B 1 102 ? 12.625 -3.924 16.469 1 88.19 102 ARG B C 1
ATOM 2592 O O . ARG B 1 102 ? 13.359 -4.672 15.82 1 88.19 102 ARG B O 1
ATOM 2599 N N . ASP B 1 103 ? 11.758 -4.387 17.375 1 87.06 103 ASP B N 1
ATOM 2600 C CA . ASP B 1 103 ? 11.797 -5.809 17.703 1 87.06 103 ASP B CA 1
ATOM 2601 C C . ASP B 1 103 ? 10.398 -6.355 17.953 1 87.06 103 ASP B C 1
ATOM 2603 O O . ASP B 1 103 ? 10.234 -7.402 18.594 1 87.06 103 ASP B O 1
ATOM 2607 N N . CYS B 1 104 ? 9.422 -5.695 17.516 1 87.69 104 CYS B N 1
ATOM 2608 C CA . CYS B 1 104 ? 8.055 -6.082 17.844 1 87.69 104 CYS B CA 1
ATOM 2609 C C . CYS B 1 104 ? 7.629 -7.297 17.031 1 87.69 104 CYS B C 1
ATOM 2611 O O . CYS B 1 104 ? 6.742 -8.055 17.438 1 87.69 104 CYS B O 1
ATOM 2613 N N . GLY B 1 105 ? 8.242 -7.465 15.82 1 87.12 105 GLY B N 1
ATOM 2614 C CA . GLY B 1 105 ? 7.91 -8.594 14.961 1 87.12 105 GLY B CA 1
ATOM 2615 C C . GLY B 1 105 ? 6.633 -8.383 14.172 1 87.12 105 GLY B C 1
ATOM 2616 O O . GLY B 1 105 ? 6.133 -9.312 13.531 1 87.12 105 GLY B O 1
ATOM 2617 N N . PHE B 1 106 ? 6.027 -7.23 14.227 1 92.44 106 PHE B N 1
ATOM 2618 C CA . PHE B 1 106 ? 4.797 -6.918 13.516 1 92.44 106 PHE B CA 1
ATOM 2619 C C . PHE B 1 106 ? 5.078 -6.008 12.32 1 92.44 106 PHE B C 1
ATOM 2621 O O . PHE B 1 106 ? 6.004 -5.195 12.359 1 92.44 106 PHE B O 1
ATOM 2628 N N . ARG B 1 107 ? 4.312 -6.203 11.273 1 94.56 107 ARG B N 1
ATOM 2629 C CA . ARG B 1 107 ? 4.191 -5.152 10.266 1 94.56 107 ARG B CA 1
ATOM 2630 C C . ARG B 1 107 ? 3.178 -4.098 10.703 1 94.56 107 ARG B C 1
ATOM 2632 O O . ARG B 1 107 ? 2.115 -4.43 11.234 1 94.56 107 ARG B O 1
ATOM 2639 N N . ILE B 1 108 ? 3.559 -2.877 10.578 1 97.44 108 ILE B N 1
ATOM 2640 C CA . ILE B 1 108 ? 2.684 -1.776 10.969 1 97.44 108 ILE B CA 1
ATOM 2641 C C . ILE B 1 108 ? 2.377 -0.907 9.75 1 97.44 108 ILE B C 1
ATOM 2643 O O . ILE B 1 108 ? 3.291 -0.426 9.078 1 97.44 108 ILE B O 1
ATOM 2647 N N . ILE B 1 109 ? 1.108 -0.734 9.43 1 98.62 109 ILE B N 1
ATOM 2648 C CA . ILE B 1 109 ? 0.632 0.031 8.281 1 98.62 109 ILE B CA 1
ATOM 2649 C C . ILE B 1 109 ? -0.396 1.063 8.742 1 98.62 109 ILE B C 1
ATOM 2651 O O . ILE B 1 109 ? -1.235 0.774 9.594 1 98.62 109 ILE B O 1
ATOM 2655 N N . SER B 1 110 ? -0.344 2.221 8.211 1 98.69 110 SER B N 1
ATOM 2656 C CA . SER B 1 110 ? -1.324 3.229 8.609 1 98.69 110 SER B CA 1
ATOM 2657 C C . SER B 1 110 ? -2.566 3.162 7.723 1 98.69 110 SER B C 1
ATOM 2659 O O . SER B 1 110 ? -2.486 2.764 6.559 1 98.69 110 SER B O 1
ATOM 2661 N N . ILE B 1 111 ? -3.674 3.443 8.258 1 98.75 111 ILE B N 1
ATOM 2662 C CA . ILE B 1 111 ? -4.895 3.826 7.559 1 98.75 111 ILE B CA 1
ATOM 2663 C C . ILE B 1 111 ? -5.344 5.211 8.023 1 98.75 111 ILE B C 1
ATOM 2665 O O . ILE B 1 111 ? -5.82 5.371 9.148 1 98.75 111 ILE B O 1
ATOM 2669 N N . ASN B 1 112 ? -5.164 6.176 7.148 1 97.69 112 ASN B N 1
ATOM 2670 C CA . ASN B 1 112 ? -5.426 7.52 7.652 1 97.69 112 ASN B CA 1
ATOM 2671 C C . ASN B 1 112 ? -6.016 8.422 6.57 1 97.69 112 ASN B C 1
ATOM 2673 O O . ASN B 1 112 ? -5.73 8.242 5.387 1 97.69 112 ASN B O 1
ATOM 2677 N N . ASN B 1 113 ? -6.91 9.305 6.938 1 97.88 113 ASN B N 1
ATOM 2678 C CA . ASN B 1 113 ? -7.418 10.375 6.094 1 97.88 113 ASN B CA 1
ATOM 2679 C C . ASN B 1 113 ? -6.543 11.625 6.184 1 97.88 113 ASN B C 1
ATOM 2681 O O . ASN B 1 113 ? -6.301 12.141 7.277 1 97.88 113 ASN B O 1
ATOM 2685 N N . GLU B 1 114 ? -6.047 12.07 5.031 1 98 114 GLU B N 1
ATOM 2686 C CA . GLU B 1 114 ? -5.262 13.305 5.031 1 98 114 GLU B CA 1
ATOM 2687 C C . GLU B 1 114 ? -5.012 13.805 3.611 1 98 114 GLU B C 1
ATOM 2689 O O . GLU B 1 114 ? -4.773 13.008 2.703 1 98 114 GLU B O 1
ATOM 2694 N N . GLY B 1 115 ? -5.066 15.133 3.426 1 98 115 GLY B N 1
ATOM 2695 C CA . GLY B 1 115 ? -4.652 15.672 2.139 1 98 115 GLY B CA 1
ATOM 2696 C C . GLY B 1 115 ? -3.178 15.453 1.848 1 98 115 GLY B C 1
ATOM 2697 O O . GLY B 1 115 ? -2.379 15.273 2.768 1 98 115 GLY B O 1
ATOM 2698 N N . LYS B 1 116 ? -2.844 15.547 0.618 1 98.12 116 LYS B N 1
ATOM 2699 C CA . LYS B 1 116 ? -1.542 15.102 0.126 1 98.12 116 LYS B CA 1
ATOM 2700 C C . LYS B 1 116 ? -0.411 15.898 0.771 1 98.12 116 LYS B C 1
ATOM 2702 O O . LYS B 1 116 ? 0.501 15.32 1.365 1 98.12 116 LYS B O 1
ATOM 2707 N N . GLU B 1 117 ? -0.45 17.219 0.738 1 98.06 117 GLU B N 1
ATOM 2708 C CA . GLU B 1 117 ? 0.644 18.062 1.222 1 98.06 117 GLU B CA 1
ATOM 2709 C C . GLU B 1 117 ? 0.804 17.938 2.734 1 98.06 117 GLU B C 1
ATOM 2711 O O . GLU B 1 117 ? 1.925 17.875 3.242 1 98.06 117 GLU B O 1
ATOM 2716 N N . LEU B 1 118 ? -0.294 17.922 3.416 1 97.94 118 LEU B N 1
ATOM 2717 C CA . LEU B 1 118 ? -0.235 17.766 4.867 1 97.94 118 LEU B CA 1
ATOM 2718 C C . LEU B 1 118 ? 0.281 16.375 5.242 1 97.94 118 LEU B C 1
ATOM 2720 O O . LEU B 1 118 ? 1.072 16.234 6.18 1 97.94 118 LEU B O 1
ATOM 2724 N N . ASN B 1 119 ? -0.184 15.352 4.547 1 98.19 119 ASN B N 1
ATOM 2725 C CA . ASN B 1 119 ? 0.291 13.992 4.77 1 98.19 119 ASN B CA 1
ATOM 2726 C C . ASN B 1 119 ? 1.803 13.891 4.582 1 98.19 119 ASN B C 1
ATOM 2728 O O . ASN B 1 119 ? 2.502 13.344 5.438 1 98.19 119 ASN B O 1
ATOM 2732 N N . THR B 1 120 ? 2.273 14.438 3.477 1 97.38 120 THR B N 1
ATOM 2733 C CA . THR B 1 120 ? 3.701 14.438 3.178 1 97.38 120 THR B CA 1
ATOM 2734 C C . THR B 1 120 ? 4.484 15.148 4.277 1 97.38 120 THR B C 1
ATOM 2736 O O . THR B 1 120 ? 5.508 14.648 4.746 1 97.38 120 THR B O 1
ATOM 2739 N N . TYR B 1 121 ? 4.031 16.297 4.703 1 97.88 121 TYR B N 1
ATOM 2740 C CA . TYR B 1 121 ? 4.656 17.062 5.773 1 97.88 121 TYR B CA 1
ATOM 2741 C C . TYR B 1 121 ? 4.742 16.25 7.059 1 97.88 121 TYR B C 1
ATOM 2743 O O . TYR B 1 121 ? 5.801 16.172 7.68 1 97.88 121 TYR B O 1
ATOM 2751 N N . ARG B 1 122 ? 3.617 15.641 7.434 1 98.06 122 ARG B N 1
ATOM 2752 C CA . ARG B 1 122 ? 3.533 14.93 8.703 1 98.06 122 ARG B CA 1
ATOM 2753 C C . ARG B 1 122 ? 4.441 13.703 8.703 1 98.06 122 ARG B C 1
ATOM 2755 O O . ARG B 1 122 ? 5.129 13.43 9.695 1 98.06 122 ARG B O 1
ATOM 2762 N N . VAL B 1 123 ? 4.465 12.961 7.629 1 97.62 123 VAL B N 1
ATOM 2763 C CA . VAL B 1 123 ? 5.305 11.773 7.523 1 97.62 123 VAL B CA 1
ATOM 2764 C C . VAL B 1 123 ? 6.773 12.164 7.691 1 97.62 123 VAL B C 1
ATOM 2766 O O . VAL B 1 123 ? 7.512 11.516 8.438 1 97.62 123 VAL B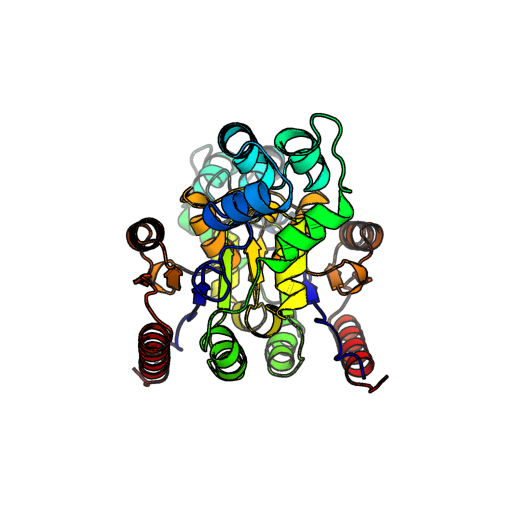 O 1
ATOM 2769 N N . LYS B 1 124 ? 7.129 13.242 7.012 1 96.5 124 LYS B N 1
ATOM 2770 C CA . LYS B 1 124 ? 8.516 13.695 7.055 1 96.5 124 LYS B CA 1
ATOM 2771 C C . LYS B 1 124 ? 8.859 14.289 8.414 1 96.5 124 LYS B C 1
ATOM 2773 O O . LYS B 1 124 ? 9.828 13.867 9.055 1 96.5 124 LYS B O 1
ATOM 2778 N N . LYS B 1 125 ? 8.055 15.188 8.891 1 97.25 125 LYS B N 1
ATOM 2779 C CA . LYS B 1 125 ? 8.328 15.945 10.102 1 97.25 125 LYS B CA 1
ATOM 2780 C C . LYS B 1 125 ? 8.422 15.031 11.32 1 97.25 125 LYS B C 1
ATOM 2782 O O . LYS B 1 125 ? 9.305 15.195 12.164 1 97.25 125 LYS B O 1
ATOM 2787 N N . PHE B 1 126 ? 7.582 14.117 11.367 1 97.69 126 PHE B N 1
ATOM 2788 C CA . PHE B 1 126 ? 7.492 13.305 12.57 1 97.69 126 PHE B CA 1
ATOM 2789 C C . PHE B 1 126 ? 8.141 11.945 12.359 1 97.69 126 PHE B C 1
ATOM 2791 O O . PHE B 1 126 ? 8.039 11.055 13.203 1 97.69 126 PHE B O 1
ATOM 2798 N N . LYS B 1 127 ? 8.773 11.734 11.188 1 96.25 127 LYS B N 1
ATOM 2799 C CA . LYS B 1 127 ? 9.523 10.531 10.844 1 96.25 127 LYS B CA 1
ATOM 2800 C C . LYS B 1 127 ? 8.672 9.273 11.031 1 96.25 127 LYS B C 1
ATOM 2802 O O . LYS B 1 127 ? 9.102 8.312 11.672 1 96.25 127 LYS B O 1
ATOM 2807 N N . LEU B 1 128 ? 7.535 9.297 10.453 1 97.25 128 LEU B N 1
ATOM 2808 C CA . LEU B 1 128 ? 6.578 8.211 10.648 1 97.25 128 LEU B CA 1
ATOM 2809 C C . LEU B 1 128 ? 7.086 6.918 10.023 1 97.25 128 LEU B C 1
ATOM 2811 O O . LEU B 1 128 ? 6.641 5.828 10.383 1 97.25 128 LEU B O 1
ATOM 2815 N N . HIS B 1 129 ? 8.039 7.035 9.125 1 93.5 129 HIS B N 1
ATOM 2816 C CA . HIS B 1 129 ? 8.617 5.867 8.477 1 93.5 129 HIS B CA 1
ATOM 2817 C C . HIS B 1 129 ? 9.398 5.012 9.469 1 93.5 129 HIS B C 1
ATOM 2819 O O . HIS B 1 129 ? 9.727 3.859 9.18 1 93.5 129 HIS B O 1
ATOM 2825 N N . GLU B 1 130 ? 9.734 5.574 10.555 1 94.25 130 GLU B N 1
ATOM 2826 C CA . GLU B 1 130 ? 10.445 4.82 11.586 1 94.25 130 GLU B CA 1
ATOM 2827 C C . GLU B 1 130 ? 9.508 3.842 12.289 1 94.25 130 GLU B C 1
ATOM 2829 O O . GLU B 1 130 ? 9.969 2.926 12.977 1 94.25 130 GLU B O 1
ATOM 2834 N N . CYS B 1 131 ? 8.258 4.086 12.047 1 94.38 131 CYS B N 1
ATOM 2835 C CA . CYS B 1 131 ? 7.262 3.254 12.719 1 94.38 131 CYS B CA 1
ATOM 2836 C C . CYS B 1 131 ? 6.457 2.449 11.711 1 94.38 131 CYS B C 1
ATOM 2838 O O . CYS B 1 131 ? 6.148 1.278 11.945 1 94.38 131 CYS B O 1
ATOM 2840 N N . PHE B 1 132 ? 6.18 2.988 10.609 1 96.81 132 PHE B N 1
ATOM 2841 C CA . PHE B 1 132 ? 5.254 2.396 9.656 1 96.81 132 PHE B CA 1
ATOM 2842 C C . PHE B 1 132 ? 6.012 1.769 8.484 1 96.81 132 PHE B C 1
ATOM 2844 O O . PHE B 1 132 ? 6.922 2.383 7.926 1 96.81 132 PHE B O 1
ATOM 2851 N N . ASP B 1 133 ? 5.574 0.57 8.102 1 95.81 133 ASP B N 1
ATOM 2852 C CA . ASP B 1 133 ? 6.141 -0.136 6.957 1 95.81 133 ASP B CA 1
ATOM 2853 C C . ASP B 1 133 ? 5.516 0.344 5.648 1 95.81 133 ASP B C 1
ATOM 2855 O O . ASP B 1 133 ? 6.125 0.228 4.586 1 95.81 133 ASP B O 1
ATOM 2859 N N . ALA B 1 134 ? 4.328 0.82 5.703 1 97.88 134 ALA B N 1
ATOM 2860 C CA . ALA B 1 134 ? 3.57 1.337 4.566 1 97.88 134 ALA B CA 1
ATOM 2861 C C . ALA B 1 134 ? 2.441 2.254 5.027 1 97.88 134 ALA B C 1
ATOM 2863 O O . ALA B 1 134 ? 2.092 2.271 6.211 1 97.88 134 ALA B O 1
ATOM 2864 N N . PHE B 1 135 ? 1.92 2.998 4.066 1 98.56 135 PHE B N 1
ATOM 2865 C CA . PHE B 1 135 ? 0.907 4 4.375 1 98.56 135 PHE B CA 1
ATOM 2866 C C . PHE B 1 135 ? -0.286 3.871 3.436 1 98.56 135 PHE B C 1
ATOM 2868 O O . PHE B 1 135 ? -0.136 3.965 2.217 1 98.56 135 PHE B O 1
ATOM 2875 N N . VAL B 1 136 ? -1.43 3.643 4.016 1 98.81 136 VAL B N 1
ATOM 2876 C CA . VAL B 1 136 ? -2.689 3.74 3.287 1 98.81 136 VAL B CA 1
ATOM 2877 C C . VAL B 1 136 ? -3.373 5.066 3.611 1 98.81 136 VAL B C 1
ATOM 2879 O O . VAL B 1 136 ? -4.234 5.129 4.492 1 98.81 136 VAL B O 1
ATOM 2882 N N . SER B 1 137 ? -2.957 6.066 2.863 1 98.75 137 SER B N 1
ATOM 2883 C CA . SER B 1 137 ? -3.48 7.414 3.051 1 98.75 137 SER B CA 1
ATOM 2884 C C . SER B 1 137 ? -4.547 7.742 2.014 1 98.75 137 SER B C 1
ATOM 2886 O O . SER B 1 137 ? -4.367 7.48 0.824 1 98.75 137 SER B O 1
ATOM 2888 N N . SER B 1 138 ? -5.562 8.359 2.469 1 98.75 138 SER B N 1
ATOM 2889 C CA . SER B 1 138 ? -6.703 8.656 1.605 1 98.75 138 SER B CA 1
ATOM 2890 C C . SER B 1 138 ? -6.266 9.406 0.352 1 98.75 138 SER B C 1
ATOM 2892 O O . SER B 1 138 ? -6.746 9.117 -0.747 1 98.75 138 SER B O 1
ATOM 2894 N N . CYS B 1 139 ? -5.348 10.312 0.448 1 98.56 139 CYS B N 1
ATOM 2895 C CA . CYS B 1 139 ? -4.93 11.164 -0.659 1 98.56 139 CYS B CA 1
ATOM 2896 C C . CYS B 1 139 ? -4.23 10.352 -1.74 1 98.56 139 CYS B C 1
ATOM 2898 O O . CYS B 1 139 ? -4.258 10.719 -2.916 1 98.56 139 CYS B O 1
ATOM 2900 N N . ASP B 1 140 ? -3.643 9.273 -1.344 1 98.19 140 ASP B N 1
ATOM 2901 C CA . ASP B 1 140 ? -2.887 8.469 -2.295 1 98.19 140 ASP B CA 1
ATOM 2902 C C . ASP B 1 140 ? -3.76 7.371 -2.898 1 98.19 140 ASP B C 1
ATOM 2904 O O . ASP B 1 140 ? -3.623 7.039 -4.078 1 98.19 140 ASP B O 1
ATOM 2908 N N . VAL B 1 141 ? -4.688 6.828 -2.068 1 98.12 141 VAL B N 1
ATOM 2909 C CA . VAL B 1 141 ? -5.453 5.672 -2.527 1 98.12 141 VAL B CA 1
ATOM 2910 C C . VAL B 1 141 ? -6.805 6.129 -3.068 1 98.12 141 VAL B C 1
ATOM 2912 O O . VAL B 1 141 ? -7.598 5.316 -3.551 1 98.12 141 VAL B O 1
ATOM 2915 N N . LYS B 1 142 ? -7.152 7.379 -2.951 1 97.38 142 LYS B N 1
ATOM 2916 C CA . LYS B 1 142 ? -8.32 8.039 -3.525 1 97.38 142 LYS B CA 1
ATOM 2917 C C . LYS B 1 142 ? -9.609 7.551 -2.863 1 97.38 142 LYS B C 1
ATOM 2919 O O . LYS B 1 142 ? -10.656 7.488 -3.506 1 97.38 142 LYS B O 1
ATOM 2924 N N . MET B 1 143 ? -9.484 7.121 -1.662 1 97.06 143 MET B N 1
ATOM 2925 C CA . MET B 1 143 ? -10.586 6.699 -0.799 1 97.06 143 MET B CA 1
ATOM 2926 C C . MET B 1 143 ? -10.297 7.043 0.658 1 97.06 143 MET B C 1
ATOM 2928 O O . MET B 1 143 ? -9.141 7.082 1.074 1 97.06 143 MET B O 1
ATOM 2932 N N . ARG B 1 144 ? -11.359 7.316 1.398 1 97.44 144 ARG B N 1
ATOM 2933 C CA . ARG B 1 144 ? -11.141 7.727 2.781 1 97.44 144 ARG B CA 1
ATOM 2934 C C . ARG B 1 144 ? -12.102 7.02 3.725 1 97.44 144 ARG B C 1
ATOM 2936 O O . ARG B 1 144 ? -13.18 6.582 3.307 1 97.44 144 ARG B O 1
ATOM 2943 N N . LYS B 1 145 ? -11.586 6.902 5.023 1 97.12 145 LYS B N 1
ATOM 2944 C CA . LYS B 1 145 ? -12.523 6.539 6.078 1 97.12 145 LYS B CA 1
ATOM 2945 C C . LYS B 1 145 ? -13.664 7.551 6.164 1 97.12 145 LYS B C 1
ATOM 2947 O O . LYS B 1 145 ? -13.461 8.75 5.98 1 97.12 145 LYS B O 1
ATOM 2952 N N . PRO B 1 146 ? -14.906 7.074 6.219 1 94.81 146 PRO B N 1
ATOM 2953 C CA . PRO B 1 146 ? -15.336 5.762 6.707 1 94.81 146 PRO B CA 1
ATOM 2954 C C . PRO B 1 146 ? -15.664 4.789 5.578 1 94.81 146 PRO B C 1
ATOM 2956 O O . PRO B 1 146 ? -16.266 3.742 5.816 1 94.81 146 PRO B O 1
ATOM 2959 N N . ASP B 1 147 ? -15.422 5.027 4.352 1 94.88 147 ASP B N 1
ATOM 2960 C CA . ASP B 1 147 ? -15.602 4.035 3.295 1 94.88 147 ASP B CA 1
ATOM 2961 C C . ASP B 1 147 ? -14.938 2.713 3.668 1 94.88 147 ASP B C 1
ATOM 2963 O O . ASP B 1 147 ? -13.719 2.648 3.844 1 94.88 147 ASP B O 1
ATOM 2967 N N . PRO B 1 148 ? -15.75 1.605 3.803 1 96.12 148 PRO B N 1
ATOM 2968 C CA . PRO B 1 148 ? -15.156 0.334 4.219 1 96.12 148 PRO B CA 1
ATOM 2969 C C . PRO B 1 148 ? -14.133 -0.195 3.215 1 96.12 148 PRO B C 1
ATOM 2971 O O . PRO B 1 148 ? -13.297 -1.033 3.562 1 96.12 148 PRO B O 1
ATOM 2974 N N . ASN B 1 149 ? -14.211 0.324 1.985 1 96.5 149 ASN B N 1
ATOM 2975 C CA . ASN B 1 149 ? -13.32 -0.168 0.942 1 96.5 149 ASN B CA 1
ATOM 2976 C C . ASN B 1 149 ? -11.867 0.193 1.233 1 96.5 149 ASN B C 1
ATOM 2978 O O . ASN B 1 149 ? -10.945 -0.483 0.764 1 96.5 149 ASN B O 1
ATOM 2982 N N . ILE B 1 150 ? -11.625 1.269 1.975 1 98.38 150 ILE B N 1
ATOM 2983 C CA . ILE B 1 150 ? -10.25 1.627 2.291 1 98.38 150 ILE B CA 1
ATOM 2984 C C . ILE B 1 150 ? -9.641 0.572 3.213 1 98.38 150 ILE B C 1
ATOM 2986 O O . ILE B 1 150 ? -8.445 0.282 3.129 1 98.38 150 ILE B O 1
ATOM 2990 N N . PHE B 1 151 ? -10.469 -0.029 4.055 1 98.56 151 PHE B N 1
ATOM 2991 C CA . PHE B 1 151 ? -10.008 -1.111 4.918 1 98.56 151 PHE B CA 1
ATOM 2992 C C . PHE B 1 151 ? -9.719 -2.367 4.102 1 98.56 151 PHE B C 1
ATOM 2994 O O . PHE B 1 151 ? -8.719 -3.051 4.336 1 98.56 151 PHE B O 1
ATOM 3001 N N . LEU B 1 152 ? -10.586 -2.637 3.172 1 98.12 152 LEU B N 1
ATOM 3002 C CA . LEU B 1 152 ? -10.367 -3.789 2.303 1 98.12 152 LEU B CA 1
ATOM 3003 C C . LEU B 1 152 ? -9.086 -3.631 1.494 1 98.12 152 LEU B C 1
ATOM 3005 O O . LEU B 1 152 ? -8.328 -4.59 1.33 1 98.12 152 LEU B O 1
ATOM 3009 N N . LEU B 1 153 ? -8.891 -2.416 0.999 1 98.5 153 LEU B N 1
ATOM 3010 C CA . LEU B 1 153 ? -7.648 -2.127 0.282 1 98.5 153 LEU B CA 1
ATOM 3011 C C . LEU B 1 153 ? -6.438 -2.346 1.181 1 98.5 153 LEU B C 1
ATOM 3013 O O . LEU B 1 153 ? -5.441 -2.938 0.755 1 98.5 153 LEU B O 1
ATOM 3017 N N . ALA B 1 154 ? -6.535 -1.845 2.412 1 98.69 154 ALA B N 1
ATOM 3018 C CA . ALA B 1 154 ? -5.441 -2.008 3.365 1 98.69 154 ALA B CA 1
ATOM 3019 C C . ALA B 1 154 ? -5.141 -3.484 3.607 1 98.69 154 ALA B C 1
ATOM 3021 O O . ALA B 1 154 ? -3.977 -3.883 3.689 1 98.69 154 ALA B O 1
ATOM 3022 N N . LEU B 1 155 ? -6.164 -4.293 3.709 1 97.88 155 LEU B N 1
ATOM 3023 C CA . LEU B 1 155 ? -5.988 -5.734 3.869 1 97.88 155 LEU B CA 1
ATOM 3024 C C . LEU B 1 155 ? -5.297 -6.336 2.652 1 97.88 155 LEU B C 1
ATOM 3026 O O . LEU B 1 155 ? -4.441 -7.215 2.791 1 97.88 155 LEU B O 1
ATOM 3030 N N . GLY B 1 156 ? -5.707 -5.855 1.475 1 97.75 156 GLY B N 1
ATOM 3031 C CA . GLY B 1 156 ? -5.051 -6.293 0.252 1 97.75 156 GLY B CA 1
ATOM 3032 C C . GLY B 1 156 ? -3.582 -5.922 0.199 1 97.75 156 GLY B C 1
ATOM 3033 O O . GLY B 1 156 ? -2.74 -6.746 -0.168 1 97.75 156 GLY B O 1
ATOM 3034 N N . ILE B 1 157 ? -3.256 -4.699 0.625 1 98.19 157 ILE B N 1
ATOM 3035 C CA . ILE B 1 157 ? -1.886 -4.199 0.646 1 98.19 157 ILE B CA 1
ATOM 3036 C C . ILE B 1 157 ? -1.058 -5.012 1.64 1 98.19 157 ILE B C 1
ATOM 3038 O O . ILE B 1 157 ? 0.117 -5.297 1.393 1 98.19 157 ILE B O 1
ATOM 3042 N N . ALA B 1 158 ? -1.673 -5.41 2.703 1 97.38 158 ALA B N 1
ATOM 3043 C CA . ALA B 1 158 ? -1.002 -6.188 3.744 1 97.38 158 ALA B CA 1
ATOM 3044 C C . ALA B 1 158 ? -0.96 -7.668 3.381 1 97.38 158 ALA B C 1
ATOM 3046 O O . ALA B 1 158 ? -0.209 -8.438 3.982 1 97.38 158 ALA B O 1
ATOM 3047 N N . GLN B 1 159 ? -1.818 -8.055 2.426 1 96.5 159 GLN B N 1
ATOM 3048 C CA . GLN B 1 159 ? -2.023 -9.469 2.121 1 96.5 159 GLN B CA 1
ATOM 3049 C C . GLN B 1 159 ? -2.287 -10.273 3.391 1 96.5 159 GLN B C 1
ATOM 3051 O O . GLN B 1 159 ? -1.623 -11.281 3.641 1 96.5 159 GLN B O 1
ATOM 3056 N N . ALA B 1 160 ? -3.318 -9.891 4.117 1 95.62 160 ALA B N 1
ATOM 3057 C CA . ALA B 1 160 ? -3.689 -10.508 5.387 1 95.62 160 ALA B CA 1
ATOM 3058 C C . ALA B 1 160 ? -5.203 -10.68 5.496 1 95.62 160 ALA B C 1
ATOM 3060 O O . ALA B 1 160 ? -5.965 -9.867 4.965 1 95.62 160 ALA B O 1
ATOM 3061 N N . ARG B 1 161 ? -5.652 -11.734 6.164 1 94.62 161 ARG B N 1
ATOM 3062 C CA . ARG B 1 161 ? -7.059 -11.883 6.523 1 94.62 161 ARG B CA 1
ATOM 3063 C C . ARG B 1 161 ? -7.426 -10.992 7.703 1 94.62 161 ARG B C 1
ATOM 3065 O O . ARG B 1 161 ? -6.582 -10.711 8.562 1 94.62 161 ARG B O 1
ATOM 3072 N N . PRO B 1 162 ? -8.656 -10.555 7.738 1 96.44 162 PRO B N 1
ATOM 3073 C CA . PRO B 1 162 ? -9.047 -9.641 8.82 1 96.44 162 PRO B CA 1
ATOM 3074 C C . PRO B 1 162 ? -8.727 -10.195 10.203 1 96.44 162 PRO B C 1
ATOM 3076 O O . PRO B 1 162 ? -8.289 -9.453 11.086 1 96.44 162 PRO B O 1
ATOM 3079 N N . GLU B 1 163 ? -8.828 -11.5 10.391 1 94.88 163 GLU B N 1
ATOM 3080 C CA . GLU B 1 163 ? -8.656 -12.102 11.711 1 94.88 163 GLU B CA 1
ATOM 3081 C C . GLU B 1 163 ? -7.195 -12.078 12.148 1 94.88 163 GLU B C 1
ATOM 3083 O O . GLU B 1 163 ? -6.887 -12.305 13.32 1 94.88 163 GLU B O 1
ATOM 3088 N N . GLN B 1 164 ? -6.328 -11.805 11.266 1 94.12 164 GLN B N 1
ATOM 3089 C CA . GLN B 1 164 ? -4.902 -11.719 11.547 1 94.12 164 GLN B CA 1
ATOM 3090 C C . GLN B 1 164 ? -4.496 -10.289 11.898 1 94.12 164 GLN B C 1
ATOM 3092 O O . GLN B 1 164 ? -3.328 -10.031 12.195 1 94.12 164 GLN B O 1
ATOM 3097 N N . CYS B 1 165 ? -5.441 -9.359 11.859 1 96.69 165 CYS B N 1
ATOM 3098 C CA . CYS B 1 165 ? -5.09 -7.945 11.891 1 96.69 165 CYS B CA 1
ATOM 3099 C C . CYS B 1 165 ? -5.629 -7.27 13.141 1 96.69 165 CYS B C 1
ATOM 3101 O O . CYS B 1 165 ? -6.707 -7.625 13.633 1 96.69 165 CYS B O 1
ATOM 3103 N N . TYR B 1 166 ? -4.879 -6.348 13.641 1 97.69 166 TYR B N 1
ATOM 3104 C CA . TYR B 1 166 ? -5.266 -5.449 14.719 1 97.69 166 TYR B CA 1
ATOM 3105 C C . TYR B 1 166 ? -5.383 -4.016 14.219 1 97.69 166 TYR B C 1
ATO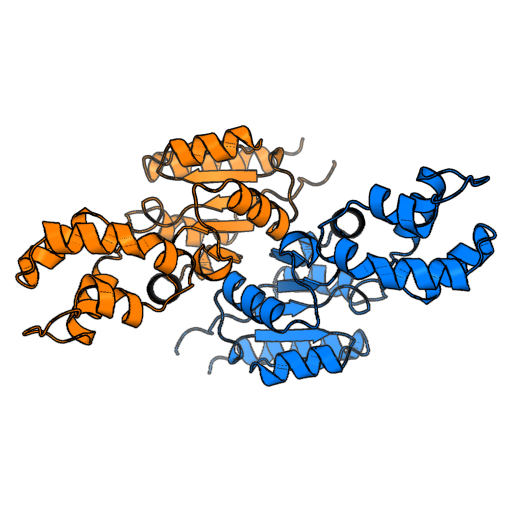M 3107 O O . TYR B 1 166 ? -4.578 -3.566 13.398 1 97.69 166 TYR B O 1
ATOM 3115 N N . TYR B 1 167 ? -6.41 -3.295 14.672 1 98.56 167 TYR B N 1
ATOM 3116 C CA . TYR B 1 167 ? -6.648 -1.924 14.234 1 98.56 167 TYR B CA 1
ATOM 3117 C C . TYR B 1 167 ? -6.875 -1 15.43 1 98.56 167 TYR B C 1
ATOM 3119 O O . TYR B 1 167 ? -7.633 -1.332 16.344 1 98.56 167 TYR B O 1
ATOM 3127 N N . PHE B 1 168 ? -6.219 0.147 15.422 1 98.75 168 PHE B N 1
ATOM 3128 C CA . PHE B 1 168 ? -6.379 1.142 16.469 1 98.75 168 PHE B CA 1
ATOM 3129 C C . PHE B 1 168 ? -6.82 2.479 15.898 1 98.75 168 PHE B C 1
ATOM 3131 O O . PHE B 1 168 ? -6.238 2.963 14.922 1 98.75 168 PHE B O 1
ATOM 3138 N N . ASP B 1 169 ? -7.805 3.121 16.469 1 98.69 169 ASP B N 1
ATOM 3139 C CA . ASP B 1 169 ? -8.375 4.391 16.031 1 98.69 169 ASP B CA 1
ATOM 3140 C C . ASP B 1 169 ? -9.016 5.137 17.203 1 98.69 169 ASP B C 1
ATOM 3142 O O . ASP B 1 169 ? -9.547 4.512 18.125 1 98.69 169 ASP B O 1
ATOM 3146 N N . ASP B 1 170 ? -8.992 6.426 17.203 1 97.81 170 ASP B N 1
ATOM 3147 C CA . ASP B 1 170 ? -9.594 7.199 18.281 1 97.81 170 ASP B CA 1
ATOM 3148 C C . ASP B 1 170 ? -11.07 7.465 18.016 1 97.81 170 ASP B C 1
ATOM 3150 O O . ASP B 1 170 ? -11.766 8.031 18.859 1 97.81 170 ASP B O 1
ATOM 3154 N N . ARG B 1 171 ? -11.539 7.098 16.844 1 97 171 ARG B N 1
ATOM 3155 C CA . ARG B 1 171 ? -12.953 7.227 16.5 1 97 171 ARG B CA 1
ATOM 3156 C C . ARG B 1 171 ? -13.664 5.879 16.578 1 97 171 ARG B C 1
ATOM 3158 O O . ARG B 1 171 ? -13.383 4.977 15.781 1 97 171 ARG B O 1
ATOM 3165 N N . ILE B 1 172 ? -14.648 5.805 17.422 1 97.38 172 ILE B N 1
ATOM 3166 C CA . ILE B 1 172 ? -15.305 4.539 17.734 1 97.38 172 ILE B CA 1
ATOM 3167 C C . ILE B 1 172 ? -15.977 3.977 16.5 1 97.38 172 ILE B C 1
ATOM 3169 O O . ILE B 1 172 ? -16.031 2.76 16.297 1 97.38 172 ILE B O 1
ATOM 3173 N N . PHE B 1 173 ? -16.469 4.785 15.672 1 96.31 173 PHE B N 1
ATOM 3174 C CA . PHE B 1 173 ? -17.188 4.305 14.492 1 96.31 173 PHE B CA 1
ATOM 3175 C C . PHE B 1 173 ? -16.234 3.621 13.523 1 96.31 173 PHE B C 1
ATOM 3177 O O . PHE B 1 173 ? -16.609 2.664 12.844 1 96.31 173 PHE B O 1
ATOM 3184 N N . GLN B 1 174 ? -14.992 4.148 13.43 1 97.81 174 GLN B N 1
ATOM 3185 C CA . GLN B 1 174 ? -13.992 3.488 12.594 1 97.81 174 GLN B CA 1
ATOM 3186 C C . GLN B 1 174 ? -13.602 2.133 13.172 1 97.81 174 GLN B C 1
ATOM 3188 O O . GLN B 1 174 ? -13.383 1.175 12.422 1 97.81 174 GLN B O 1
ATOM 3193 N N . VAL B 1 175 ? -13.523 2.061 14.461 1 98.38 175 VAL B N 1
ATOM 3194 C CA . VAL B 1 175 ? -13.227 0.816 15.164 1 98.38 175 VAL B CA 1
ATOM 3195 C C . VAL B 1 175 ? -14.312 -0.216 14.867 1 98.38 175 VAL B C 1
ATOM 3197 O O . VAL B 1 175 ? -14.008 -1.367 14.539 1 98.38 175 VAL B O 1
ATOM 3200 N N . GLU B 1 176 ? -15.531 0.228 14.93 1 97.94 176 GLU B N 1
ATOM 3201 C CA . GLU B 1 176 ? -16.656 -0.664 14.672 1 97.94 176 GLU B CA 1
ATOM 3202 C C . GLU B 1 176 ? -16.656 -1.164 13.234 1 97.94 176 GLU B C 1
ATOM 3204 O O . GLU B 1 176 ? -16.969 -2.328 12.969 1 97.94 176 GLU B O 1
ATOM 3209 N N . THR B 1 177 ? -16.328 -0.27 12.305 1 97.69 177 THR B N 1
ATOM 3210 C CA . THR B 1 177 ? -16.203 -0.663 10.906 1 97.69 177 THR B CA 1
ATOM 3211 C C . THR B 1 177 ? -15.18 -1.777 10.734 1 97.69 177 THR B C 1
ATOM 3213 O O . THR B 1 177 ? -15.445 -2.781 10.078 1 97.69 177 THR B O 1
ATOM 3216 N N . ALA B 1 178 ? -14.031 -1.631 11.367 1 98.06 178 ALA B N 1
ATOM 3217 C CA . ALA B 1 178 ? -12.969 -2.629 11.297 1 98.06 178 ALA B CA 1
ATOM 3218 C C . ALA B 1 178 ? -13.398 -3.943 11.938 1 98.06 178 ALA B C 1
ATOM 3220 O O . ALA B 1 178 ? -13.125 -5.023 11.406 1 98.06 178 ALA B O 1
ATOM 3221 N N . LYS B 1 179 ? -14.117 -3.867 13.023 1 98.06 179 LYS B N 1
ATOM 3222 C CA . LYS B 1 179 ? -14.641 -5.059 13.688 1 98.06 179 LYS B CA 1
ATOM 3223 C C . LYS B 1 179 ? -15.617 -5.809 12.781 1 98.06 179 LYS B C 1
ATOM 3225 O O . LYS B 1 179 ? -15.57 -7.039 12.695 1 98.06 179 LYS B O 1
ATOM 3230 N N . ASN B 1 180 ? -16.438 -5.066 12.195 1 97.94 180 ASN B N 1
ATOM 3231 C CA . ASN B 1 180 ? -17.438 -5.66 11.312 1 97.94 180 ASN B CA 1
ATOM 3232 C C . ASN B 1 180 ? -16.781 -6.371 10.133 1 97.94 180 ASN B C 1
ATOM 3234 O O . ASN B 1 180 ? -17.375 -7.285 9.547 1 97.94 180 ASN B O 1
ATOM 3238 N N . LEU B 1 181 ? -15.594 -5.973 9.797 1 97.44 181 LEU B N 1
ATOM 3239 C CA . LEU B 1 181 ? -14.852 -6.605 8.711 1 97.44 181 LEU B CA 1
ATOM 3240 C C . LEU B 1 181 ? -14.07 -7.812 9.227 1 97.44 181 LEU B C 1
ATOM 3242 O O . LEU B 1 181 ? -13.422 -8.508 8.445 1 97.44 181 LEU B O 1
ATOM 3246 N N . GLY B 1 182 ? -14.047 -8.055 10.555 1 97.44 182 GLY B N 1
ATOM 3247 C CA . GLY B 1 182 ? -13.445 -9.25 11.109 1 97.44 182 GLY B CA 1
ATOM 3248 C C . GLY B 1 182 ? -12.109 -8.992 11.773 1 97.44 182 GLY B C 1
ATOM 3249 O O . GLY B 1 182 ? -11.445 -9.922 12.234 1 97.44 182 GLY B O 1
ATOM 3250 N N . MET B 1 183 ? -11.711 -7.723 11.922 1 97.5 183 MET B N 1
ATOM 3251 C CA . MET B 1 183 ? -10.43 -7.391 12.555 1 97.5 183 MET B CA 1
ATOM 3252 C C . MET B 1 183 ? -10.586 -7.289 14.062 1 97.5 183 MET B C 1
ATOM 3254 O O . MET B 1 183 ? -11.688 -7.078 14.57 1 97.5 183 MET B O 1
ATOM 3258 N N . HIS B 1 184 ? -9.484 -7.523 14.727 1 97.5 184 HIS B N 1
ATOM 3259 C CA . HIS B 1 184 ? -9.414 -7.109 16.125 1 97.5 184 HIS B CA 1
ATOM 3260 C C . HIS B 1 184 ? -9.188 -5.605 16.234 1 97.5 184 HIS B C 1
ATOM 3262 O O . HIS B 1 184 ? -8.07 -5.125 16.047 1 97.5 184 HIS B O 1
ATOM 3268 N N . ALA B 1 185 ? -10.242 -4.859 16.562 1 98.38 185 ALA B N 1
ATOM 3269 C CA . ALA B 1 185 ? -10.125 -3.404 16.531 1 98.38 185 ALA B CA 1
ATOM 3270 C C . ALA B 1 185 ? -10.305 -2.811 17.938 1 98.38 185 ALA B C 1
ATOM 3272 O O . ALA B 1 185 ? -11.125 -3.289 18.719 1 98.38 185 ALA B O 1
ATOM 3273 N N . TYR B 1 186 ? -9.547 -1.794 18.219 1 98.75 186 TYR B N 1
ATOM 3274 C CA . TYR B 1 186 ? -9.492 -1.191 19.547 1 98.75 186 TYR B CA 1
ATOM 3275 C C . TYR B 1 186 ? -9.672 0.32 19.469 1 98.75 186 TYR B C 1
ATOM 3277 O O . TYR B 1 186 ? -9.07 0.977 18.625 1 98.75 186 TYR B O 1
ATOM 3285 N N . HIS B 1 187 ? -10.492 0.809 20.359 1 98.75 187 HIS B N 1
ATOM 3286 C CA . HIS B 1 187 ? -10.664 2.248 20.516 1 98.75 187 HIS B CA 1
ATOM 3287 C C . HIS B 1 187 ? -9.5 2.854 21.297 1 98.75 187 HIS B C 1
ATOM 3289 O O . HIS B 1 187 ? -9.305 2.545 22.469 1 98.75 187 HIS B O 1
ATOM 3295 N N . HIS B 1 188 ? -8.742 3.658 20.625 1 98.56 188 HIS B N 1
ATOM 3296 C CA . HIS B 1 188 ? -7.648 4.34 21.312 1 98.56 188 HIS B CA 1
ATOM 3297 C C . HIS B 1 188 ? -8.164 5.457 22.203 1 98.56 188 HIS B C 1
ATOM 3299 O O . HIS B 1 188 ? -8.805 6.398 21.734 1 98.56 188 HIS B O 1
ATOM 3305 N N . THR B 1 189 ? -7.762 5.352 23.453 1 97.25 189 THR B N 1
ATOM 3306 C CA . THR B 1 189 ? -8.211 6.379 24.391 1 97.25 189 THR B CA 1
ATOM 3307 C C . THR B 1 189 ? -7.02 7.016 25.109 1 97.25 189 THR B C 1
ATOM 3309 O O . THR B 1 189 ? -7.117 8.141 25.609 1 97.25 189 THR B O 1
ATOM 3312 N N . SER B 1 190 ? -5.965 6.207 25.219 1 97.44 190 SER B N 1
ATOM 3313 C CA . SER B 1 190 ? -4.762 6.738 25.844 1 97.44 190 SER B CA 1
ATOM 3314 C C . SER B 1 190 ? -3.527 5.938 25.453 1 97.44 190 SER B C 1
ATOM 3316 O O . SER B 1 190 ? -3.641 4.793 25 1 97.44 190 SER B O 1
ATOM 3318 N N . PHE B 1 191 ? -2.439 6.629 25.672 1 97.81 191 PHE B N 1
ATOM 3319 C CA . PHE B 1 191 ? -1.16 5.98 25.406 1 97.81 191 PHE B CA 1
ATOM 3320 C C . PHE B 1 191 ? -1.01 4.723 26.266 1 97.81 191 PHE B C 1
ATOM 3322 O O . PHE B 1 191 ? -0.672 3.656 25.75 1 97.81 191 PHE B O 1
ATOM 3329 N N . GLU B 1 192 ? -1.317 4.812 27.5 1 97.94 192 GLU B N 1
ATOM 3330 C CA . GLU B 1 192 ? -1.119 3.719 28.438 1 97.94 192 GLU B CA 1
ATOM 3331 C C . GLU B 1 192 ? -1.958 2.502 28.062 1 97.94 192 GLU B C 1
ATOM 3333 O O . GLU B 1 192 ? -1.47 1.369 28.094 1 97.94 192 GLU B O 1
ATOM 3338 N N . GLU B 1 193 ? -3.129 2.734 27.719 1 98.06 193 GLU B N 1
ATOM 3339 C CA . GLU B 1 193 ? -4.027 1.637 27.391 1 98.06 193 GLU B CA 1
ATOM 3340 C C . GLU B 1 193 ? -3.596 0.946 26.094 1 98.06 193 GLU B C 1
ATOM 3342 O O . GLU B 1 193 ? -3.555 -0.285 26.031 1 98.06 193 GLU B O 1
ATOM 3347 N N . THR B 1 194 ? -3.299 1.71 25.062 1 98.38 194 THR B N 1
ATOM 3348 C CA . THR B 1 194 ? -2.869 1.146 23.797 1 98.38 194 THR B CA 1
ATOM 3349 C C . THR B 1 194 ? -1.564 0.372 23.953 1 98.38 194 THR B C 1
ATOM 3351 O O . THR B 1 194 ? -1.422 -0.733 23.422 1 98.38 194 THR B O 1
ATOM 3354 N N . LYS B 1 195 ? -0.663 0.97 24.719 1 98 195 LYS B N 1
ATOM 3355 C CA . LYS B 1 195 ? 0.599 0.293 25 1 98 195 LYS B CA 1
ATOM 3356 C C . LYS B 1 195 ? 0.357 -1.063 25.656 1 98 195 LYS B C 1
ATOM 3358 O O . LYS B 1 195 ? 0.958 -2.064 25.266 1 98 195 LYS B O 1
ATOM 3363 N N . ALA B 1 196 ? -0.486 -1.107 26.625 1 98 196 ALA B N 1
ATOM 3364 C CA . ALA B 1 196 ? -0.781 -2.344 27.344 1 98 196 ALA B CA 1
ATOM 3365 C C . ALA B 1 196 ? -1.349 -3.402 26.406 1 98 196 ALA B C 1
ATOM 3367 O O . ALA B 1 196 ? -0.974 -4.574 26.484 1 98 196 ALA B O 1
ATOM 3368 N N . ILE B 1 197 ? -2.229 -3.004 25.562 1 97.81 197 ILE B N 1
ATOM 3369 C CA . ILE B 1 197 ? -2.854 -3.926 24.609 1 97.81 197 ILE B CA 1
ATOM 3370 C C . ILE B 1 197 ? -1.798 -4.484 23.656 1 97.81 197 ILE B C 1
ATOM 3372 O O . ILE B 1 197 ? -1.751 -5.695 23.422 1 97.81 197 ILE B O 1
ATOM 3376 N N . LEU B 1 198 ? -0.95 -3.643 23.125 1 96.88 198 LEU B N 1
ATOM 3377 C CA . LEU B 1 198 ? 0.077 -4.051 22.172 1 96.88 198 LEU B CA 1
ATOM 3378 C C . LEU B 1 198 ? 1.071 -5.008 22.828 1 96.88 198 LEU B C 1
ATOM 3380 O O . LEU B 1 198 ? 1.503 -5.98 22.203 1 96.88 198 LEU B O 1
ATOM 3384 N N . GLU B 1 199 ? 1.418 -4.691 24.031 1 95.75 199 GLU B N 1
ATOM 3385 C CA . GLU B 1 199 ? 2.328 -5.574 24.75 1 95.75 199 GLU B CA 1
ATOM 3386 C C . GLU B 1 199 ? 1.697 -6.945 24.984 1 95.75 199 GLU B C 1
ATOM 3388 O O . GLU B 1 199 ? 2.373 -7.973 24.891 1 95.75 199 GLU B O 1
ATOM 3393 N N . LYS B 1 200 ? 0.437 -6.945 25.312 1 94.81 200 LYS B N 1
ATOM 3394 C CA . LYS B 1 200 ? -0.276 -8.203 25.5 1 94.81 200 LYS B CA 1
ATOM 3395 C C . LYS B 1 200 ? -0.338 -9 24.203 1 94.81 200 LYS B C 1
ATOM 3397 O O . LYS B 1 200 ? -0.145 -10.219 24.203 1 94.81 200 LYS B O 1
ATOM 3402 N N . ILE B 1 201 ? -0.617 -8.312 23.078 1 93.12 201 ILE B N 1
ATOM 3403 C CA . ILE B 1 201 ? -0.67 -8.953 21.766 1 93.12 201 ILE B CA 1
ATOM 3404 C C . ILE B 1 201 ? 0.675 -9.602 21.453 1 93.12 201 ILE B C 1
ATOM 3406 O O . ILE B 1 201 ? 0.727 -10.742 20.984 1 93.12 201 ILE B O 1
ATOM 3410 N N . LYS B 1 202 ? 1.72 -8.828 21.672 1 91.62 202 LYS B N 1
ATOM 3411 C CA . LYS B 1 202 ? 3.064 -9.336 21.422 1 91.62 202 LYS B CA 1
ATOM 3412 C C . LYS B 1 202 ? 3.352 -10.586 22.25 1 91.62 202 LYS B C 1
ATOM 3414 O O . LYS B 1 202 ? 3.914 -11.562 21.734 1 91.62 202 LYS B O 1
ATOM 3419 N N . GLU B 1 203 ? 2.953 -10.609 23.484 1 90.06 203 GLU B N 1
ATOM 3420 C CA . GLU B 1 203 ? 3.166 -11.734 24.375 1 90.06 203 GLU B CA 1
ATOM 3421 C C . GLU B 1 203 ? 2.389 -12.969 23.922 1 90.06 203 GLU B C 1
ATOM 3423 O O . GLU B 1 203 ? 2.893 -14.086 23.984 1 90.06 203 GLU B O 1
ATOM 3428 N N . ASP B 1 204 ? 1.213 -12.789 23.453 1 86.94 204 ASP B N 1
ATOM 3429 C CA . ASP B 1 204 ? 0.331 -13.883 23.062 1 86.94 204 ASP B CA 1
ATOM 3430 C C . ASP B 1 204 ? 0.847 -14.578 21.797 1 86.94 204 ASP B C 1
ATOM 3432 O O . ASP B 1 204 ? 0.661 -15.781 21.625 1 86.94 204 ASP B O 1
ATOM 3436 N N . ILE B 1 205 ? 1.472 -13.836 20.969 1 81.75 205 ILE B N 1
ATOM 3437 C CA . ILE B 1 205 ? 1.943 -14.398 19.703 1 81.75 205 ILE B CA 1
ATOM 3438 C C . ILE B 1 205 ? 3.293 -15.078 19.906 1 81.75 205 ILE B C 1
ATOM 3440 O O . ILE B 1 205 ? 3.629 -16.031 19.219 1 81.75 205 ILE B O 1
ATOM 3444 N N . SER B 1 206 ? 4.105 -14.539 20.75 1 74.88 206 SER B N 1
ATOM 3445 C CA . SER B 1 206 ? 5.418 -15.109 21.047 1 74.88 206 SER B CA 1
ATOM 3446 C C . SER B 1 206 ? 5.289 -16.438 21.797 1 74.88 206 SER B C 1
ATOM 3448 O O . SER B 1 206 ? 6.238 -17.219 21.859 1 74.88 206 SER B O 1
ATOM 3450 N N . LYS B 1 207 ? 4.172 -16.672 22.422 1 62.84 207 LYS B N 1
ATOM 3451 C CA . LYS B 1 207 ? 3.982 -17.922 23.172 1 62.84 207 LYS B CA 1
ATOM 3452 C C . LYS B 1 207 ? 3.791 -19.109 22.219 1 62.84 207 LYS B C 1
ATOM 3454 O O . LYS B 1 207 ? 2.961 -19.047 21.312 1 62.84 207 LYS B O 1
ATOM 3459 N N . PRO B 1 208 ? 4.812 -20.094 22.25 1 56.59 208 PRO B N 1
ATOM 3460 C CA . PRO B 1 208 ? 4.648 -21.328 21.484 1 56.59 208 PRO B CA 1
ATOM 3461 C C . PRO B 1 208 ? 3.275 -21.969 21.672 1 56.59 208 PRO B C 1
ATOM 3463 O O . PRO B 1 208 ? 2.723 -21.938 22.781 1 56.59 208 PRO B O 1
ATOM 3466 N N . GLN B 1 209 ? 2.387 -21.891 20.625 1 42.62 209 GLN B N 1
ATOM 3467 C CA . GLN B 1 209 ? 1.22 -22.734 20.844 1 42.62 209 GLN B CA 1
ATOM 3468 C C . GLN B 1 209 ? 1.634 -24.172 21.188 1 42.62 209 GLN B C 1
ATOM 3470 O O . GLN B 1 209 ? 2.629 -24.672 20.672 1 42.62 209 GLN B O 1
#

pLDDT: mean 94.65, std 10.56, range [26.23, 98.81]